Protein AF-A0A6U6KSR3-F1 (afdb_monomer_lite)

Structure (mmCIF, N/CA/C/O backbone):
data_AF-A0A6U6KSR3-F1
#
_entry.id   AF-A0A6U6KSR3-F1
#
loop_
_atom_site.group_PDB
_atom_site.id
_atom_site.type_symbol
_atom_site.label_atom_id
_atom_site.label_alt_id
_atom_site.label_comp_id
_atom_site.label_asym_id
_atom_site.label_entity_id
_atom_site.label_seq_id
_atom_site.pdbx_PDB_ins_code
_atom_site.Cartn_x
_atom_site.Cartn_y
_atom_site.Cartn_z
_atom_site.occupancy
_atom_site.B_iso_or_equiv
_atom_site.auth_seq_id
_atom_site.auth_comp_id
_atom_site.auth_asym_id
_atom_site.auth_atom_id
_atom_site.pdbx_PDB_model_num
ATOM 1 N N . ALA A 1 1 ? -2.807 1.410 13.529 1.00 41.41 1 ALA A N 1
ATOM 2 C CA . ALA A 1 1 ? -1.698 2.326 13.247 1.00 41.41 1 ALA A CA 1
ATOM 3 C C . ALA A 1 1 ? -0.379 1.554 13.066 1.00 41.41 1 ALA A C 1
ATOM 5 O O . ALA A 1 1 ? -0.169 0.567 13.767 1.00 41.41 1 ALA A O 1
ATOM 6 N N . ASP A 1 2 ? 0.459 1.928 12.098 1.00 36.31 2 ASP A N 1
ATOM 7 C CA . ASP A 1 2 ? 1.762 1.327 11.737 1.00 36.31 2 ASP A CA 1
ATOM 8 C C . ASP A 1 2 ? 2.857 1.628 12.809 1.00 36.31 2 ASP A C 1
ATOM 10 O O . ASP A 1 2 ? 2.764 2.602 13.553 1.00 36.31 2 ASP A O 1
ATOM 14 N N . VAL A 1 3 ? 3.937 0.836 12.905 1.00 37.56 3 VAL A N 1
ATOM 15 C CA . VAL A 1 3 ? 5.145 1.174 13.701 1.00 37.56 3 VAL A CA 1
ATOM 16 C C . VAL A 1 3 ? 5.732 2.515 13.249 1.00 37.56 3 VAL A C 1
ATOM 18 O O . VAL A 1 3 ? 6.195 3.292 14.082 1.00 37.56 3 VAL A O 1
ATOM 21 N N . LYS A 1 4 ? 5.642 2.820 11.949 1.00 41.31 4 LYS A N 1
ATOM 22 C CA . LYS A 1 4 ? 5.977 4.143 11.403 1.00 41.31 4 LYS A CA 1
ATOM 23 C C . LYS A 1 4 ? 4.991 5.229 11.800 1.00 41.31 4 LYS A C 1
ATOM 25 O O . LYS A 1 4 ? 5.365 6.389 11.740 1.00 41.31 4 LYS A O 1
ATOM 30 N N . GLU A 1 5 ? 3.774 4.855 12.180 1.00 46.59 5 GLU A N 1
ATOM 31 C CA . GLU A 1 5 ? 2.730 5.745 12.689 1.00 46.59 5 GLU A CA 1
ATOM 32 C C . GLU A 1 5 ? 2.981 6.083 14.173 1.00 46.59 5 GLU A C 1
ATOM 34 O O . GLU A 1 5 ? 2.800 7.210 14.602 1.00 46.59 5 GLU A O 1
ATOM 39 N N . PHE A 1 6 ? 3.539 5.153 14.953 1.00 41.72 6 PHE A N 1
ATOM 40 C CA . PHE A 1 6 ? 4.068 5.456 16.291 1.00 41.72 6 PHE A CA 1
ATOM 41 C C . PHE A 1 6 ? 5.345 6.297 16.247 1.00 41.72 6 PHE A C 1
ATOM 43 O O . PHE A 1 6 ? 5.492 7.241 17.016 1.00 41.72 6 PHE A O 1
ATOM 50 N N . GLU A 1 7 ? 6.255 5.982 15.323 1.00 43.97 7 GLU A N 1
ATOM 51 C CA . GLU A 1 7 ? 7.415 6.825 15.016 1.00 43.97 7 GLU A CA 1
ATOM 52 C C . GLU A 1 7 ? 6.969 8.204 14.490 1.00 43.97 7 GLU A C 1
ATOM 54 O O . GLU A 1 7 ? 7.641 9.189 14.736 1.00 43.97 7 GLU A O 1
ATOM 59 N N . TYR A 1 8 ? 5.809 8.284 13.829 1.00 54.75 8 TYR A N 1
ATOM 60 C CA . TYR A 1 8 ? 5.119 9.488 13.335 1.00 54.75 8 TYR A CA 1
ATOM 61 C C . TYR A 1 8 ? 4.507 10.319 14.456 1.00 54.75 8 TYR A C 1
ATOM 63 O O . TYR A 1 8 ? 4.778 11.508 14.481 1.00 54.75 8 TYR A O 1
ATOM 71 N N . VAL A 1 9 ? 3.803 9.735 15.431 1.00 51.00 9 VAL A N 1
ATOM 72 C CA . VAL A 1 9 ? 3.339 10.477 16.619 1.00 51.00 9 VAL A CA 1
ATOM 73 C C . VAL A 1 9 ? 4.533 10.981 17.422 1.00 51.00 9 VAL A C 1
ATOM 75 O O . VAL A 1 9 ? 4.619 12.160 17.748 1.00 51.00 9 VAL A O 1
ATOM 78 N N . SER A 1 10 ? 5.527 10.119 17.659 1.00 47.66 10 SER A N 1
ATOM 79 C CA . SER A 1 10 ? 6.751 10.509 18.365 1.00 47.66 10 SER A CA 1
ATOM 80 C C . SER A 1 10 ? 7.587 11.547 17.599 1.00 47.66 10 SER A C 1
ATOM 82 O O . SER A 1 10 ? 8.162 12.427 18.230 1.00 47.66 10 SER A O 1
ATOM 84 N N . ALA A 1 11 ? 7.648 11.494 16.263 1.00 49.38 11 ALA A N 1
ATOM 85 C CA . ALA A 1 11 ? 8.385 12.464 15.449 1.00 49.38 11 ALA A CA 1
ATOM 86 C C . ALA A 1 11 ? 7.638 13.793 15.280 1.00 49.38 11 ALA A C 1
ATOM 88 O O . ALA A 1 11 ? 8.290 14.832 15.285 1.00 49.38 11 ALA A O 1
ATOM 89 N N . LEU A 1 12 ? 6.302 13.788 15.171 1.00 48.75 12 LEU A N 1
ATOM 90 C CA . LEU A 1 12 ? 5.481 15.008 15.146 1.00 48.75 12 LEU A CA 1
ATOM 91 C C . LEU A 1 12 ? 5.664 15.789 16.456 1.00 48.75 12 LEU A C 1
ATOM 93 O O . LEU A 1 12 ? 5.915 16.993 16.403 1.00 48.75 12 LEU A O 1
ATOM 97 N N . HIS A 1 13 ? 5.721 15.091 17.600 1.00 52.06 13 HIS A N 1
ATOM 98 C CA . HIS A 1 13 ? 6.093 15.688 18.888 1.00 52.06 13 HIS A CA 1
ATOM 99 C C . HIS A 1 13 ? 7.521 16.242 18.943 1.00 52.06 13 HIS A C 1
ATOM 101 O O . HIS A 1 13 ? 7.778 17.130 19.741 1.00 52.06 13 HIS A O 1
ATOM 107 N N . GLN A 1 14 ? 8.449 15.774 18.103 1.00 48.44 14 GLN A N 1
ATOM 108 C CA . GLN A 1 14 ? 9.862 16.179 18.133 1.00 48.44 14 GLN A CA 1
ATOM 109 C C . GLN A 1 14 ? 10.240 17.267 17.117 1.00 48.44 14 GLN A C 1
ATOM 111 O O . GLN A 1 14 ? 11.401 17.679 17.084 1.00 48.44 14 GLN A O 1
ATOM 116 N N . THR A 1 15 ? 9.314 17.754 16.281 1.00 48.56 15 THR A N 1
ATOM 117 C CA . THR A 1 15 ? 9.679 18.724 15.226 1.00 48.56 15 THR A CA 1
ATOM 118 C C . THR A 1 15 ? 9.994 20.131 15.740 1.00 48.56 15 THR A C 1
ATOM 120 O O . THR A 1 15 ? 10.563 20.928 14.994 1.00 48.56 15 THR A O 1
ATOM 123 N N . ASP A 1 16 ? 9.684 20.434 17.003 1.00 58.62 16 ASP A N 1
ATOM 124 C CA . ASP A 1 16 ? 10.020 21.707 17.635 1.00 58.62 16 ASP A CA 1
ATOM 125 C C . ASP A 1 16 ? 10.302 21.523 19.135 1.00 58.62 16 ASP A C 1
ATOM 127 O O . ASP A 1 16 ? 9.392 21.444 19.957 1.00 58.62 16 ASP A O 1
ATOM 131 N N . LEU A 1 17 ? 11.590 21.473 19.497 1.00 53.56 17 LEU A N 1
ATOM 132 C CA . LEU A 1 17 ? 12.055 21.408 20.892 1.00 53.56 17 LEU A CA 1
ATOM 133 C C . LEU A 1 17 ? 11.545 22.585 21.740 1.00 53.56 17 LEU A C 1
ATOM 135 O O . LEU A 1 17 ? 11.511 22.473 22.962 1.00 53.56 17 LEU A O 1
ATOM 139 N N . THR A 1 18 ? 11.162 23.704 21.117 1.00 63.16 18 THR A N 1
ATOM 140 C CA . THR A 1 18 ? 10.675 24.896 21.824 1.00 63.16 18 THR A CA 1
ATOM 141 C C . THR A 1 18 ? 9.153 24.986 21.899 1.00 63.16 18 THR A C 1
ATOM 143 O O . THR A 1 18 ? 8.638 25.732 22.728 1.00 63.16 18 THR A O 1
ATOM 146 N N . ALA A 1 19 ? 8.434 24.196 21.097 1.00 60.81 19 ALA A N 1
ATOM 147 C CA . ALA A 1 19 ? 6.973 24.186 21.030 1.00 60.81 19 ALA A CA 1
ATOM 148 C C . ALA A 1 19 ? 6.397 22.770 21.199 1.00 60.81 19 ALA A C 1
ATOM 150 O O . ALA A 1 19 ? 5.414 22.397 20.556 1.00 60.81 19 ALA A O 1
ATOM 151 N N . LEU A 1 20 ? 7.025 21.974 22.067 1.00 60.00 20 LEU A N 1
ATOM 152 C CA . LEU A 1 20 ? 6.547 20.644 22.416 1.00 60.00 20 LEU A CA 1
ATOM 153 C C . LEU A 1 20 ? 5.216 20.781 23.168 1.00 60.00 20 LEU A C 1
ATOM 155 O O . LEU A 1 20 ? 5.163 21.332 24.269 1.00 60.00 20 LEU A O 1
ATOM 159 N N . ARG A 1 21 ? 4.127 20.314 22.558 1.00 62.44 21 ARG A N 1
ATOM 160 C CA . ARG A 1 21 ? 2.804 20.329 23.186 1.00 62.44 21 ARG A CA 1
ATOM 161 C C . ARG A 1 21 ? 2.697 19.193 24.202 1.00 62.44 21 ARG A C 1
ATOM 163 O O . ARG A 1 21 ? 2.965 18.040 23.877 1.00 62.44 21 ARG A O 1
ATOM 170 N N . MET A 1 22 ? 2.342 19.544 25.439 1.00 53.50 22 MET A N 1
ATOM 171 C CA . MET A 1 22 ? 2.298 18.622 26.586 1.00 53.50 22 MET A CA 1
ATOM 172 C C . MET A 1 22 ? 1.098 17.667 26.553 1.00 53.50 22 MET A C 1
ATOM 174 O O . MET A 1 22 ? 1.128 16.636 27.217 1.00 53.50 22 MET A O 1
ATOM 178 N N . ASP A 1 23 ? 0.052 18.016 25.805 1.00 57.28 23 ASP A N 1
ATOM 179 C CA . ASP A 1 23 ? -1.196 17.255 25.683 1.00 57.28 23 ASP A CA 1
ATOM 180 C C . ASP A 1 23 ? -1.117 16.109 24.663 1.00 57.28 23 ASP A C 1
ATOM 182 O O . ASP A 1 23 ? -2.023 15.284 24.583 1.00 57.28 23 ASP A O 1
ATOM 186 N N . GLY A 1 24 ? -0.035 16.028 23.888 1.00 55.75 24 GLY A N 1
ATOM 187 C CA . GLY A 1 24 ? 0.086 15.013 22.852 1.00 55.75 24 GLY A CA 1
ATOM 188 C C . GLY A 1 24 ? -0.739 15.307 21.590 1.00 55.75 24 GLY A C 1
ATOM 189 O O . GLY A 1 24 ? -0.846 14.433 20.734 1.00 55.75 24 GLY A O 1
ATOM 190 N N . SER A 1 25 ? -1.290 16.517 21.434 1.00 63.75 25 SER A N 1
ATOM 191 C CA . SER A 1 25 ? -2.124 16.866 20.277 1.00 63.75 25 SER A CA 1
ATOM 192 C C . SER A 1 25 ? -1.319 16.950 18.974 1.00 63.75 25 SER A C 1
ATOM 194 O O . SER A 1 25 ? -0.205 17.485 18.930 1.00 63.75 25 SER A O 1
ATOM 196 N N . ILE A 1 26 ? -1.910 16.457 17.882 1.00 69.56 26 ILE A N 1
ATOM 197 C CA . ILE A 1 26 ? -1.388 16.590 16.515 1.00 69.56 26 ILE A CA 1
ATOM 198 C C . ILE A 1 26 ? -2.201 17.671 15.797 1.00 69.56 26 ILE A C 1
ATOM 200 O O . ILE A 1 26 ? -3.416 17.560 15.689 1.00 69.56 26 ILE A O 1
ATOM 204 N N . GLN A 1 27 ? -1.535 18.703 15.275 1.00 76.44 27 GLN A N 1
ATOM 205 C CA . GLN A 1 27 ? -2.171 19.773 14.498 1.00 76.44 27 GLN A CA 1
ATOM 206 C C . GLN A 1 27 ? -1.832 19.660 13.009 1.00 76.44 27 GLN A C 1
ATOM 208 O O . GLN A 1 27 ? -0.853 19.033 12.593 1.00 76.44 27 GLN A O 1
ATOM 213 N N . ASP A 1 28 ? -2.616 20.364 12.198 1.00 81.06 28 ASP A N 1
ATOM 214 C CA . ASP A 1 28 ? -2.420 20.528 10.756 1.00 81.06 28 ASP A CA 1
ATOM 215 C C . ASP A 1 28 ? -0.973 20.904 10.369 1.00 81.06 28 ASP A C 1
ATOM 217 O O . ASP A 1 28 ? -0.434 20.387 9.389 1.00 81.06 28 ASP A O 1
ATOM 221 N N . VAL A 1 29 ? -0.301 21.757 11.150 1.00 82.50 29 VAL A N 1
ATOM 222 C CA . VAL A 1 29 ? 1.086 22.186 10.914 1.00 82.50 29 VAL A CA 1
ATOM 223 C C . VAL A 1 29 ? 2.080 21.027 10.975 1.00 82.50 29 VAL A C 1
ATOM 225 O O . VAL A 1 29 ? 3.046 21.008 10.205 1.00 82.50 29 VAL A O 1
ATOM 228 N N . ASP A 1 30 ? 1.838 20.046 11.839 1.00 75.75 30 ASP A N 1
ATOM 229 C CA . ASP A 1 30 ? 2.728 18.903 12.014 1.00 75.75 30 ASP A CA 1
ATOM 230 C C . ASP A 1 30 ? 2.603 17.970 10.797 1.00 75.75 30 ASP A C 1
ATOM 232 O O . ASP A 1 30 ? 3.605 17.552 10.207 1.00 75.75 30 ASP A O 1
ATOM 236 N N . ILE A 1 31 ? 1.368 17.744 10.335 1.00 75.38 31 ILE A N 1
ATOM 237 C CA . ILE A 1 31 ? 1.061 16.958 9.132 1.00 75.38 31 ILE A CA 1
ATOM 238 C C . ILE A 1 31 ? 1.632 17.639 7.874 1.00 75.38 31 ILE A C 1
ATOM 240 O O . ILE A 1 31 ? 2.250 16.972 7.042 1.00 75.38 31 ILE A O 1
ATOM 244 N N . VAL A 1 32 ? 1.511 18.968 7.743 1.00 79.31 32 VAL A N 1
ATOM 245 C CA . VAL A 1 32 ? 2.118 19.735 6.635 1.00 79.31 32 VAL A CA 1
ATOM 246 C C . VAL A 1 32 ? 3.640 19.566 6.613 1.00 79.31 32 VAL A C 1
ATOM 248 O O . VAL A 1 32 ? 4.226 19.282 5.563 1.00 79.31 32 VAL A O 1
ATOM 251 N N . ARG A 1 33 ? 4.305 19.726 7.766 1.00 73.38 33 ARG A N 1
ATOM 252 C CA . ARG A 1 33 ? 5.766 19.568 7.885 1.00 73.38 33 ARG A CA 1
ATOM 253 C C . ARG A 1 33 ? 6.205 18.158 7.512 1.00 73.38 33 ARG A C 1
ATOM 255 O O . ARG A 1 33 ? 7.230 17.993 6.848 1.00 73.38 33 ARG A O 1
ATOM 262 N N . LEU A 1 34 ? 5.426 17.146 7.879 1.00 67.19 34 LEU A N 1
ATOM 263 C CA . LEU A 1 34 ? 5.686 15.760 7.508 1.00 67.19 34 LEU A CA 1
ATOM 264 C C . LEU A 1 34 ? 5.549 15.528 6.001 1.00 67.19 34 LEU A C 1
ATOM 266 O O . LEU A 1 34 ? 6.462 14.977 5.385 1.00 67.19 34 LEU A O 1
ATOM 270 N N . LEU A 1 35 ? 4.421 15.930 5.410 1.00 66.62 35 LEU A N 1
ATOM 271 C CA . LEU A 1 35 ? 4.156 15.757 3.981 1.00 66.62 35 LEU A CA 1
ATOM 272 C C . LEU A 1 35 ? 5.258 16.407 3.142 1.00 66.62 35 LEU A C 1
ATOM 274 O O . LEU A 1 35 ? 5.798 15.776 2.229 1.00 66.62 35 LEU A O 1
ATOM 278 N N . SER A 1 36 ? 5.686 17.601 3.549 1.00 67.31 36 SER A N 1
ATOM 279 C CA . SER A 1 36 ? 6.771 18.334 2.906 1.00 67.31 36 SER A CA 1
ATOM 280 C C . SER A 1 36 ? 8.137 17.664 3.105 1.00 67.31 36 SER A C 1
ATOM 282 O O . SER A 1 36 ? 8.857 17.442 2.134 1.00 67.31 36 SER A O 1
ATOM 284 N N . SER A 1 37 ? 8.499 17.292 4.338 1.00 53.69 37 SER A N 1
ATOM 285 C CA . SER A 1 37 ? 9.836 16.757 4.648 1.00 53.69 37 SER A CA 1
ATOM 286 C C . SER A 1 37 ? 10.060 15.322 4.171 1.00 53.69 37 SER A C 1
ATOM 288 O O . SER A 1 37 ? 11.148 15.001 3.696 1.00 53.69 37 SER A O 1
ATOM 290 N N . ARG A 1 38 ? 9.053 14.448 4.294 1.00 51.81 38 ARG A N 1
ATOM 291 C CA . ARG A 1 38 ? 9.199 13.004 4.051 1.00 51.81 38 ARG A CA 1
ATOM 292 C C . ARG A 1 38 ? 8.778 12.587 2.652 1.00 51.81 38 ARG A C 1
ATOM 294 O O . ARG A 1 38 ? 9.395 11.693 2.077 1.00 51.81 38 ARG A O 1
ATOM 301 N N . TYR A 1 39 ? 7.728 13.210 2.130 1.00 58.31 39 TYR A N 1
ATOM 302 C CA . TYR A 1 39 ? 7.143 12.844 0.842 1.00 58.31 39 TYR A CA 1
ATOM 303 C C . TYR A 1 39 ? 7.378 13.910 -0.233 1.00 58.31 39 TYR A C 1
ATOM 305 O O . TYR A 1 39 ? 7.062 13.677 -1.395 1.00 58.31 39 TYR A O 1
ATOM 313 N N . GLY A 1 40 ? 7.941 15.071 0.128 1.00 59.88 40 GLY A N 1
ATOM 314 C CA . GLY A 1 40 ? 8.113 16.192 -0.798 1.00 59.88 40 GLY A CA 1
ATOM 315 C C . GLY A 1 40 ? 6.789 16.827 -1.234 1.00 59.88 40 GLY A C 1
ATOM 316 O O . GLY A 1 40 ? 6.768 17.604 -2.187 1.00 59.88 40 GLY A O 1
ATOM 317 N N . ILE A 1 41 ? 5.685 16.502 -0.556 1.00 67.38 41 ILE A N 1
ATOM 318 C CA . ILE A 1 41 ? 4.343 16.982 -0.872 1.00 67.38 41 ILE A CA 1
ATOM 319 C C . ILE A 1 41 ? 4.142 18.307 -0.144 1.00 67.38 41 ILE A C 1
ATOM 321 O O . ILE A 1 41 ? 4.027 18.361 1.080 1.00 67.38 41 ILE A O 1
ATOM 325 N N . ARG A 1 42 ? 4.106 19.396 -0.908 1.00 80.62 42 ARG A N 1
ATOM 326 C CA . ARG A 1 42 ? 3.783 20.718 -0.374 1.00 80.62 42 ARG A CA 1
ATOM 327 C C . ARG A 1 42 ? 2.274 20.884 -0.374 1.00 80.62 42 ARG A C 1
ATOM 329 O O . ARG A 1 42 ? 1.679 20.968 -1.440 1.00 80.62 42 ARG A O 1
ATOM 336 N N . VAL A 1 43 ? 1.701 20.943 0.816 1.00 82.94 43 VAL A N 1
ATOM 337 C CA . VAL A 1 43 ? 0.286 21.237 1.047 1.00 82.94 43 VAL A CA 1
ATOM 338 C C . VAL A 1 43 ? 0.167 22.399 2.014 1.00 82.94 43 VAL A C 1
ATOM 340 O O . VAL A 1 43 ? 1.047 22.617 2.854 1.00 82.94 43 VAL A O 1
ATOM 343 N N . THR A 1 44 ? -0.903 23.169 1.887 1.00 90.88 44 THR A N 1
ATOM 344 C CA . THR A 1 44 ? -1.223 24.207 2.864 1.00 90.88 44 THR A CA 1
ATOM 345 C C . THR A 1 44 ? -1.871 23.585 4.104 1.00 90.88 44 THR A C 1
ATOM 347 O O . THR A 1 44 ? -2.396 22.471 4.076 1.00 90.88 44 THR A O 1
ATOM 350 N N . ARG A 1 45 ? -1.858 24.319 5.222 1.00 89.69 45 ARG A N 1
ATOM 351 C CA . ARG A 1 45 ? -2.569 23.906 6.444 1.00 89.69 45 ARG A CA 1
ATOM 352 C C . ARG A 1 45 ? -4.070 23.727 6.198 1.00 89.69 45 ARG A C 1
ATOM 354 O O . ARG A 1 45 ? -4.644 22.773 6.706 1.00 89.69 45 ARG A O 1
ATOM 361 N N . SER A 1 46 ? -4.678 24.587 5.375 1.00 87.56 46 SER A N 1
ATOM 362 C CA . SER A 1 46 ? -6.100 24.492 5.025 1.00 87.56 46 SER A CA 1
ATOM 363 C C . SER A 1 46 ? -6.414 23.229 4.224 1.00 87.56 46 SER A C 1
ATOM 365 O O . SER A 1 46 ? -7.391 22.560 4.525 1.00 87.56 46 SER A O 1
ATOM 367 N N . GLU A 1 47 ? -5.559 22.841 3.272 1.00 82.25 47 GLU A N 1
ATOM 368 C CA . GLU A 1 47 ? -5.739 21.600 2.507 1.00 82.25 47 GLU A CA 1
ATOM 369 C C . GLU A 1 47 ? -5.647 20.361 3.400 1.00 82.25 47 GLU A C 1
ATOM 371 O O . GLU A 1 47 ? -6.436 19.430 3.246 1.00 82.25 47 GLU A O 1
ATOM 376 N N . VAL A 1 48 ? -4.703 20.348 4.345 1.00 79.50 48 VAL A N 1
ATOM 377 C CA . VAL A 1 48 ? -4.601 19.280 5.346 1.00 79.50 48 VAL A CA 1
ATOM 378 C C . VAL A 1 48 ? -5.836 19.256 6.238 1.00 79.50 48 VAL A C 1
ATOM 380 O O . VAL A 1 48 ? -6.376 18.185 6.498 1.00 79.50 48 VAL A O 1
ATOM 383 N N . ARG A 1 49 ? -6.315 20.417 6.685 1.00 76.31 49 ARG A N 1
ATOM 384 C CA . ARG A 1 49 ? -7.496 20.499 7.539 1.00 76.31 49 ARG A CA 1
ATOM 385 C C . ARG A 1 49 ? -8.747 19.985 6.831 1.00 76.31 49 ARG A C 1
ATOM 387 O O . ARG A 1 49 ? -9.396 19.085 7.341 1.00 76.31 49 ARG A O 1
ATOM 394 N N . GLU A 1 50 ? -9.026 20.488 5.632 1.00 78.12 50 GLU A N 1
ATOM 395 C CA . GLU A 1 50 ? -10.238 20.167 4.871 1.00 78.12 50 GLU A CA 1
ATOM 396 C C . GLU A 1 50 ? -10.270 18.730 4.337 1.00 78.12 50 GLU A C 1
ATOM 398 O O . GLU A 1 50 ? -11.351 18.157 4.222 1.00 78.12 50 GLU A O 1
ATOM 403 N N . ASN A 1 51 ? -9.111 18.152 3.991 1.00 75.69 51 ASN A N 1
ATOM 404 C CA . ASN A 1 51 ? -9.054 16.856 3.301 1.00 75.69 51 ASN A CA 1
ATOM 405 C C . ASN A 1 51 ? -8.489 15.707 4.142 1.00 75.69 51 ASN A C 1
ATOM 407 O O . ASN A 1 51 ? -8.683 14.553 3.775 1.00 75.69 51 ASN A O 1
ATOM 411 N N . ILE A 1 52 ? -7.726 15.992 5.203 1.00 73.06 52 ILE A N 1
ATOM 412 C CA . ILE A 1 52 ? -7.108 14.961 6.052 1.00 73.06 52 ILE A CA 1
ATOM 413 C C . ILE A 1 52 ? -7.718 15.007 7.447 1.00 73.06 52 ILE A C 1
ATOM 415 O O . ILE A 1 52 ? -8.234 13.995 7.906 1.00 73.06 52 ILE A O 1
ATOM 419 N N . MET A 1 53 ? -7.682 16.161 8.122 1.00 68.62 53 MET A N 1
ATOM 420 C CA . MET A 1 53 ? -8.191 16.248 9.495 1.00 68.62 53 MET A CA 1
ATOM 421 C C . MET A 1 53 ? -9.713 16.163 9.554 1.00 68.62 53 MET A C 1
ATOM 423 O O . MET A 1 53 ? -10.214 15.481 10.434 1.00 68.62 53 MET A O 1
ATOM 427 N N . ARG A 1 54 ? -10.445 16.737 8.592 1.00 67.00 54 ARG A N 1
ATOM 428 C CA . ARG A 1 54 ? -11.912 16.631 8.544 1.00 67.00 54 ARG A CA 1
ATOM 429 C C . ARG A 1 54 ? -12.403 15.180 8.528 1.00 67.00 54 ARG A C 1
ATOM 431 O O . ARG A 1 54 ? -13.401 14.858 9.160 1.00 67.00 54 ARG A O 1
ATOM 438 N N . ASP A 1 55 ? -11.678 14.306 7.834 1.00 59.31 55 ASP A N 1
ATOM 439 C CA . ASP A 1 55 ? -12.018 12.884 7.722 1.00 59.31 55 ASP A CA 1
ATOM 440 C C . ASP A 1 55 ? -11.467 12.043 8.895 1.00 59.31 55 ASP A C 1
ATOM 442 O O . ASP A 1 55 ? -11.892 10.904 9.082 1.00 59.31 55 ASP A O 1
ATOM 446 N N . LEU A 1 56 ? -10.518 12.582 9.672 1.00 54.16 56 LEU A N 1
ATOM 447 C CA . LEU A 1 56 ? -9.887 11.914 10.817 1.00 54.16 56 LEU A CA 1
ATOM 448 C C . LEU A 1 56 ? -10.472 12.337 12.175 1.00 54.16 56 LEU A C 1
ATOM 450 O O . LEU A 1 56 ? -10.452 11.525 13.091 1.00 54.16 56 LEU A O 1
ATOM 454 N N . GLY A 1 57 ? -10.956 13.576 12.301 1.00 50.69 57 GLY A N 1
ATOM 455 C CA . GLY A 1 57 ? -11.338 14.212 13.567 1.00 50.69 57 GLY A CA 1
ATOM 456 C C . GLY A 1 57 ? -12.816 14.582 13.704 1.00 50.69 57 GLY A C 1
ATOM 457 O O . GLY A 1 57 ? -13.230 14.906 14.800 1.00 50.69 57 GLY A O 1
ATOM 458 N N . GLY A 1 58 ? -13.634 14.473 12.652 1.00 45.66 58 GLY A N 1
ATOM 459 C CA . GLY A 1 58 ? -15.090 14.514 12.824 1.00 45.66 58 GLY A CA 1
ATOM 460 C C . GLY A 1 58 ? -15.762 15.887 12.960 1.00 45.66 58 GLY A C 1
ATOM 461 O O . GLY A 1 58 ? -16.911 15.900 13.376 1.00 45.66 58 GLY A O 1
ATOM 462 N N . GLY A 1 59 ? -15.176 17.001 12.505 1.00 49.19 59 GLY A N 1
ATOM 463 C CA . GLY A 1 59 ? -15.883 18.291 12.518 1.00 49.19 59 GLY A CA 1
ATOM 464 C C . GLY A 1 59 ? -15.086 19.476 11.972 1.00 49.19 59 GLY A C 1
ATOM 465 O O . GLY A 1 59 ? -13.873 19.402 11.785 1.00 49.19 59 GLY A O 1
ATOM 466 N N . ASP A 1 60 ? -15.793 20.568 11.655 1.00 55.38 60 ASP A N 1
ATOM 467 C CA . ASP A 1 60 ? -15.226 21.825 11.126 1.00 55.38 60 ASP A CA 1
ATOM 468 C C . ASP A 1 60 ? -14.585 22.707 12.226 1.00 55.38 60 ASP A C 1
ATOM 470 O O . ASP A 1 60 ? -13.998 23.750 11.917 1.00 55.38 60 ASP A O 1
ATOM 474 N N . ASP A 1 61 ? -14.668 22.296 13.495 1.00 59.53 61 ASP A N 1
ATOM 475 C CA . ASP A 1 61 ? -14.164 23.059 14.634 1.00 59.53 61 ASP A CA 1
ATOM 476 C C . ASP A 1 61 ? -12.697 22.697 14.940 1.00 59.53 61 ASP A C 1
ATOM 478 O O . ASP A 1 61 ? -12.325 21.534 15.080 1.00 59.53 61 ASP A O 1
ATOM 482 N N . GLU A 1 62 ? -11.831 23.716 15.055 1.00 50.84 62 GLU A N 1
ATOM 483 C CA . GLU A 1 62 ? -10.373 23.584 15.271 1.00 50.84 62 GLU A CA 1
ATOM 484 C C . GLU A 1 62 ? -9.978 22.878 16.593 1.00 50.84 62 GLU A C 1
ATOM 486 O O . GLU A 1 62 ? -8.787 22.678 16.844 1.00 50.84 62 GLU A O 1
ATOM 491 N N . GLU A 1 63 ? -10.950 22.510 17.432 1.00 51.19 63 GLU A N 1
ATOM 492 C CA . GLU A 1 63 ? -10.752 21.861 18.734 1.00 51.19 63 GLU A CA 1
ATOM 493 C C . GLU A 1 63 ? -10.803 20.324 18.674 1.00 51.19 63 GLU A C 1
ATOM 495 O O . GLU A 1 63 ? -10.328 19.674 19.602 1.00 51.19 63 GLU A O 1
ATOM 500 N N . GLU A 1 64 ? -11.259 19.723 17.571 1.00 54.59 64 GLU A N 1
ATOM 501 C CA . GLU A 1 64 ? -11.278 18.262 17.391 1.00 54.59 64 GLU A CA 1
ATOM 502 C C . GLU A 1 64 ? -9.938 17.766 16.816 1.00 54.59 64 GLU A C 1
ATOM 504 O O . GLU A 1 64 ? -9.797 17.323 15.673 1.00 54.59 64 GLU A O 1
ATOM 509 N N . CYS A 1 65 ? -8.881 17.909 17.618 1.00 53.38 65 CYS A N 1
ATOM 510 C CA . CYS A 1 65 ? -7.633 17.191 17.382 1.00 53.38 65 CYS A CA 1
ATOM 511 C C . CYS A 1 65 ? -7.810 15.740 17.837 1.00 53.38 65 CYS A C 1
ATOM 513 O O . CYS A 1 65 ? -8.272 15.528 18.953 1.00 53.38 65 CYS A O 1
ATOM 515 N N . ILE A 1 66 ? -7.346 14.767 17.037 1.00 48.44 66 ILE A N 1
ATOM 516 C CA . ILE A 1 66 ? -7.176 13.394 17.530 1.00 48.44 66 ILE A CA 1
ATOM 517 C C . ILE A 1 66 ? -6.270 13.463 18.754 1.00 48.44 66 ILE A C 1
ATOM 519 O O . ILE A 1 66 ? -5.077 13.783 18.638 1.00 48.44 66 ILE A O 1
ATOM 523 N N . ASP A 1 67 ? -6.837 13.188 19.919 1.00 55.28 67 ASP A N 1
ATOM 524 C CA . ASP A 1 67 ? -6.082 13.204 21.154 1.00 55.28 67 ASP A CA 1
ATOM 525 C C . ASP A 1 67 ? -5.345 11.866 21.348 1.00 55.28 67 ASP A C 1
ATOM 527 O O . ASP A 1 67 ? -5.574 10.846 20.679 1.00 55.28 67 ASP A O 1
ATOM 531 N N . LEU A 1 68 ? -4.382 11.864 22.268 1.00 48.69 68 LEU A N 1
ATOM 532 C CA . LEU A 1 68 ? -3.626 10.658 22.582 1.00 48.69 68 LEU A CA 1
ATOM 533 C C . LEU A 1 68 ? -4.546 9.531 23.088 1.00 48.69 68 LEU A C 1
ATOM 535 O O . LEU A 1 68 ? -4.206 8.359 22.921 1.00 48.69 68 LEU A O 1
ATOM 539 N N . MET A 1 69 ? -5.692 9.858 23.691 1.00 49.84 69 MET A N 1
ATOM 540 C CA . MET A 1 69 ? -6.656 8.895 24.225 1.00 49.84 69 MET A CA 1
ATOM 541 C C . MET A 1 69 ? -7.464 8.215 23.126 1.00 49.84 69 MET A C 1
ATOM 543 O O . MET A 1 69 ? -7.646 7.003 23.202 1.00 49.84 69 MET A O 1
ATOM 547 N N . GLU A 1 70 ? -7.842 8.915 22.065 1.00 55.81 70 GLU A N 1
ATOM 548 C CA . GLU A 1 70 ? -8.458 8.368 20.863 1.00 55.81 70 GLU A CA 1
ATOM 549 C C . GLU A 1 70 ? -7.473 7.493 20.097 1.00 55.81 70 GLU A C 1
ATOM 551 O O . GLU A 1 70 ? -7.807 6.374 19.702 1.00 55.81 70 GLU A O 1
ATOM 556 N N . MET A 1 71 ? -6.214 7.926 19.960 1.00 54.12 71 MET A N 1
ATOM 557 C CA . MET A 1 71 ? -5.171 7.072 19.385 1.00 54.12 71 MET A CA 1
ATOM 558 C C . MET A 1 71 ? -4.992 5.793 20.196 1.00 54.12 71 MET A C 1
ATOM 560 O O . MET A 1 71 ? -4.941 4.696 19.635 1.00 54.12 71 MET A O 1
ATOM 564 N N . VAL A 1 72 ? -4.915 5.919 21.520 1.00 56.56 72 VAL A N 1
ATOM 565 C CA . VAL A 1 72 ? -4.863 4.784 22.440 1.00 56.56 72 VAL A CA 1
ATOM 566 C C . VAL A 1 72 ? -6.116 3.917 22.272 1.00 56.56 72 VAL A C 1
ATOM 568 O O . VAL A 1 72 ? -5.979 2.713 22.086 1.00 56.56 72 VAL A O 1
ATOM 571 N N . ALA A 1 73 ? -7.320 4.478 22.213 1.00 59.09 73 ALA A N 1
ATOM 572 C CA . ALA A 1 73 ? -8.558 3.730 22.011 1.00 59.09 73 ALA A CA 1
ATOM 573 C C . ALA A 1 73 ? -8.537 2.938 20.693 1.00 59.09 73 ALA A C 1
ATOM 575 O O . ALA A 1 73 ? -8.715 1.719 20.718 1.00 59.09 73 ALA A O 1
ATOM 576 N N . ILE A 1 74 ? -8.191 3.575 19.566 1.00 57.03 74 ILE A N 1
ATOM 577 C CA . ILE A 1 74 ? -8.030 2.942 18.240 1.00 57.03 74 ILE A CA 1
ATOM 578 C C . ILE A 1 74 ? -7.070 1.749 18.300 1.00 57.03 74 ILE A C 1
ATOM 580 O O . ILE A 1 74 ? -7.250 0.740 17.613 1.00 57.03 74 ILE A O 1
ATOM 584 N N . LEU A 1 75 ? -6.034 1.847 19.125 1.00 56.66 75 LEU A N 1
ATOM 585 C CA . LEU A 1 75 ? -5.011 0.822 19.262 1.00 56.66 75 LEU A CA 1
ATOM 586 C C . LEU A 1 75 ? -5.391 -0.295 20.240 1.00 56.66 75 LEU A C 1
ATOM 588 O O . LEU A 1 75 ? -4.982 -1.443 20.050 1.00 56.66 75 LEU A O 1
ATOM 592 N N . PHE A 1 76 ? -6.189 0.011 21.258 1.00 64.25 76 PHE A N 1
ATOM 593 C CA . PHE A 1 76 ? -6.668 -0.954 22.241 1.00 64.25 76 PHE A CA 1
ATOM 594 C C . PHE A 1 76 ? -7.916 -1.713 21.770 1.00 64.25 76 PHE A C 1
ATOM 596 O O . PHE A 1 76 ? -8.102 -2.860 22.178 1.00 64.25 76 PHE A O 1
ATOM 603 N N . ILE A 1 77 ? -8.719 -1.141 20.868 1.00 63.41 77 ILE A N 1
ATOM 604 C CA . ILE A 1 77 ? -9.906 -1.772 20.266 1.00 63.41 77 ILE A CA 1
ATOM 605 C C . ILE A 1 77 ? -9.602 -3.196 19.740 1.00 63.41 77 ILE A C 1
ATOM 607 O O . ILE A 1 77 ? -10.250 -4.142 20.203 1.00 63.41 77 ILE A O 1
ATOM 611 N N . PRO A 1 78 ? -8.580 -3.431 18.885 1.00 57.31 78 PRO A N 1
ATOM 612 C CA . PRO A 1 78 ? -8.208 -4.780 18.436 1.00 57.31 78 PRO A CA 1
ATOM 613 C C . PRO A 1 78 ? -7.856 -5.746 19.575 1.00 57.31 78 PRO A C 1
ATOM 615 O O . PRO A 1 78 ? -8.155 -6.942 19.510 1.00 57.31 78 PRO A O 1
ATOM 618 N N . THR A 1 79 ? -7.229 -5.237 20.636 1.00 62.03 79 THR A N 1
ATOM 619 C CA . THR A 1 79 ? -6.864 -6.021 21.823 1.00 62.03 79 THR A CA 1
ATOM 620 C C . THR A 1 79 ? -8.110 -6.433 22.607 1.00 62.03 79 THR A C 1
ATOM 622 O O . THR A 1 79 ? -8.234 -7.597 22.998 1.00 62.03 79 THR A O 1
ATOM 625 N N . PHE A 1 80 ? -9.067 -5.519 22.780 1.00 63.19 80 PHE A N 1
ATOM 626 C CA . PHE A 1 80 ? -10.328 -5.799 23.462 1.00 63.19 80 PHE A CA 1
ATOM 627 C C . PHE A 1 80 ? -11.230 -6.753 22.674 1.00 63.19 80 PHE A C 1
ATOM 629 O O . PHE A 1 80 ? -11.834 -7.630 23.285 1.00 63.19 80 PHE A O 1
ATOM 636 N N . ILE A 1 81 ? -11.259 -6.679 21.338 1.00 62.47 81 ILE A N 1
ATOM 637 C CA . ILE A 1 81 ? -11.995 -7.644 20.495 1.00 62.47 81 ILE A CA 1
ATOM 638 C C . ILE A 1 81 ? -11.490 -9.063 20.717 1.00 62.47 81 ILE A C 1
ATOM 640 O O . ILE A 1 81 ? -12.278 -9.989 20.911 1.00 62.47 81 ILE A O 1
ATOM 644 N N . LYS A 1 82 ? -10.165 -9.246 20.698 1.00 62.47 82 LYS A N 1
ATOM 645 C CA . LYS A 1 82 ? -9.550 -10.561 20.910 1.00 62.47 82 LYS A CA 1
ATOM 646 C C . LYS A 1 82 ? -9.883 -11.100 22.299 1.00 62.47 82 LYS A C 1
ATOM 648 O O . LYS A 1 82 ? -10.223 -12.273 22.419 1.00 62.47 82 LYS A O 1
ATOM 653 N N . ALA A 1 83 ? -9.860 -10.242 23.317 1.00 61.41 83 ALA A N 1
ATOM 654 C CA . ALA A 1 83 ? -10.261 -10.605 24.673 1.00 61.41 83 ALA A CA 1
ATOM 655 C C . ALA A 1 83 ? -11.744 -11.000 24.767 1.00 61.41 83 ALA A C 1
ATOM 657 O O . ALA A 1 83 ? -12.079 -12.019 25.367 1.00 61.41 83 ALA A O 1
ATOM 658 N N . ALA A 1 84 ? -12.633 -10.218 24.150 1.00 59.22 84 ALA A N 1
ATOM 659 C CA . ALA A 1 84 ? -14.069 -10.470 24.154 1.00 59.22 84 ALA A CA 1
ATOM 660 C C . ALA A 1 84 ? -14.420 -11.776 23.422 1.00 59.22 84 ALA A C 1
ATOM 662 O O . ALA A 1 84 ? -15.179 -12.585 23.952 1.00 59.22 84 ALA A O 1
ATOM 663 N N . GLY A 1 85 ? -13.812 -12.023 22.254 1.00 61.03 85 GLY A N 1
ATOM 664 C CA . GLY A 1 85 ? -13.999 -13.255 21.480 1.00 61.03 85 GLY A CA 1
ATOM 665 C C . GLY A 1 85 ? -13.474 -14.512 22.182 1.00 61.03 85 GLY A C 1
ATOM 666 O O . GLY A 1 85 ? -14.070 -15.580 22.069 1.00 61.03 85 GLY A O 1
ATOM 667 N N . GLN A 1 86 ? -12.386 -14.397 22.950 1.00 61.09 86 GLN A N 1
ATOM 668 C CA . GLN A 1 86 ? -11.892 -15.493 23.791 1.00 61.09 86 GLN A CA 1
ATOM 669 C C . GLN A 1 86 ? -12.844 -15.800 24.955 1.00 61.09 86 GLN A C 1
ATOM 671 O O . GLN A 1 86 ? -13.018 -16.966 25.305 1.00 61.09 86 GLN A O 1
ATOM 676 N N . ASN A 1 87 ? -13.477 -14.779 25.540 1.00 54.56 87 ASN A N 1
ATOM 677 C CA . ASN A 1 87 ? -14.432 -14.960 26.634 1.00 54.56 87 ASN A CA 1
ATOM 678 C C . ASN A 1 87 ? -15.740 -15.606 26.165 1.00 54.56 87 ASN A C 1
ATOM 680 O O . ASN A 1 87 ? -16.293 -16.422 26.894 1.00 54.56 87 ASN A O 1
ATOM 684 N N . THR A 1 88 ? -16.224 -15.289 24.961 1.00 54.75 88 THR A N 1
ATOM 685 C CA . THR A 1 88 ? -17.416 -15.941 24.397 1.00 54.75 88 THR A CA 1
ATOM 686 C C . THR A 1 88 ? -17.130 -17.378 23.963 1.00 54.75 88 THR A C 1
ATOM 688 O O . THR A 1 88 ? -17.892 -18.273 24.315 1.00 54.75 88 THR A O 1
ATOM 691 N N . ALA A 1 89 ? -15.997 -17.637 23.299 1.00 56.28 89 ALA A N 1
ATOM 692 C CA . ALA A 1 89 ? -15.605 -18.994 22.909 1.00 56.28 89 ALA A CA 1
ATOM 693 C C . ALA A 1 89 ? -15.371 -19.917 24.120 1.00 56.28 89 ALA A C 1
ATOM 695 O O . ALA A 1 89 ? -15.740 -21.086 24.079 1.00 56.28 89 ALA A O 1
ATOM 696 N N . ALA A 1 90 ? -14.832 -19.396 25.228 1.00 55.00 90 ALA A N 1
ATOM 697 C CA . ALA A 1 90 ? -14.638 -20.173 26.454 1.00 55.00 90 ALA A CA 1
ATOM 698 C C . ALA A 1 90 ? -15.954 -20.625 27.120 1.00 55.00 90 ALA A C 1
ATOM 700 O O . ALA A 1 90 ? -15.940 -21.608 27.856 1.00 55.00 90 ALA A O 1
ATOM 701 N N . VAL A 1 91 ? -17.074 -19.940 26.862 1.00 55.34 91 VAL A N 1
ATOM 702 C CA . VAL A 1 91 ? -18.404 -20.330 27.367 1.00 55.34 91 VAL A CA 1
ATOM 703 C C . VAL A 1 91 ? -19.019 -21.450 26.515 1.00 55.34 91 VAL A C 1
ATOM 705 O O . VAL A 1 91 ? -19.742 -22.291 27.047 1.00 55.34 91 VAL A O 1
ATOM 708 N N . ASP A 1 92 ? -18.674 -21.522 25.226 1.00 49.88 92 ASP A N 1
ATOM 709 C CA . ASP A 1 92 ? -19.197 -22.534 24.297 1.00 49.88 92 ASP A CA 1
ATOM 710 C C . ASP A 1 92 ? -18.288 -23.781 24.168 1.00 49.88 92 ASP A C 1
ATOM 712 O O . ASP A 1 92 ? -18.774 -24.889 23.922 1.00 49.88 92 ASP A O 1
ATOM 716 N N . GLU A 1 93 ? -16.970 -23.648 24.365 1.00 49.94 93 GLU A N 1
ATOM 717 C CA . GLU A 1 93 ? -15.988 -24.724 24.138 1.00 49.94 93 GLU A CA 1
ATOM 718 C C . GLU A 1 93 ? -15.718 -25.646 25.337 1.00 49.94 93 GLU A C 1
ATOM 720 O O . GLU A 1 93 ? -15.043 -26.667 25.171 1.00 49.94 93 GLU A O 1
ATOM 725 N N . GLU A 1 94 ? -16.326 -25.416 26.508 1.00 48.66 94 GLU A N 1
ATOM 726 C CA . GLU A 1 94 ? -16.266 -26.365 27.639 1.00 48.66 94 GLU A CA 1
ATOM 727 C C . GLU A 1 94 ? -16.989 -27.706 27.345 1.00 48.66 94 GLU A C 1
ATOM 729 O O . GLU A 1 94 ? -17.096 -28.579 28.205 1.00 48.66 94 GLU A O 1
ATOM 734 N N . ARG A 1 95 ? -17.464 -27.921 26.106 1.00 44.62 95 ARG A N 1
ATOM 735 C CA . ARG A 1 95 ? -18.126 -29.159 25.678 1.00 44.62 95 ARG A CA 1
ATOM 736 C C . ARG A 1 95 ? -17.475 -29.969 24.560 1.00 44.62 95 ARG A C 1
ATOM 738 O O . ARG A 1 95 ? -17.956 -31.086 24.373 1.00 44.62 95 ARG A O 1
ATOM 745 N N . THR A 1 96 ? -16.424 -29.528 23.844 1.00 43.09 96 THR A N 1
ATOM 746 C CA . THR A 1 96 ? -16.073 -30.318 22.633 1.00 43.09 96 THR A CA 1
ATOM 747 C C . THR A 1 96 ? -14.634 -30.517 22.161 1.00 43.09 96 THR A C 1
ATOM 749 O O . THR A 1 96 ? -14.470 -31.455 21.391 1.00 43.09 96 THR A O 1
ATOM 752 N N . PHE A 1 97 ? -13.577 -29.809 22.580 1.00 41.22 97 PHE A N 1
ATOM 753 C CA . PHE A 1 97 ? -12.240 -30.123 22.020 1.00 41.22 97 PHE A CA 1
ATOM 754 C C . PHE A 1 97 ? -11.074 -29.973 23.003 1.00 41.22 97 PHE A C 1
ATOM 756 O O . PHE A 1 97 ? -10.389 -28.959 23.074 1.00 41.22 97 PHE A O 1
ATOM 763 N N . ALA A 1 98 ? -10.781 -31.067 23.709 1.00 43.72 98 ALA A N 1
ATOM 764 C CA . ALA A 1 98 ? -9.480 -31.311 24.318 1.00 43.72 98 ALA A CA 1
ATOM 765 C C . ALA A 1 98 ? -8.560 -31.980 23.283 1.00 43.72 98 ALA A C 1
ATOM 767 O O . ALA A 1 98 ? -8.568 -33.203 23.200 1.00 43.72 98 ALA A O 1
ATOM 768 N N . ASN A 1 99 ? -7.843 -31.207 22.454 1.00 47.16 99 ASN A N 1
ATOM 769 C CA . ASN A 1 99 ? -6.542 -31.579 21.855 1.00 47.16 99 ASN A CA 1
ATOM 770 C C . ASN A 1 99 ? -6.098 -30.591 20.761 1.00 47.16 99 ASN A C 1
ATOM 772 O O . ASN A 1 99 ? -6.086 -30.941 19.588 1.00 47.16 99 ASN A O 1
ATOM 776 N N . ASP A 1 100 ? -5.655 -29.392 21.137 1.00 40.28 100 ASP A N 1
ATOM 777 C CA . ASP A 1 100 ? -4.582 -28.726 20.386 1.00 40.28 100 ASP A CA 1
ATOM 778 C C . ASP A 1 100 ? -3.765 -27.826 21.329 1.00 40.28 100 ASP A C 1
ATOM 780 O O . ASP A 1 100 ? -4.275 -26.910 21.968 1.00 40.28 100 ASP A O 1
ATOM 784 N N . ASN A 1 101 ? -2.483 -28.169 21.479 1.00 46.88 101 ASN A N 1
ATOM 785 C CA . ASN A 1 101 ? -1.567 -27.725 22.539 1.00 46.88 101 ASN A CA 1
ATOM 786 C C . ASN A 1 101 ? -0.483 -26.752 22.022 1.00 46.88 101 ASN A C 1
ATOM 788 O O . ASN A 1 101 ? 0.687 -26.914 22.358 1.00 46.88 101 ASN A O 1
ATOM 792 N N . ILE A 1 102 ? -0.807 -25.768 21.171 1.00 42.25 102 ILE A N 1
ATOM 793 C CA . ILE A 1 102 ? 0.214 -24.819 20.655 1.00 42.25 102 ILE A CA 1
ATOM 794 C C . ILE A 1 102 ? -0.310 -23.374 20.551 1.00 42.25 102 ILE A C 1
ATOM 796 O O . ILE A 1 102 ? -0.083 -22.676 19.567 1.00 42.25 102 ILE A O 1
ATOM 800 N N . LEU A 1 103 ? -1.013 -22.907 21.579 1.00 41.91 103 LEU A N 1
ATOM 801 C CA . LEU A 1 103 ? -1.181 -21.480 21.861 1.00 41.91 103 LEU A CA 1
ATOM 802 C C . LEU A 1 103 ? -1.261 -21.328 23.381 1.00 41.91 103 LEU A C 1
ATOM 804 O O . LEU A 1 103 ? -2.081 -21.987 24.021 1.00 41.91 103 LEU A O 1
ATOM 808 N N . ASP A 1 104 ? -0.339 -20.544 23.940 1.00 45.62 104 ASP A N 1
ATOM 809 C CA . ASP A 1 104 ? -0.165 -20.320 25.377 1.00 45.62 104 ASP A CA 1
ATOM 810 C C . ASP A 1 104 ? -1.506 -20.033 26.063 1.00 45.62 104 ASP A C 1
ATOM 812 O O . ASP A 1 104 ? -2.192 -19.057 25.759 1.00 45.62 104 ASP A O 1
ATOM 816 N N . LYS A 1 105 ? -1.885 -20.894 27.013 1.00 48.31 105 LYS A N 1
ATOM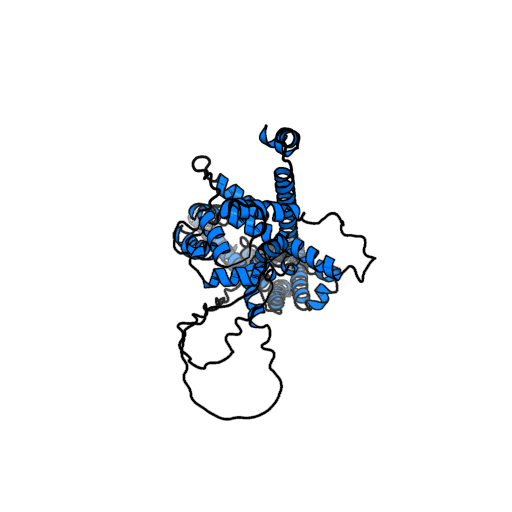 817 C CA . LYS A 1 105 ? -3.142 -20.780 27.772 1.00 48.31 105 LYS A CA 1
ATOM 818 C C . LYS A 1 105 ? -3.152 -19.624 28.783 1.00 48.31 105 LYS A C 1
ATOM 820 O O . LYS A 1 105 ? -4.211 -19.336 29.335 1.00 48.31 105 LYS A O 1
ATOM 825 N N . ASP A 1 106 ? -2.030 -18.933 28.969 1.00 45.22 106 ASP A N 1
ATOM 826 C CA . ASP A 1 106 ? -1.894 -17.805 29.904 1.00 45.22 106 ASP A CA 1
ATOM 827 C C . ASP A 1 106 ? -2.154 -16.428 29.264 1.00 45.22 106 ASP A C 1
ATOM 829 O O . ASP A 1 106 ? -1.973 -15.387 29.890 1.00 45.22 106 ASP A O 1
ATOM 833 N N . GLU A 1 107 ? -2.632 -16.391 28.019 1.00 49.62 107 GLU A N 1
ATOM 834 C CA . GLU A 1 107 ? -2.758 -15.165 27.223 1.00 49.62 107 GLU A CA 1
ATOM 835 C C . GLU A 1 107 ? -4.125 -14.454 27.323 1.00 49.62 107 GLU A C 1
ATOM 837 O O . GLU A 1 107 ? -4.569 -13.804 26.373 1.00 49.62 107 GLU A O 1
ATOM 842 N N . ARG A 1 108 ? -4.820 -14.554 28.465 1.00 52.56 108 ARG A N 1
ATOM 843 C CA . ARG A 1 108 ? -6.075 -13.811 28.683 1.00 52.56 108 ARG A CA 1
ATOM 844 C C . ARG A 1 108 ? -5.764 -12.367 29.064 1.00 52.56 108 ARG A C 1
ATOM 846 O O . ARG A 1 108 ? -5.059 -12.118 30.040 1.00 52.56 108 ARG A O 1
ATOM 853 N N . VAL A 1 109 ? -6.350 -11.408 28.345 1.00 52.62 109 VAL A N 1
ATOM 854 C CA . VAL A 1 109 ? -6.448 -10.028 28.845 1.00 52.62 109 VAL A CA 1
ATOM 855 C C . VAL A 1 109 ? -7.180 -10.105 30.182 1.00 52.62 109 VAL A C 1
ATOM 857 O O . VAL A 1 109 ? -8.286 -10.649 30.236 1.00 52.62 109 VAL A O 1
ATOM 860 N N . PRO A 1 110 ? -6.582 -9.652 31.288 1.00 56.03 110 PRO A N 1
ATOM 861 C CA . PRO A 1 110 ? -7.145 -9.974 32.577 1.00 56.03 110 PRO A CA 1
ATOM 862 C C . PRO A 1 110 ? -8.381 -9.115 32.789 1.00 56.03 110 PRO A C 1
ATOM 864 O O . PRO A 1 110 ? -8.330 -7.885 32.782 1.00 56.03 110 PRO A O 1
ATOM 867 N N . GLY A 1 111 ? -9.512 -9.788 33.007 1.00 60.31 111 GLY A N 1
ATOM 868 C CA . GLY A 1 111 ? -10.793 -9.150 33.314 1.00 60.31 111 GLY A CA 1
ATOM 869 C C . GLY A 1 111 ? -10.741 -8.212 34.529 1.00 60.31 111 GLY A C 1
ATOM 870 O O . GLY A 1 111 ? -11.674 -7.441 34.750 1.00 60.31 111 GLY A O 1
ATOM 871 N N . SER A 1 112 ? -9.642 -8.221 35.293 1.00 71.44 112 SER A N 1
ATOM 872 C CA . SER A 1 112 ? -9.360 -7.251 36.346 1.00 71.44 112 SER A CA 1
ATOM 873 C C . SER A 1 112 ? -9.219 -5.818 35.827 1.00 71.44 112 SER A C 1
ATOM 875 O O . SER A 1 112 ? -9.676 -4.920 36.527 1.00 71.44 112 SER A O 1
ATOM 877 N N . LEU A 1 113 ? -8.676 -5.580 34.622 1.00 74.56 113 LEU A N 1
ATOM 878 C CA . LEU A 1 113 ? -8.499 -4.217 34.099 1.00 74.56 113 LEU A CA 1
ATOM 879 C C . LEU A 1 113 ? -9.837 -3.552 33.798 1.00 74.56 113 LEU A C 1
ATOM 881 O O . LEU A 1 113 ? -10.117 -2.462 34.283 1.00 74.56 113 LEU A O 1
ATOM 885 N N . LEU A 1 114 ? -10.683 -4.236 33.026 1.00 79.44 114 LEU A N 1
ATOM 886 C CA . LEU A 1 114 ? -12.007 -3.733 32.662 1.00 79.44 114 LEU A CA 1
ATOM 887 C C . LEU A 1 114 ? -12.876 -3.535 33.905 1.00 79.44 114 LEU A C 1
ATOM 889 O O . LEU A 1 114 ? -13.582 -2.539 34.012 1.00 79.44 114 LEU A O 1
ATOM 893 N N . SER A 1 115 ? -12.774 -4.449 34.876 1.00 84.75 115 SER A N 1
ATOM 894 C CA . SER A 1 115 ? -13.444 -4.318 36.173 1.00 84.75 115 SER A CA 1
ATOM 895 C C . SER A 1 115 ? -12.939 -3.105 36.958 1.00 84.75 115 SER A C 1
ATOM 897 O O . SER A 1 115 ? -13.736 -2.385 37.551 1.00 84.75 115 SER A O 1
ATOM 899 N N . TYR A 1 116 ? -11.627 -2.859 36.957 1.00 79.88 116 TYR A N 1
ATOM 900 C CA . TYR A 1 116 ? -11.016 -1.718 37.635 1.00 79.88 116 TYR A CA 1
ATOM 901 C C . TYR A 1 116 ? -11.450 -0.387 37.010 1.00 79.88 116 TYR A C 1
ATOM 903 O O . TYR A 1 116 ? -11.968 0.472 37.720 1.00 79.88 116 TYR A O 1
ATOM 911 N N . VAL A 1 117 ? -11.330 -0.256 35.685 1.00 82.31 117 VAL A N 1
ATOM 912 C CA . VAL A 1 117 ? -11.747 0.941 34.935 1.00 82.31 117 VAL A CA 1
ATOM 913 C C . VAL A 1 117 ? -13.239 1.204 35.123 1.00 82.31 117 VAL A C 1
ATOM 915 O O . VAL A 1 117 ? -13.631 2.325 35.432 1.00 82.31 117 VAL A O 1
ATOM 918 N N . LEU A 1 118 ? -14.078 0.168 35.035 1.00 90.06 118 LEU A N 1
ATOM 919 C CA . LEU A 1 118 ? -15.511 0.316 35.270 1.00 90.06 118 LEU A CA 1
ATOM 920 C C . LEU A 1 118 ? -15.815 0.799 36.694 1.00 90.06 118 LEU A C 1
ATOM 922 O O . LEU A 1 118 ? -16.654 1.676 36.880 1.00 90.06 118 LEU A O 1
ATOM 926 N N . LYS A 1 119 ? -15.152 0.235 37.710 1.00 89.19 119 LYS A N 1
ATOM 927 C CA . LYS A 1 119 ? -15.338 0.655 39.108 1.00 89.19 119 LYS A CA 1
ATOM 928 C C . LYS A 1 119 ? -14.936 2.108 39.326 1.00 89.19 119 LYS A C 1
ATOM 930 O O . LYS A 1 119 ? -15.609 2.779 40.101 1.00 89.19 119 LYS A O 1
ATOM 935 N N . MET A 1 120 ? -13.872 2.561 38.664 1.00 87.25 120 MET A N 1
ATOM 936 C CA . MET A 1 120 ? -13.426 3.953 38.683 1.00 87.25 120 MET A CA 1
ATOM 937 C C . MET A 1 120 ? -14.496 4.864 38.070 1.00 87.25 120 MET A C 1
ATOM 939 O O . MET A 1 120 ? -15.009 5.727 38.769 1.00 87.25 120 MET A O 1
ATOM 943 N N . ILE A 1 121 ? -14.949 4.572 36.844 1.00 89.75 121 ILE A N 1
ATOM 944 C CA . ILE A 1 121 ? -16.017 5.326 36.160 1.00 89.75 121 ILE A CA 1
ATOM 945 C C . ILE A 1 121 ? -17.290 5.394 37.015 1.00 89.75 121 ILE A C 1
ATOM 947 O O . ILE A 1 121 ? -17.863 6.460 37.220 1.00 89.75 121 ILE A O 1
ATOM 951 N N . LEU A 1 122 ? -17.745 4.257 37.552 1.00 94.31 122 LEU A N 1
ATOM 952 C CA . LEU A 1 122 ? -18.949 4.209 38.385 1.00 94.31 122 LEU A CA 1
ATOM 953 C C . LEU A 1 122 ? -18.784 5.002 39.686 1.00 94.31 122 LEU A C 1
ATOM 955 O O . LEU A 1 122 ? -19.734 5.653 40.130 1.00 94.31 122 LEU A O 1
ATOM 959 N N . HIS A 1 123 ? -17.598 4.956 40.292 1.00 92.88 123 HIS A N 1
ATOM 960 C CA . HIS A 1 123 ? -17.290 5.733 41.482 1.00 92.88 123 HIS A CA 1
ATOM 961 C C . HIS A 1 123 ? -17.287 7.237 41.184 1.00 92.88 123 HIS A C 1
ATOM 963 O O . HIS A 1 123 ? -17.926 7.982 41.921 1.00 92.88 123 HIS A O 1
ATOM 969 N N . ASP A 1 124 ? -16.659 7.667 40.093 1.00 89.81 124 ASP A N 1
ATOM 970 C CA . ASP A 1 124 ? -16.570 9.079 39.709 1.00 89.81 124 ASP A CA 1
ATOM 971 C C . ASP A 1 124 ? -17.949 9.664 39.370 1.00 89.81 124 ASP A C 1
ATOM 973 O O . ASP A 1 124 ? -18.276 10.781 39.767 1.00 89.81 124 ASP A O 1
ATOM 977 N N . VAL A 1 125 ? -18.798 8.879 38.700 1.00 94.75 125 VAL A N 1
ATOM 978 C CA . VAL A 1 125 ? -20.114 9.329 38.217 1.00 94.75 125 VAL A CA 1
ATOM 979 C C . VAL A 1 125 ? -21.207 9.198 39.279 1.00 94.75 125 VAL A C 1
ATOM 981 O O . VAL A 1 125 ? -22.118 10.021 39.343 1.00 94.75 125 VAL A O 1
ATOM 984 N N . THR A 1 126 ? -21.161 8.156 40.117 1.00 96.12 126 THR A N 1
ATOM 985 C CA . THR A 1 126 ? -22.261 7.830 41.051 1.00 96.12 126 THR A CA 1
ATOM 986 C C . THR A 1 126 ? -21.867 7.831 42.527 1.00 96.12 126 THR A C 1
ATOM 988 O O . THR A 1 126 ? -22.712 7.561 43.383 1.00 96.12 126 THR A O 1
ATOM 991 N N . GLY A 1 127 ? -20.593 8.074 42.847 1.00 95.31 127 GLY A N 1
ATOM 992 C CA . GLY A 1 127 ? -20.041 7.942 44.199 1.00 95.31 127 GLY A CA 1
ATOM 993 C C . GLY A 1 127 ? -19.957 6.493 44.697 1.00 95.31 127 GLY A C 1
ATOM 994 O O . GLY A 1 127 ? -19.755 6.252 45.886 1.00 95.31 127 GLY A O 1
ATOM 995 N N . SER A 1 128 ? -20.171 5.500 43.827 1.00 96.56 128 SER A N 1
ATOM 996 C CA . SER A 1 128 ? -20.220 4.085 44.195 1.00 96.56 128 SER A CA 1
ATOM 997 C C . SER A 1 128 ? -19.614 3.207 43.109 1.00 96.56 128 SER A C 1
ATOM 999 O O . SER A 1 128 ? -20.008 3.284 41.955 1.00 96.56 128 SER A O 1
ATOM 1001 N N . SER A 1 129 ? -18.718 2.298 43.490 1.00 93.88 129 SER A N 1
ATOM 1002 C CA . SER A 1 129 ? -18.098 1.321 42.582 1.00 93.88 129 SER A CA 1
ATOM 1003 C C . SER A 1 129 ? -18.966 0.081 42.311 1.00 93.88 129 SER A C 1
ATOM 1005 O O . SER A 1 129 ? -18.524 -0.859 41.646 1.00 93.88 129 SER A O 1
ATOM 1007 N N . LEU A 1 130 ? -20.191 0.035 42.849 1.00 96.38 130 LEU A N 1
ATOM 1008 C CA . LEU A 1 130 ? -21.115 -1.082 42.650 1.00 96.38 130 LEU A CA 1
ATOM 1009 C C . LEU A 1 130 ? -21.821 -0.972 41.289 1.00 96.38 130 LEU A C 1
ATOM 1011 O O . LEU A 1 130 ? -22.259 0.127 40.943 1.00 96.38 130 LEU A O 1
ATOM 1015 N N . PRO A 1 131 ? -22.015 -2.092 40.559 1.00 96.38 131 PRO A N 1
ATOM 1016 C CA . PRO A 1 131 ? -22.750 -2.105 39.296 1.00 96.38 131 PRO A CA 1
ATOM 1017 C C . PRO A 1 131 ? -24.116 -1.418 39.404 1.00 96.38 131 PRO A C 1
ATOM 1019 O O . PRO A 1 131 ? -24.884 -1.669 40.337 1.00 96.38 131 PRO A O 1
ATOM 1022 N N . LYS A 1 132 ? -24.427 -0.560 38.432 1.00 96.81 132 LYS A N 1
ATOM 1023 C CA . LYS A 1 132 ? -25.679 0.211 38.361 1.00 96.81 132 LYS A CA 1
ATOM 1024 C C . LYS A 1 132 ? -26.542 -0.269 37.204 1.00 96.81 132 LYS A C 1
ATOM 1026 O O . LYS A 1 132 ? -26.037 -0.915 36.296 1.00 96.81 132 LYS A O 1
ATOM 1031 N N . ARG A 1 133 ? -27.843 0.034 37.214 1.00 96.06 133 ARG A N 1
ATOM 1032 C CA . ARG A 1 133 ? -28.714 -0.250 36.061 1.00 96.06 133 ARG A CA 1
ATOM 1033 C C . ARG A 1 133 ? -28.203 0.533 34.850 1.00 96.06 133 ARG A C 1
ATOM 1035 O O . ARG A 1 133 ? -28.027 1.741 34.941 1.00 96.06 133 ARG A O 1
ATOM 1042 N N . LEU A 1 134 ? -27.971 -0.164 33.742 1.00 94.69 134 LEU A N 1
ATOM 1043 C CA . LEU A 1 134 ? -27.576 0.433 32.477 1.00 94.69 134 LEU A CA 1
ATOM 1044 C C . LEU A 1 134 ? -28.788 1.137 31.858 1.00 94.69 134 LEU A C 1
ATOM 1046 O O . LEU A 1 134 ? -29.744 0.479 31.439 1.00 94.69 134 LEU A O 1
ATOM 1050 N N . SER A 1 135 ? -28.748 2.465 31.817 1.00 94.56 135 SER A N 1
ATOM 1051 C CA . SER A 1 135 ? -29.777 3.305 31.206 1.00 94.56 135 SER A CA 1
ATOM 1052 C C . SER A 1 135 ? -29.141 4.449 30.406 1.00 94.56 135 SER A C 1
ATOM 1054 O O . SER A 1 135 ? -27.978 4.780 30.665 1.00 94.56 135 SER A O 1
ATOM 1056 N N . PRO A 1 136 ? -29.872 5.058 29.453 1.00 94.25 136 PRO A N 1
ATOM 1057 C CA . PRO A 1 136 ? -29.396 6.231 28.719 1.00 94.25 136 PRO A CA 1
ATOM 1058 C C . PRO A 1 136 ? -28.959 7.364 29.651 1.00 94.25 136 PRO A C 1
ATOM 1060 O O . PRO A 1 136 ? -27.955 8.017 29.396 1.00 94.25 136 PRO A O 1
ATOM 1063 N N . GLU A 1 137 ? -29.644 7.544 30.782 1.00 96.50 137 GLU A N 1
ATOM 1064 C CA . GLU A 1 137 ? -29.300 8.554 31.785 1.00 96.50 137 GLU A CA 1
ATOM 1065 C C . GLU A 1 137 ? -27.960 8.258 32.461 1.00 96.50 137 GLU A C 1
ATOM 1067 O O . GLU A 1 137 ? -27.180 9.180 32.677 1.00 96.50 137 GLU A O 1
ATOM 1072 N N . LEU A 1 138 ? -27.657 6.986 32.760 1.00 96.00 138 LEU A N 1
ATOM 1073 C CA . LEU A 1 138 ? -26.350 6.614 33.305 1.00 96.00 138 LEU A CA 1
ATOM 1074 C C . LEU A 1 138 ? -25.233 6.895 32.293 1.00 96.00 138 LEU A C 1
ATOM 1076 O O . LEU A 1 138 ? -24.212 7.461 32.671 1.00 96.00 138 LEU A O 1
ATOM 1080 N N . ILE A 1 139 ? -25.426 6.530 31.019 1.00 95.12 139 ILE A N 1
ATOM 1081 C CA . ILE A 1 139 ? -24.445 6.809 29.956 1.00 95.12 139 ILE A CA 1
ATOM 1082 C C . ILE A 1 139 ? -24.272 8.317 29.767 1.00 95.12 139 ILE A C 1
ATOM 1084 O O . ILE A 1 139 ? -23.146 8.798 29.705 1.00 95.12 139 ILE A O 1
ATOM 1088 N N . ARG A 1 140 ? -25.370 9.077 29.780 1.00 96.62 140 ARG A N 1
ATOM 1089 C CA . ARG A 1 140 ? -25.343 10.540 29.740 1.00 96.62 140 ARG A CA 1
ATOM 1090 C C . ARG A 1 140 ? -24.524 11.121 30.886 1.00 96.62 140 ARG A C 1
ATOM 1092 O O . ARG A 1 140 ? -23.700 11.997 30.654 1.00 96.62 140 ARG A O 1
ATOM 1099 N N . SER A 1 141 ? -24.732 10.642 32.113 1.00 96.69 141 SER A N 1
ATOM 1100 C CA . SER A 1 141 ? -23.949 11.084 33.269 1.00 96.69 141 SER A CA 1
ATOM 1101 C C . SER A 1 141 ? -22.468 10.740 33.121 1.00 96.69 141 SER A C 1
ATOM 1103 O O . SER A 1 141 ? -21.641 11.585 33.441 1.00 96.69 141 SER A O 1
ATOM 1105 N N . ILE A 1 142 ? -22.133 9.556 32.593 1.00 93.12 142 ILE A N 1
ATOM 1106 C CA . ILE A 1 142 ? -20.745 9.184 32.284 1.00 93.12 142 ILE A CA 1
ATOM 1107 C C . ILE A 1 142 ? -20.144 10.184 31.289 1.00 93.12 142 ILE A C 1
ATOM 1109 O O . ILE A 1 142 ? -19.125 10.792 31.597 1.00 93.12 142 ILE A O 1
ATOM 1113 N N . LEU A 1 143 ? -20.792 10.415 30.145 1.00 90.06 143 LEU A N 1
ATOM 1114 C CA . LEU A 1 143 ? -20.300 11.336 29.115 1.00 90.06 143 LEU A CA 1
ATOM 1115 C C . LEU A 1 143 ? -20.108 12.759 29.662 1.00 90.06 143 LEU A C 1
ATOM 1117 O O . LEU A 1 143 ? -19.043 13.344 29.492 1.00 90.06 143 LEU A O 1
ATOM 1121 N N . ILE A 1 144 ? -21.080 13.289 30.414 1.00 89.75 144 ILE A N 1
ATOM 1122 C CA . ILE A 1 144 ? -20.967 14.617 31.041 1.00 89.75 144 ILE A CA 1
ATOM 1123 C C . ILE A 1 144 ? -19.785 14.681 32.018 1.00 89.75 144 ILE A C 1
ATOM 1125 O O . ILE A 1 144 ? -19.052 15.669 32.010 1.00 89.75 144 ILE A O 1
ATOM 1129 N N . SER A 1 145 ? -19.583 13.653 32.850 1.00 87.94 145 SER A N 1
ATOM 1130 C CA . SER A 1 145 ? -18.476 13.608 33.816 1.00 87.94 145 SER A CA 1
ATOM 1131 C C . SER A 1 145 ? -17.095 13.609 33.160 1.00 87.94 145 SER A C 1
ATOM 1133 O O . SER A 1 145 ? -16.149 14.089 33.780 1.00 87.94 145 SER A O 1
ATOM 1135 N N . TYR A 1 146 ? -16.982 13.114 31.924 1.00 84.81 146 TYR A N 1
ATOM 1136 C CA . TYR A 1 146 ? -15.735 13.097 31.154 1.00 84.81 146 TYR A CA 1
ATOM 1137 C C . TYR A 1 146 ? -15.646 14.213 30.096 1.00 84.81 146 TYR A C 1
ATOM 1139 O O . TYR A 1 146 ? -14.721 14.209 29.298 1.00 84.81 146 TYR A O 1
ATOM 1147 N N . GLY A 1 147 ? -16.549 15.203 30.118 1.00 80.88 147 GLY A N 1
ATOM 1148 C CA . GLY A 1 147 ? -16.485 16.387 29.245 1.00 80.88 147 GLY A CA 1
ATOM 1149 C C . GLY A 1 147 ? -17.224 16.263 27.907 1.00 80.88 147 GLY A C 1
ATOM 1150 O O . GLY A 1 147 ? -17.393 17.265 27.215 1.00 80.88 147 GLY A O 1
ATOM 1151 N N . GLU A 1 148 ? -17.781 15.092 27.597 1.00 84.06 148 GLU A N 1
ATOM 1152 C CA . GLU A 1 148 ? -18.456 14.753 26.335 1.00 84.06 148 GLU A CA 1
ATOM 1153 C C . GLU A 1 148 ? -19.904 15.271 26.275 1.00 84.06 148 GLU A C 1
ATOM 1155 O O . GLU A 1 148 ? -20.879 14.538 26.071 1.00 84.06 148 GLU A O 1
ATOM 1160 N N . THR A 1 149 ? -20.087 16.567 26.527 1.00 86.19 149 THR A N 1
ATOM 1161 C CA . THR A 1 149 ? -21.422 17.168 26.683 1.00 86.19 149 THR A CA 1
ATOM 1162 C C . THR A 1 149 ? -22.225 17.256 25.384 1.00 86.19 149 THR A C 1
ATOM 1164 O O . THR A 1 149 ? -23.455 17.306 25.452 1.00 86.19 149 THR A O 1
ATOM 1167 N N . SER A 1 150 ? -21.567 17.276 24.222 1.00 80.94 150 SER A N 1
ATOM 1168 C CA . SER A 1 150 ? -22.199 17.233 22.896 1.00 80.94 150 SER A CA 1
ATOM 1169 C C . SER A 1 150 ? -22.843 15.865 22.652 1.00 80.94 150 SER A C 1
ATOM 1171 O O . SER A 1 150 ? -24.050 15.795 22.423 1.00 80.94 150 SER A O 1
ATOM 1173 N N . LEU A 1 151 ? -22.076 14.785 22.827 1.00 81.19 151 LEU A N 1
ATOM 1174 C CA . LEU A 1 151 ? -22.534 13.397 22.700 1.00 81.19 151 LEU A CA 1
ATOM 1175 C C . LEU A 1 151 ? -23.621 13.055 23.727 1.00 81.19 151 LEU A C 1
ATOM 1177 O O . LEU A 1 151 ? -24.596 12.376 23.418 1.00 81.19 151 LEU A O 1
ATOM 1181 N N . ALA A 1 152 ? -23.511 13.593 24.945 1.00 90.31 152 ALA A N 1
ATOM 1182 C CA . ALA A 1 152 ? -24.505 13.411 26.001 1.00 90.31 152 ALA A CA 1
ATOM 1183 C C . ALA A 1 152 ? -25.902 13.981 25.664 1.00 90.31 152 ALA A C 1
ATOM 1185 O O . ALA A 1 152 ? -26.880 13.636 26.335 1.00 90.31 152 ALA A O 1
ATOM 1186 N N . ARG A 1 153 ? -26.013 14.876 24.671 1.00 91.56 153 ARG A N 1
ATOM 1187 C CA . ARG A 1 153 ? -27.295 15.440 24.210 1.00 91.56 153 ARG A CA 1
ATOM 1188 C C . ARG A 1 153 ? -27.954 14.606 23.112 1.00 91.56 153 ARG A C 1
ATOM 1190 O O . ARG A 1 153 ? -29.135 14.820 22.847 1.00 91.56 153 ARG A O 1
ATOM 1197 N N . ASP A 1 154 ? -27.225 13.684 22.489 1.00 88.00 154 ASP A N 1
ATOM 1198 C CA . ASP A 1 154 ? -27.749 12.834 21.425 1.00 88.00 154 ASP A CA 1
ATOM 1199 C C . ASP A 1 154 ? -28.470 11.610 22.013 1.00 88.00 154 ASP A C 1
ATOM 1201 O O . ASP A 1 154 ? -27.872 10.588 22.347 1.00 88.00 154 ASP A O 1
ATOM 1205 N N . GLU A 1 155 ? -29.793 11.713 22.146 1.00 89.94 155 GLU A N 1
ATOM 1206 C CA . GLU A 1 155 ? -30.635 10.625 22.659 1.00 89.94 155 GLU A CA 1
ATOM 1207 C C . GLU A 1 155 ? -30.577 9.352 21.801 1.00 89.94 155 GLU A C 1
ATOM 1209 O O . GLU A 1 155 ? -30.734 8.247 22.330 1.00 89.94 155 GLU A O 1
ATOM 1214 N N . GLY A 1 156 ? -30.343 9.490 20.491 1.00 84.31 156 GLY A N 1
ATOM 1215 C CA . GLY A 1 156 ? -30.216 8.363 19.572 1.00 84.31 156 GLY A CA 1
ATOM 1216 C C . GLY A 1 156 ? -28.958 7.560 19.874 1.00 84.31 156 GLY A C 1
ATOM 1217 O O . GLY A 1 156 ? -29.043 6.353 20.116 1.00 84.31 156 GLY A O 1
ATOM 1218 N N . LEU A 1 157 ? -27.820 8.252 19.969 1.00 84.75 157 LEU A N 1
ATOM 1219 C CA . LEU A 1 157 ? -26.534 7.662 20.335 1.00 84.75 157 LEU A CA 1
ATOM 1220 C C . LEU A 1 157 ? -26.586 6.995 21.716 1.00 84.75 157 LEU A C 1
ATOM 1222 O O . LEU A 1 157 ? -26.163 5.850 21.867 1.00 84.75 157 LEU A O 1
ATOM 1226 N N . LEU A 1 158 ? -27.156 7.660 22.728 1.00 90.00 158 LEU A N 1
ATOM 1227 C CA . LEU A 1 158 ? -27.289 7.084 24.073 1.00 90.00 158 LEU A CA 1
ATOM 1228 C C . LEU A 1 158 ? -28.087 5.770 24.057 1.00 90.00 158 LEU A C 1
ATOM 1230 O O . LEU A 1 158 ? -27.728 4.805 24.742 1.00 90.00 158 LEU A O 1
ATOM 1234 N N . CYS A 1 159 ? -29.166 5.716 23.271 1.00 87.62 159 CYS A N 1
ATOM 1235 C CA . CYS A 1 159 ? -29.955 4.501 23.091 1.00 87.62 159 CYS A CA 1
ATOM 1236 C C . CYS A 1 159 ? -29.169 3.406 22.359 1.00 87.62 159 CYS A C 1
ATOM 1238 O O . CYS A 1 159 ? -29.237 2.244 22.769 1.00 87.62 159 CYS A O 1
ATOM 1240 N N . GLU A 1 160 ? -28.408 3.763 21.323 1.00 84.12 160 GLU A N 1
ATOM 1241 C CA . GLU A 1 160 ? -27.553 2.843 20.569 1.00 84.12 160 GLU A CA 1
ATOM 1242 C C . GLU A 1 160 ? -26.449 2.243 21.449 1.00 84.12 160 GLU A C 1
ATOM 1244 O O . GLU A 1 160 ? -26.297 1.021 21.493 1.00 84.12 160 GLU A O 1
ATOM 1249 N N . MET A 1 161 ? -25.761 3.061 22.250 1.00 88.44 161 MET A N 1
ATOM 1250 C CA . MET A 1 161 ? -24.742 2.608 23.205 1.00 88.44 161 MET A CA 1
ATOM 1251 C C . MET A 1 161 ? -25.318 1.608 24.215 1.00 88.44 161 MET A C 1
ATOM 1253 O O . MET A 1 161 ? -24.716 0.569 24.504 1.00 88.44 161 MET A O 1
ATOM 1257 N N . VAL A 1 162 ? -26.516 1.888 24.741 1.00 91.44 162 VAL A N 1
ATOM 1258 C CA . VAL A 1 162 ? -27.219 0.964 25.638 1.00 91.44 162 VAL A CA 1
ATOM 1259 C C . VAL A 1 162 ? -27.600 -0.321 24.901 1.00 91.44 162 VAL A C 1
ATOM 1261 O O . VAL A 1 162 ? -27.422 -1.405 25.455 1.00 91.44 162 VAL A O 1
ATOM 1264 N N . ALA A 1 163 ? -28.109 -0.240 23.671 1.00 87.12 163 ALA A N 1
ATOM 1265 C CA . ALA A 1 163 ? -28.473 -1.412 22.876 1.00 87.12 163 ALA A CA 1
ATOM 1266 C C . ALA A 1 163 ? -27.254 -2.307 22.585 1.00 87.12 163 ALA A C 1
ATOM 1268 O O . ALA A 1 163 ? -27.304 -3.515 22.847 1.00 87.12 163 ALA A O 1
ATOM 1269 N N . GLY A 1 164 ? -26.138 -1.711 22.158 1.00 85.25 164 GLY A N 1
ATOM 1270 C CA . GLY A 1 164 ? -24.893 -2.420 21.878 1.00 85.25 164 GLY A CA 1
ATOM 1271 C C . GLY A 1 164 ? -24.324 -3.119 23.114 1.00 85.25 164 GLY A C 1
ATOM 1272 O O . GLY A 1 164 ? -24.000 -4.308 23.077 1.00 85.25 164 GLY A O 1
ATOM 1273 N N . ALA A 1 165 ? -24.326 -2.438 24.262 1.00 89.88 165 ALA A N 1
ATOM 1274 C CA . ALA A 1 165 ? -23.902 -3.002 25.544 1.00 89.88 165 ALA A CA 1
ATOM 1275 C C . ALA A 1 165 ? -24.783 -4.170 26.027 1.00 89.88 165 ALA A C 1
ATOM 1277 O O . ALA A 1 165 ? -24.296 -5.123 26.650 1.00 89.88 165 ALA A O 1
ATOM 1278 N N . LYS A 1 166 ? -26.091 -4.130 25.735 1.00 88.56 166 LYS A N 1
ATOM 1279 C CA . LYS A 1 166 ? -27.017 -5.226 26.057 1.00 88.56 166 LYS A CA 1
ATOM 1280 C C . LYS A 1 166 ? -26.735 -6.472 25.212 1.00 88.56 166 LYS A C 1
ATOM 1282 O O . LYS A 1 166 ? -27.065 -7.575 25.653 1.00 88.56 166 LYS A O 1
ATOM 1287 N N . GLY A 1 167 ? -26.111 -6.322 24.038 1.00 79.81 167 GLY A N 1
ATOM 1288 C CA . GLY A 1 167 ? -25.943 -7.395 23.053 1.00 79.81 167 GLY A CA 1
ATOM 1289 C C . GLY A 1 167 ? -27.280 -7.910 22.517 1.00 79.81 167 GLY A C 1
ATOM 1290 O O . GLY A 1 167 ? -27.366 -9.035 22.034 1.00 79.81 167 GLY A O 1
ATOM 1291 N N . CYS A 1 168 ? -28.339 -7.115 22.669 1.00 69.62 168 CYS A N 1
ATOM 1292 C CA . CYS A 1 168 ? -29.664 -7.443 22.192 1.00 69.62 168 CYS A CA 1
ATOM 1293 C C . CYS A 1 168 ? -29.909 -6.553 20.983 1.00 69.62 168 CYS A C 1
ATOM 1295 O O . CYS A 1 168 ? -29.979 -5.333 21.117 1.00 69.62 168 CYS A O 1
ATOM 1297 N N . SER A 1 169 ? -30.040 -7.164 19.809 1.00 59.78 169 SER A N 1
ATOM 1298 C CA . SER A 1 169 ? -30.628 -6.527 18.638 1.00 59.78 169 SER A CA 1
ATOM 1299 C C . SER A 1 169 ? -32.118 -6.344 18.913 1.00 59.78 169 SER A C 1
ATOM 1301 O O . SER A 1 169 ? -32.960 -7.040 18.348 1.00 59.78 169 SER A O 1
ATOM 1303 N N . CYS A 1 170 ? -32.450 -5.468 19.863 1.00 55.44 170 CYS A N 1
ATOM 1304 C CA . CYS A 1 170 ? -33.770 -4.880 19.954 1.00 55.44 170 CYS A CA 1
ATOM 1305 C C . CYS A 1 170 ? -33.921 -4.135 18.636 1.00 55.44 170 CYS A C 1
ATOM 1307 O O . CYS A 1 170 ? -33.389 -3.034 18.503 1.00 55.44 170 CYS A O 1
ATOM 1309 N N . GLY A 1 171 ? -34.494 -4.799 17.633 1.00 49.62 171 GLY A N 1
ATOM 1310 C CA . GLY A 1 171 ? -34.617 -4.242 16.305 1.00 49.62 171 GLY A CA 1
ATOM 1311 C C . GLY A 1 171 ? -35.201 -2.845 16.429 1.00 49.62 171 GLY A C 1
ATOM 1312 O O . GLY A 1 171 ? -36.349 -2.679 16.841 1.00 49.62 171 GLY A O 1
ATOM 1313 N N . LEU A 1 172 ? -34.438 -1.848 15.989 1.00 50.72 172 LEU A N 1
ATOM 1314 C CA . LEU A 1 172 ? -35.011 -0.806 15.151 1.00 50.72 172 LEU A CA 1
ATOM 1315 C C . LEU A 1 172 ? -35.512 -1.509 13.881 1.00 50.72 172 LEU A C 1
ATOM 1317 O O . LEU A 1 172 ? -35.000 -1.308 12.786 1.00 50.72 172 LEU A O 1
ATOM 1321 N N . ASP A 1 173 ? -36.492 -2.400 14.035 1.00 51.91 173 ASP A N 1
ATOM 1322 C CA . ASP A 1 173 ? -37.315 -2.865 12.943 1.00 51.91 173 ASP A CA 1
ATOM 1323 C C . ASP A 1 173 ? -38.202 -1.668 12.633 1.00 51.91 173 ASP A C 1
ATOM 1325 O O . ASP A 1 173 ? -39.374 -1.590 13.001 1.00 51.91 173 ASP A O 1
ATOM 1329 N N . SER A 1 174 ? -37.608 -0.701 11.938 1.00 52.78 174 SER A N 1
ATOM 1330 C CA . SER A 1 174 ? -38.237 0.491 11.379 1.00 52.78 174 SER A CA 1
ATOM 1331 C C . SER A 1 174 ? -39.304 0.141 10.328 1.00 52.78 174 SER A C 1
ATOM 1333 O O . SER A 1 174 ? -39.676 0.983 9.521 1.00 52.78 174 SER A O 1
ATOM 1335 N N . GLN A 1 175 ? -39.796 -1.103 10.307 1.00 50.56 175 GLN A N 1
ATOM 1336 C CA . GLN A 1 175 ? -40.775 -1.623 9.360 1.00 50.56 175 GLN A CA 1
ATOM 1337 C C . GLN A 1 175 ? -42.077 -2.113 10.002 1.00 50.56 175 GLN A C 1
ATOM 1339 O O . GLN A 1 175 ? -43.015 -2.424 9.269 1.00 50.56 175 GLN A O 1
ATOM 1344 N N . SER A 1 176 ? -42.232 -2.121 11.333 1.00 47.03 176 SER A N 1
ATOM 1345 C CA . SER A 1 176 ? -43.564 -2.357 11.900 1.00 47.03 176 SER A CA 1
ATOM 1346 C C . SER A 1 176 ? -44.400 -1.071 11.900 1.00 47.03 176 SER A C 1
ATOM 1348 O O . SER A 1 176 ? -44.433 -0.319 12.871 1.00 47.03 176 SER A O 1
ATOM 1350 N N . SER A 1 177 ? -45.147 -0.913 10.806 1.00 48.19 177 SER A N 1
ATOM 1351 C CA . SER A 1 177 ? -46.455 -0.259 10.737 1.00 48.19 177 SER A CA 1
ATOM 1352 C C . SER A 1 177 ? -46.476 1.276 10.734 1.00 48.19 177 SER A C 1
ATOM 1354 O O . SER A 1 177 ? -46.690 1.928 11.758 1.00 48.19 177 SER A O 1
ATOM 1356 N N . GLU A 1 178 ? -46.464 1.838 9.519 1.00 47.75 178 GLU A N 1
ATOM 1357 C CA . GLU A 1 178 ? -47.256 3.021 9.161 1.00 47.75 178 GLU A CA 1
ATOM 1358 C C . GLU A 1 178 ? -48.741 2.773 9.484 1.00 47.75 178 GLU A C 1
ATOM 1360 O O . GLU A 1 178 ? -49.572 2.434 8.646 1.00 47.75 178 GLU A O 1
ATOM 1365 N N . LYS A 1 179 ? -49.108 2.955 10.745 1.00 51.69 179 LYS A N 1
ATOM 1366 C CA . LYS A 1 179 ? -50.368 3.617 11.045 1.00 51.69 179 LYS A CA 1
ATOM 1367 C C . LYS A 1 179 ? -49.989 4.856 11.820 1.00 51.69 179 LYS A C 1
ATOM 1369 O O . LYS A 1 179 ? -49.515 4.754 12.948 1.00 51.69 179 LYS A O 1
ATOM 1374 N N . ALA A 1 180 ? -50.138 5.996 11.153 1.00 50.44 180 ALA A N 1
ATOM 1375 C CA . ALA A 1 180 ? -50.090 7.316 11.748 1.00 50.44 180 ALA A CA 1
ATOM 1376 C C . ALA A 1 180 ? -51.089 7.352 12.911 1.00 50.44 180 ALA A C 1
ATOM 1378 O O . ALA A 1 180 ? -52.291 7.525 12.726 1.00 50.44 180 ALA A O 1
ATOM 1379 N N . VAL A 1 181 ? -50.576 7.076 14.100 1.00 51.12 181 VAL A N 1
ATOM 1380 C CA . VAL A 1 181 ? -51.204 7.355 15.380 1.00 51.12 181 VAL A CA 1
ATOM 1381 C C . VAL A 1 181 ? -50.207 8.263 16.080 1.00 51.12 181 VAL A C 1
ATOM 1383 O O . VAL A 1 181 ? -49.008 7.974 16.082 1.00 51.12 181 VAL A O 1
ATOM 1386 N N . ASP A 1 182 ? -50.728 9.393 16.535 1.00 53.12 182 ASP A N 1
ATOM 1387 C CA . ASP A 1 182 ? -50.055 10.590 17.030 1.00 53.12 182 ASP A CA 1
ATOM 1388 C C . ASP A 1 182 ? -48.682 10.350 17.691 1.00 53.12 182 ASP A C 1
ATOM 1390 O O . ASP A 1 182 ? -48.518 9.562 18.622 1.00 53.12 182 ASP A O 1
ATOM 1394 N N . VAL A 1 183 ? -47.675 11.048 17.155 1.00 55.09 183 VAL A N 1
ATOM 1395 C CA . VAL A 1 183 ? -46.227 10.835 17.348 1.00 55.09 183 VAL A CA 1
ATOM 1396 C C . VAL A 1 183 ? -45.693 11.355 18.695 1.00 55.09 183 VAL A C 1
ATOM 1398 O O . VAL A 1 183 ? -44.507 11.221 18.974 1.00 55.09 183 VAL A O 1
ATOM 1401 N N . GLU A 1 184 ? -46.531 11.879 19.588 1.00 59.06 184 GLU A N 1
ATOM 1402 C CA . GLU A 1 184 ? -46.039 12.490 20.834 1.00 59.06 184 GLU A CA 1
ATOM 1403 C C . GLU A 1 184 ? -45.733 11.506 21.978 1.00 59.06 184 GLU A C 1
ATOM 1405 O O . GLU A 1 184 ? -45.154 11.928 22.972 1.00 59.06 184 GLU A O 1
ATOM 1410 N N . ASP A 1 185 ? -46.022 10.202 21.845 1.00 56.22 185 ASP A N 1
ATOM 1411 C CA . ASP A 1 185 ? -45.932 9.274 22.992 1.00 56.22 185 ASP A CA 1
ATOM 1412 C C . ASP A 1 185 ? -45.247 7.921 22.704 1.00 56.22 185 ASP A C 1
ATOM 1414 O O . ASP A 1 185 ? -45.490 6.914 23.377 1.00 56.22 185 ASP A O 1
ATOM 1418 N N . ARG A 1 186 ? -44.327 7.859 21.725 1.00 57.66 186 ARG A N 1
ATOM 1419 C CA . ARG A 1 186 ? -43.416 6.700 21.587 1.00 57.66 186 ARG A CA 1
ATOM 1420 C C . ARG A 1 186 ? -42.334 6.747 22.663 1.00 57.66 186 ARG A C 1
ATOM 1422 O O . ARG A 1 186 ? -41.151 6.938 22.395 1.00 57.66 186 ARG A O 1
ATOM 1429 N N . GLN A 1 187 ? -42.751 6.533 23.904 1.00 61.47 187 GLN A N 1
ATOM 1430 C CA . GLN A 1 187 ? -41.850 6.250 25.003 1.00 61.47 187 GLN A CA 1
ATOM 1431 C C . GLN A 1 187 ? -41.172 4.904 24.710 1.00 61.47 187 GLN A C 1
ATOM 1433 O O . GLN A 1 187 ? -41.792 3.844 24.812 1.00 61.47 187 GLN A O 1
ATOM 1438 N N . TYR A 1 188 ? -39.904 4.948 24.294 1.00 59.53 188 TYR A N 1
ATOM 1439 C CA . TYR A 1 188 ? -39.058 3.777 24.056 1.00 59.53 188 TYR A CA 1
ATOM 1440 C C . TYR A 1 188 ? -38.898 2.983 25.358 1.00 59.53 188 TYR A C 1
ATOM 1442 O O . TYR A 1 188 ? -37.949 3.156 26.122 1.00 59.53 188 TYR A O 1
ATOM 1450 N N . LYS A 1 189 ? -39.853 2.097 25.650 1.00 59.88 189 LYS A N 1
ATOM 1451 C CA . LYS A 1 189 ? -39.845 1.272 26.857 1.00 59.88 189 LYS A CA 1
ATOM 1452 C C . LYS A 1 189 ? -38.935 0.061 26.656 1.00 59.88 189 LYS A C 1
ATOM 1454 O O . LYS A 1 189 ? -39.381 -1.076 26.536 1.00 59.88 189 LYS A O 1
ATOM 1459 N N . CYS A 1 190 ? -37.630 0.311 26.612 1.00 60.22 190 CYS A N 1
ATOM 1460 C CA . CYS A 1 190 ? -36.600 -0.725 26.579 1.00 60.22 190 CYS A CA 1
ATOM 1461 C C . CYS A 1 190 ? -36.353 -1.252 28.008 1.00 60.22 190 CYS A C 1
ATOM 1463 O O . CYS A 1 190 ? -35.330 -0.964 28.634 1.00 60.22 190 CYS A O 1
ATOM 1465 N N . ASP A 1 191 ? -37.326 -1.991 28.556 1.00 63.88 191 ASP A N 1
ATOM 1466 C CA . ASP A 1 191 ? -37.396 -2.377 29.978 1.00 63.88 191 ASP A CA 1
ATOM 1467 C C . ASP A 1 191 ? -36.513 -3.591 30.334 1.00 63.88 191 ASP A C 1
ATOM 1469 O O . ASP A 1 191 ? -36.933 -4.569 30.951 1.00 63.88 191 ASP A O 1
ATOM 1473 N N . CYS A 1 192 ? -35.245 -3.552 29.928 1.00 70.69 192 CYS A N 1
ATOM 1474 C CA . CYS A 1 192 ? -34.260 -4.556 30.323 1.00 70.69 192 CYS A CA 1
ATOM 1475 C C . CYS A 1 192 ? -33.573 -4.083 31.611 1.00 70.69 192 CYS A C 1
ATOM 1477 O O . CYS A 1 192 ? -32.827 -3.101 31.589 1.00 70.69 192 CYS A O 1
ATOM 1479 N N . ASN A 1 193 ? -33.783 -4.784 32.728 1.00 84.00 193 ASN A N 1
ATOM 1480 C CA . ASN A 1 193 ? -33.034 -4.586 33.978 1.00 84.00 193 ASN A CA 1
ATOM 1481 C C . ASN A 1 193 ? -31.614 -5.167 33.859 1.00 84.00 193 ASN A C 1
ATOM 1483 O O . ASN A 1 193 ? -31.252 -6.117 34.549 1.00 84.00 193 ASN A O 1
ATOM 1487 N N . ILE A 1 194 ? -30.814 -4.621 32.946 1.00 91.38 194 ILE A N 1
ATOM 1488 C CA . ILE A 1 194 ? -29.416 -5.014 32.760 1.00 91.38 194 ILE A CA 1
ATOM 1489 C C . ILE A 1 194 ? -28.547 -4.096 33.621 1.00 91.38 194 ILE A C 1
ATOM 1491 O O . ILE A 1 194 ? -28.736 -2.881 33.632 1.00 91.38 194 ILE A O 1
ATOM 1495 N N . LEU A 1 195 ? -27.625 -4.681 34.386 1.00 95.62 195 LEU A N 1
ATOM 1496 C CA . LEU A 1 195 ? -26.651 -3.942 35.187 1.00 95.62 195 LEU A CA 1
ATOM 1497 C C . LEU A 1 195 ? -25.390 -3.699 34.357 1.00 95.62 195 LEU A C 1
ATOM 1499 O O . LEU A 1 195 ? -24.922 -4.623 33.699 1.00 95.62 195 LEU A O 1
ATOM 1503 N N . LEU A 1 196 ? -24.819 -2.498 34.442 1.00 94.44 196 LEU A N 1
ATOM 1504 C CA . LEU A 1 196 ? -23.498 -2.164 33.926 1.00 94.44 196 LEU A CA 1
ATOM 1505 C C . LEU A 1 196 ? -22.430 -2.812 34.825 1.00 94.44 196 LEU A C 1
ATOM 1507 O O . LEU A 1 196 ? -21.939 -2.218 35.784 1.00 94.44 196 LEU A O 1
ATOM 1511 N N . ASN A 1 197 ? -22.145 -4.081 34.547 1.00 93.81 197 ASN A N 1
ATOM 1512 C CA . ASN A 1 197 ? -21.067 -4.883 35.120 1.00 93.81 197 ASN A CA 1
ATOM 1513 C C . ASN A 1 197 ? -19.915 -5.057 34.109 1.00 93.81 197 ASN A C 1
ATOM 1515 O O . ASN A 1 197 ? -20.023 -4.630 32.958 1.00 93.81 197 ASN A O 1
ATOM 1519 N N . THR A 1 198 ? -18.820 -5.706 34.517 1.00 87.00 198 THR A N 1
ATOM 1520 C CA . THR A 1 198 ? -17.625 -5.890 33.673 1.00 87.00 198 THR A CA 1
ATOM 1521 C C . THR A 1 198 ? -17.943 -6.513 32.313 1.00 87.00 198 THR A C 1
ATOM 1523 O O . THR A 1 198 ? -17.391 -6.074 31.312 1.00 87.00 198 THR A O 1
ATOM 1526 N N . ASP A 1 199 ? -18.865 -7.476 32.250 1.00 84.88 199 ASP A N 1
ATOM 1527 C CA . ASP A 1 199 ? -19.206 -8.174 31.005 1.00 84.88 199 ASP A CA 1
ATOM 1528 C C . ASP A 1 199 ? -20.018 -7.294 30.050 1.00 84.88 199 ASP A C 1
ATOM 1530 O O . ASP A 1 199 ? -19.806 -7.311 28.839 1.00 84.88 199 ASP A O 1
ATOM 1534 N N . THR A 1 200 ? -20.970 -6.519 30.575 1.00 89.25 200 THR A N 1
ATOM 1535 C CA . THR A 1 200 ? -21.715 -5.532 29.770 1.00 89.25 200 THR A CA 1
ATOM 1536 C C . THR A 1 200 ? -20.837 -4.365 29.339 1.00 89.25 200 THR A C 1
ATOM 1538 O O . THR A 1 200 ? -20.986 -3.891 28.222 1.00 89.25 200 THR A O 1
ATOM 1541 N N . PHE A 1 201 ? -19.888 -3.941 30.176 1.00 89.06 201 PHE A N 1
ATOM 1542 C CA . PHE A 1 201 ? -18.929 -2.892 29.844 1.00 89.06 201 PHE A CA 1
ATOM 1543 C C . PHE A 1 201 ? -17.943 -3.362 28.771 1.00 89.06 201 PHE A C 1
ATOM 1545 O O . PHE A 1 201 ? -17.723 -2.663 27.789 1.00 89.06 201 PHE A O 1
ATOM 1552 N N . ALA A 1 202 ? -17.432 -4.590 28.894 1.00 82.38 202 ALA A N 1
ATOM 1553 C CA . ALA A 1 202 ? -16.614 -5.219 27.861 1.00 82.38 202 ALA A CA 1
ATOM 1554 C C . ALA A 1 202 ? -17.372 -5.316 26.531 1.00 82.38 202 ALA A C 1
ATOM 1556 O O . ALA A 1 202 ? -16.814 -4.989 25.487 1.00 82.38 202 ALA A O 1
ATOM 1557 N N . ARG A 1 203 ? -18.649 -5.723 26.561 1.00 81.12 203 ARG A N 1
ATOM 1558 C CA . ARG A 1 203 ? -19.507 -5.746 25.368 1.00 81.12 203 ARG A CA 1
ATOM 1559 C C . ARG A 1 203 ? -19.742 -4.359 24.789 1.00 81.12 203 ARG A C 1
ATOM 1561 O O . ARG A 1 203 ? -19.620 -4.217 23.585 1.00 81.12 203 ARG A O 1
ATOM 1568 N N . ALA A 1 204 ? -20.012 -3.355 25.620 1.00 83.75 204 ALA A N 1
ATOM 1569 C CA . ALA A 1 204 ? -20.187 -1.973 25.176 1.00 83.75 204 ALA A CA 1
ATOM 1570 C C . ALA A 1 204 ? -18.948 -1.476 24.417 1.00 83.75 204 ALA A C 1
ATOM 1572 O O . ALA A 1 204 ? -19.057 -1.040 23.279 1.00 83.75 204 ALA A O 1
ATOM 1573 N N . LEU A 1 205 ? -17.762 -1.648 25.011 1.00 79.31 205 LEU A N 1
ATOM 1574 C CA . LEU A 1 205 ? -16.485 -1.245 24.412 1.00 79.31 205 LEU A CA 1
ATOM 1575 C C . LEU A 1 205 ? -16.112 -2.049 23.162 1.00 79.31 205 LEU A C 1
ATOM 1577 O O . LEU A 1 205 ? -15.324 -1.587 22.342 1.00 79.31 205 LEU A O 1
ATOM 1581 N N . SER A 1 206 ? -16.621 -3.276 23.039 1.00 70.38 206 SER A N 1
ATOM 1582 C CA . SER A 1 206 ? -16.317 -4.158 21.911 1.00 70.38 206 SER A CA 1
ATOM 1583 C C . SER A 1 206 ? -17.421 -4.211 20.861 1.00 70.38 206 SER A C 1
ATOM 1585 O O . SER A 1 206 ? -17.237 -4.892 19.860 1.00 70.38 206 SER A O 1
ATOM 1587 N N . HIS A 1 207 ? -18.538 -3.505 21.044 1.00 76.62 207 HIS A N 1
ATOM 1588 C CA . HIS A 1 207 ? -19.684 -3.599 20.145 1.00 76.62 207 HIS A CA 1
ATOM 1589 C C . HIS A 1 207 ? -19.331 -3.118 18.735 1.00 76.62 207 HIS A C 1
ATOM 1591 O O . HIS A 1 207 ? -19.448 -3.879 17.777 1.00 76.62 207 HIS A O 1
ATOM 1597 N N . ASP A 1 208 ? -18.779 -1.913 18.615 1.00 62.75 208 ASP A N 1
ATOM 1598 C CA . ASP A 1 208 ? -18.319 -1.374 17.324 1.00 62.75 208 ASP A CA 1
ATOM 1599 C C . ASP A 1 208 ? -17.118 -2.156 16.804 1.00 62.75 208 ASP A C 1
ATOM 1601 O O . ASP A 1 208 ? -16.888 -2.335 15.611 1.00 62.75 208 ASP A O 1
ATOM 1605 N N . ALA A 1 209 ? -16.385 -2.726 17.745 1.00 62.62 209 ALA A N 1
ATOM 1606 C CA . ALA A 1 209 ? -15.276 -3.606 17.511 1.00 62.62 209 ALA A CA 1
ATOM 1607 C C . ALA A 1 209 ? -15.723 -4.957 16.893 1.00 62.62 209 ALA A C 1
ATOM 1609 O O . ALA A 1 209 ? -14.932 -5.611 16.221 1.00 62.62 209 ALA A O 1
ATOM 1610 N N . LEU A 1 210 ? -16.997 -5.360 16.997 1.00 60.16 210 LEU A N 1
ATOM 1611 C CA . LEU A 1 210 ? -17.542 -6.498 16.238 1.00 60.16 210 LEU A CA 1
ATOM 1612 C C . LEU A 1 210 ? -17.606 -6.216 14.729 1.00 60.16 210 LEU A C 1
ATOM 1614 O O . LEU A 1 210 ? -17.634 -7.156 13.932 1.00 60.16 210 LEU A O 1
ATOM 1618 N N . LEU A 1 211 ? -17.590 -4.942 14.320 1.00 59.84 211 LEU A N 1
ATOM 1619 C CA . LEU A 1 211 ? -17.445 -4.554 12.914 1.00 59.84 211 LEU A CA 1
ATOM 1620 C C . LEU A 1 211 ? -16.005 -4.757 12.418 1.00 59.84 211 LEU A C 1
ATOM 1622 O O . LEU A 1 211 ? -15.764 -4.831 11.209 1.00 59.84 211 LEU A O 1
ATOM 1626 N N . TYR A 1 212 ? -15.044 -4.895 13.336 1.00 56.50 212 TYR A N 1
ATOM 1627 C CA . TYR A 1 212 ? -13.654 -5.176 13.016 1.00 56.50 212 TYR A CA 1
ATOM 1628 C C . TYR A 1 212 ? -13.464 -6.653 12.650 1.00 56.50 212 TYR A C 1
ATOM 1630 O O . TYR A 1 212 ? -13.452 -7.555 13.488 1.00 56.50 212 TYR A O 1
ATOM 1638 N N . ASP A 1 213 ? -13.248 -6.920 11.365 1.00 60.75 213 ASP A N 1
ATOM 1639 C CA . ASP A 1 213 ? -12.881 -8.257 10.907 1.00 60.75 213 ASP A CA 1
ATOM 1640 C C . ASP A 1 213 ? -11.405 -8.536 11.235 1.00 60.75 213 ASP A C 1
ATOM 1642 O O . ASP A 1 213 ? -10.508 -8.079 10.527 1.00 60.75 213 ASP A O 1
ATOM 1646 N N . VAL A 1 214 ? -11.143 -9.338 12.276 1.00 63.22 214 VAL A N 1
ATOM 1647 C CA . VAL A 1 214 ? -9.790 -9.793 12.670 1.00 63.22 214 VAL A CA 1
ATOM 1648 C C . VAL A 1 214 ? -9.032 -10.427 11.495 1.00 63.22 214 VAL A C 1
ATOM 1650 O O . VAL A 1 214 ? -7.800 -10.379 11.437 1.00 63.22 214 VAL A O 1
ATOM 1653 N N . LYS A 1 215 ? -9.733 -10.974 10.490 1.00 62.25 215 LYS A N 1
ATOM 1654 C CA . LYS A 1 215 ? -9.086 -11.505 9.281 1.00 62.25 215 LYS A CA 1
ATOM 1655 C C . LYS A 1 215 ? -8.349 -10.419 8.496 1.00 62.25 215 LYS A C 1
ATOM 1657 O O . LYS A 1 215 ? -7.427 -10.763 7.756 1.00 62.25 215 LYS A O 1
ATOM 1662 N N . ASN A 1 216 ? -8.698 -9.142 8.661 1.00 60.97 216 ASN A N 1
ATOM 1663 C CA . ASN A 1 216 ? -7.992 -8.019 8.048 1.00 60.97 216 ASN A CA 1
ATOM 1664 C C . ASN A 1 216 ? -6.571 -7.839 8.601 1.00 60.97 216 ASN A C 1
ATOM 1666 O O . ASN A 1 216 ? -5.683 -7.499 7.828 1.00 60.97 216 ASN A O 1
ATOM 1670 N N . GLU A 1 217 ? -6.293 -8.183 9.863 1.00 59.38 217 GLU A N 1
ATOM 1671 C CA . GLU A 1 217 ? -4.920 -8.133 10.402 1.00 59.38 217 GLU A CA 1
ATOM 1672 C C . GLU A 1 217 ? -3.989 -9.161 9.739 1.00 59.38 217 GLU A C 1
ATOM 1674 O O . GLU A 1 217 ? -2.793 -8.932 9.552 1.00 59.38 217 GLU A O 1
ATOM 1679 N N . MET A 1 218 ? -4.549 -10.317 9.375 1.00 55.91 218 MET A N 1
ATOM 1680 C CA . MET A 1 218 ? -3.827 -11.445 8.774 1.00 55.91 218 MET A CA 1
ATOM 1681 C C . MET A 1 218 ? -3.839 -11.410 7.238 1.00 55.91 218 MET A C 1
ATOM 1683 O O . MET A 1 218 ? -3.224 -12.259 6.564 1.00 55.91 218 MET A O 1
ATOM 1687 N N . ARG A 1 219 ? -4.553 -10.446 6.649 1.00 62.62 219 ARG A N 1
ATOM 1688 C CA . ARG A 1 219 ? -4.551 -10.222 5.208 1.00 62.62 219 ARG A CA 1
ATOM 1689 C C . ARG A 1 219 ? -3.223 -9.583 4.807 1.00 62.62 219 ARG A C 1
ATOM 1691 O O . ARG A 1 219 ? -2.742 -8.630 5.401 1.00 62.62 219 ARG A O 1
ATOM 1698 N N . CYS A 1 220 ? -2.613 -10.125 3.751 1.00 60.25 220 CYS A N 1
ATOM 1699 C CA . CYS A 1 220 ? -1.450 -9.497 3.112 1.00 60.25 220 CYS A CA 1
ATOM 1700 C C . CYS A 1 220 ? -1.922 -8.385 2.162 1.00 60.25 220 CYS A C 1
ATOM 1702 O O . CYS A 1 220 ? -1.686 -8.449 0.950 1.00 60.25 220 CYS A O 1
ATOM 1704 N N . THR A 1 221 ? -2.654 -7.426 2.712 1.00 63.88 221 THR A N 1
ATOM 1705 C CA . THR A 1 221 ? -3.178 -6.233 2.046 1.00 63.88 221 THR A CA 1
ATOM 1706 C C . THR A 1 221 ? -2.381 -5.016 2.489 1.00 63.88 221 THR A C 1
ATOM 1708 O O . THR A 1 221 ? -1.744 -5.031 3.546 1.00 63.88 221 THR A O 1
ATOM 1711 N N . THR A 1 222 ? -2.389 -3.973 1.664 1.00 61.84 222 THR A N 1
ATOM 1712 C CA . THR A 1 222 ? -1.777 -2.701 2.043 1.00 61.84 222 THR A CA 1
ATOM 1713 C C . THR A 1 222 ? -2.685 -1.945 3.013 1.00 61.84 222 THR A C 1
ATOM 1715 O O . THR A 1 222 ? -3.897 -2.151 3.000 1.00 61.84 222 THR A O 1
ATOM 1718 N N . THR A 1 223 ? -2.144 -1.075 3.864 1.00 58.22 223 THR A N 1
ATOM 1719 C CA . THR A 1 223 ? -2.929 -0.205 4.763 1.00 58.22 223 THR A CA 1
ATOM 1720 C C . THR A 1 223 ? -3.929 0.632 3.969 1.00 58.22 223 THR A C 1
ATOM 1722 O O . THR A 1 223 ? -5.099 0.698 4.326 1.00 58.22 223 THR A O 1
ATOM 1725 N N . TYR A 1 224 ? -3.511 1.153 2.811 1.00 59.38 224 TYR A N 1
ATOM 1726 C CA . TYR A 1 224 ? -4.405 1.830 1.871 1.00 59.38 224 TYR A CA 1
ATOM 1727 C C . TYR A 1 224 ? -5.592 0.943 1.454 1.00 59.38 224 TYR A C 1
ATOM 1729 O O . TYR A 1 224 ? -6.740 1.380 1.453 1.00 59.38 224 TYR A O 1
ATOM 1737 N N . PHE A 1 225 ? -5.339 -0.324 1.116 1.00 61.44 225 PHE A N 1
ATOM 1738 C CA . PHE A 1 225 ? -6.404 -1.244 0.718 1.00 61.44 225 PHE A CA 1
ATOM 1739 C C . PHE A 1 225 ? -7.398 -1.508 1.859 1.00 61.44 225 PHE A C 1
ATOM 1741 O O . PHE A 1 225 ? -8.595 -1.623 1.602 1.00 61.44 225 PHE A O 1
ATOM 1748 N N . ASP A 1 226 ? -6.922 -1.591 3.099 1.00 60.00 226 ASP A N 1
ATOM 1749 C CA . ASP A 1 226 ? -7.778 -1.866 4.255 1.00 60.00 226 ASP A CA 1
ATOM 1750 C C . ASP A 1 226 ? -8.665 -0.670 4.624 1.00 60.00 226 ASP A C 1
ATOM 1752 O O . ASP A 1 226 ? -9.825 -0.875 4.979 1.00 60.00 226 ASP A O 1
ATOM 1756 N N . VAL A 1 227 ? -8.150 0.556 4.481 1.00 54.53 227 VAL A N 1
ATOM 1757 C CA . VAL A 1 227 ? -8.880 1.802 4.777 1.00 54.53 227 VAL A CA 1
ATOM 1758 C C . VAL A 1 227 ? -9.903 2.126 3.686 1.00 54.53 227 VAL A C 1
ATOM 1760 O O . VAL A 1 227 ? -11.063 2.393 3.977 1.00 54.53 227 VAL A O 1
ATOM 1763 N N . PHE A 1 228 ? -9.512 2.068 2.409 1.00 52.56 228 PHE A N 1
ATOM 1764 C CA . PHE A 1 228 ? -10.338 2.628 1.329 1.00 52.56 228 PHE A CA 1
ATOM 1765 C C . PHE A 1 228 ? -11.222 1.612 0.591 1.00 52.56 228 PHE A C 1
ATOM 1767 O O . PHE A 1 228 ? -12.086 2.006 -0.192 1.00 52.56 228 PHE A O 1
ATOM 1774 N N . ASN A 1 229 ? -11.021 0.302 0.782 1.00 56.28 229 ASN A N 1
ATOM 1775 C CA . ASN A 1 229 ? -11.703 -0.731 -0.016 1.00 56.28 229 ASN A CA 1
ATOM 1776 C C . ASN A 1 229 ? -12.664 -1.629 0.787 1.00 56.28 229 ASN A C 1
ATOM 1778 O O . ASN A 1 229 ? -13.358 -2.463 0.199 1.00 56.28 229 ASN A O 1
ATOM 1782 N N . THR A 1 230 ? -12.756 -1.450 2.106 1.00 52.62 230 THR A N 1
ATOM 1783 C CA . THR A 1 230 ? -13.659 -2.189 3.011 1.00 52.62 230 THR A CA 1
ATOM 1784 C C . THR A 1 230 ? -15.136 -1.904 2.713 1.00 52.62 230 THR A C 1
ATOM 1786 O O . THR A 1 230 ? -15.940 -2.841 2.640 1.00 52.62 230 THR A O 1
ATOM 1789 N N . HIS A 1 231 ? -15.480 -0.650 2.399 1.00 51.28 231 HIS A N 1
ATOM 1790 C CA . HIS A 1 231 ? -16.865 -0.208 2.170 1.00 51.28 231 HIS A CA 1
ATOM 1791 C C . HIS A 1 231 ? -17.562 -0.841 0.955 1.00 51.28 231 HIS A C 1
ATOM 1793 O O . HIS A 1 231 ? -18.786 -0.958 0.931 1.00 51.28 231 HIS A O 1
ATOM 1799 N N . LYS A 1 232 ? -16.819 -1.327 -0.050 1.00 52.47 232 LYS A N 1
ATOM 1800 C CA . LYS A 1 232 ? -17.432 -1.939 -1.247 1.00 52.47 232 LYS A CA 1
ATOM 1801 C C . LYS A 1 232 ? -18.044 -3.319 -0.992 1.00 52.47 232 LYS A C 1
ATOM 1803 O O . LYS A 1 232 ? -18.814 -3.803 -1.819 1.00 52.47 232 LYS A O 1
ATOM 1808 N N . SER A 1 233 ? -17.681 -3.984 0.107 1.00 46.69 233 SER A N 1
ATOM 1809 C CA . SER A 1 233 ? -18.098 -5.370 0.360 1.00 46.69 233 SER A CA 1
ATOM 1810 C C . SER A 1 233 ? -19.359 -5.493 1.217 1.00 46.69 233 SER A C 1
ATOM 1812 O O . SER A 1 233 ? -20.134 -6.428 1.013 1.00 46.69 233 SER A O 1
ATOM 1814 N N . THR A 1 234 ? -19.615 -4.541 2.115 1.00 48.44 234 THR A N 1
ATOM 1815 C CA . THR A 1 234 ? -20.781 -4.565 3.011 1.00 48.44 234 THR A CA 1
ATOM 1816 C C . THR A 1 234 ? -22.082 -4.240 2.286 1.00 48.44 234 THR A C 1
ATOM 1818 O O . THR A 1 234 ? -23.079 -4.912 2.527 1.00 48.44 234 THR A O 1
ATOM 1821 N N . SER A 1 235 ? -22.062 -3.343 1.295 1.00 48.22 235 SER A N 1
ATOM 1822 C CA . SER A 1 235 ? -23.255 -3.014 0.491 1.00 48.22 235 SER A CA 1
ATOM 1823 C C . SER A 1 235 ? -23.758 -4.167 -0.396 1.00 48.22 235 SER A C 1
ATOM 1825 O O . SER A 1 235 ? -24.863 -4.122 -0.922 1.00 48.22 235 SER A O 1
ATOM 1827 N N . ARG A 1 236 ? -22.965 -5.236 -0.572 1.00 44.50 236 ARG A N 1
ATOM 1828 C CA . ARG A 1 236 ? -23.344 -6.405 -1.387 1.00 44.50 236 ARG A CA 1
ATOM 1829 C C . ARG A 1 236 ? -23.740 -7.627 -0.567 1.00 44.50 236 ARG A C 1
ATOM 1831 O O . ARG A 1 236 ? -23.969 -8.696 -1.143 1.00 44.50 236 ARG A O 1
ATOM 1838 N N . ARG A 1 237 ? -23.816 -7.505 0.762 1.00 43.59 237 ARG A N 1
ATOM 1839 C CA . ARG A 1 237 ? -24.305 -8.574 1.635 1.00 43.59 237 ARG A CA 1
ATOM 1840 C C . ARG A 1 237 ? -25.831 -8.643 1.510 1.00 43.59 237 ARG A C 1
ATOM 1842 O O . ARG A 1 237 ? -26.553 -8.103 2.327 1.00 43.59 237 ARG A O 1
ATOM 1849 N N . LYS A 1 238 ? -26.256 -9.279 0.412 1.00 44.50 238 LYS A N 1
ATOM 1850 C CA . LYS A 1 238 ? -27.551 -9.912 0.138 1.00 44.50 238 LYS A CA 1
ATOM 1851 C C . LYS A 1 238 ? -28.697 -9.430 1.033 1.00 44.50 238 LYS A C 1
ATOM 1853 O O . LYS A 1 238 ? -28.893 -9.968 2.120 1.00 44.50 238 LYS A O 1
ATOM 1858 N N . SER A 1 239 ? -29.540 -8.563 0.474 1.00 41.97 239 SER A N 1
ATOM 1859 C CA . SER A 1 239 ? -30.976 -8.807 0.552 1.00 41.97 239 SER A CA 1
ATOM 1860 C C . SER A 1 239 ? -31.193 -10.281 0.199 1.00 41.97 239 SER A C 1
ATOM 1862 O O . SER A 1 239 ? -30.980 -10.722 -0.931 1.00 41.97 239 SER A O 1
ATOM 1864 N N . VAL A 1 240 ? -31.457 -11.091 1.216 1.00 45.09 240 VAL A N 1
ATOM 1865 C CA . VAL A 1 240 ? -31.986 -12.432 1.013 1.00 45.09 240 VAL A CA 1
ATOM 1866 C C . VAL A 1 240 ? -33.370 -12.192 0.429 1.00 45.09 240 VAL A C 1
ATOM 1868 O O . VAL A 1 240 ? -34.263 -11.765 1.152 1.00 45.09 240 VAL A O 1
ATOM 1871 N N . GLU A 1 241 ? -33.510 -12.348 -0.889 1.00 44.72 241 GLU A N 1
ATOM 1872 C CA . GLU A 1 241 ? -34.821 -12.428 -1.528 1.00 44.72 241 GLU A CA 1
ATOM 1873 C C . GLU A 1 241 ? -35.615 -13.517 -0.797 1.00 44.72 241 GLU A C 1
ATOM 1875 O O . GLU A 1 241 ? -35.176 -14.674 -0.778 1.00 44.72 241 GLU A O 1
ATOM 1880 N N . PRO A 1 242 ? -36.754 -13.182 -0.169 1.00 46.47 242 PRO A N 1
ATOM 1881 C CA . PRO A 1 242 ? -37.708 -14.193 0.216 1.00 46.47 242 PRO A CA 1
ATOM 1882 C C . PRO A 1 242 ? -38.332 -14.703 -1.083 1.00 46.47 242 PRO A C 1
ATOM 1884 O O . PRO A 1 242 ? -39.225 -14.086 -1.657 1.00 46.47 242 PRO A O 1
ATOM 1887 N N . THR A 1 243 ? -37.827 -15.827 -1.579 1.00 52.50 243 THR A N 1
ATOM 1888 C CA . THR A 1 243 ? -38.623 -16.721 -2.420 1.00 52.50 243 THR A CA 1
ATOM 1889 C C . THR A 1 243 ? -39.839 -17.128 -1.594 1.00 52.50 243 THR A C 1
ATOM 1891 O O . THR A 1 243 ? -39.692 -17.871 -0.628 1.00 52.50 243 THR A O 1
ATOM 1894 N N . ASP A 1 244 ? -41.001 -16.536 -1.870 1.00 60.34 244 ASP A N 1
ATOM 1895 C CA . ASP A 1 244 ? -42.097 -17.248 -2.536 1.00 60.34 244 ASP A CA 1
ATOM 1896 C C . ASP A 1 244 ? -43.353 -16.367 -2.703 1.00 60.34 244 ASP A C 1
ATOM 1898 O O . ASP A 1 244 ? -43.794 -15.693 -1.781 1.00 60.34 244 ASP A O 1
ATOM 1902 N N . ALA A 1 245 ? -43.909 -16.451 -3.916 1.00 52.59 245 ALA A N 1
ATOM 1903 C CA . ALA A 1 245 ? -45.324 -16.423 -4.299 1.00 52.59 245 ALA A CA 1
ATOM 1904 C C . ALA A 1 245 ? -46.287 -15.271 -3.893 1.00 52.59 245 ALA A C 1
ATOM 1906 O O . ALA A 1 245 ? -46.521 -14.962 -2.734 1.00 52.59 245 ALA A O 1
ATOM 1907 N N . GLU A 1 246 ? -46.993 -14.831 -4.945 1.00 47.47 246 GLU A N 1
ATOM 1908 C CA . GLU A 1 246 ? -48.374 -14.317 -5.012 1.00 47.47 246 GLU A CA 1
ATOM 1909 C C . GLU A 1 246 ? -48.694 -12.841 -4.695 1.00 47.47 246 GLU A C 1
ATOM 1911 O O . GLU A 1 246 ? -48.812 -12.401 -3.561 1.00 47.47 246 GLU A O 1
ATOM 1916 N N . HIS A 1 247 ? -48.939 -12.119 -5.802 1.00 55.28 247 HIS A N 1
ATOM 1917 C CA . HIS A 1 247 ? -50.109 -11.273 -6.083 1.00 55.28 247 HIS A CA 1
ATOM 1918 C C . HIS A 1 247 ? -50.773 -10.520 -4.920 1.00 55.28 247 HIS A C 1
ATOM 1920 O O . HIS A 1 247 ? -51.484 -11.140 -4.148 1.00 55.28 247 HIS A O 1
ATOM 1926 N N . VAL A 1 248 ? -50.712 -9.179 -4.955 1.00 44.22 248 VAL A N 1
ATOM 1927 C CA . VAL A 1 248 ? -51.841 -8.204 -4.917 1.00 44.22 248 VAL A CA 1
ATOM 1928 C C . VAL A 1 248 ? -51.214 -6.817 -5.181 1.00 44.22 248 VAL A C 1
ATOM 1930 O O . VAL A 1 248 ? -50.358 -6.369 -4.432 1.00 44.22 248 VAL A O 1
ATOM 1933 N N . ALA A 1 249 ? -51.333 -6.295 -6.403 1.00 47.19 249 ALA A N 1
ATOM 1934 C CA . ALA A 1 249 ? -52.244 -5.221 -6.833 1.00 47.19 249 ALA A CA 1
ATOM 1935 C C . ALA A 1 249 ? -51.921 -3.810 -6.287 1.00 47.19 249 ALA A C 1
ATOM 1937 O O . ALA A 1 249 ? -52.088 -3.520 -5.109 1.00 47.19 249 ALA A O 1
ATOM 1938 N N . GLU A 1 250 ? -51.473 -2.973 -7.230 1.00 53.44 250 GLU A N 1
ATOM 1939 C CA . GLU A 1 250 ? -51.614 -1.515 -7.359 1.00 53.44 250 GLU A CA 1
ATOM 1940 C C . GLU A 1 250 ? -52.105 -0.710 -6.144 1.00 53.44 250 GLU A C 1
ATOM 1942 O O . GLU A 1 250 ? -53.287 -0.738 -5.818 1.00 53.44 250 GLU A O 1
ATOM 1947 N N . SER A 1 251 ? -51.250 0.194 -5.648 1.00 43.25 251 SER A N 1
ATOM 1948 C CA . SER A 1 251 ? -51.634 1.609 -5.543 1.00 43.25 251 SER A CA 1
ATOM 1949 C C . SER A 1 251 ? -50.462 2.536 -5.201 1.00 43.25 251 SER A C 1
ATOM 1951 O O . SER A 1 251 ? -49.828 2.400 -4.161 1.00 43.25 251 SER A O 1
ATOM 1953 N N . SER A 1 252 ? -50.316 3.545 -6.061 1.00 41.34 252 SER A N 1
ATOM 1954 C CA . SER A 1 252 ? -50.017 4.948 -5.755 1.00 41.34 252 SER A CA 1
ATOM 1955 C C . SER A 1 252 ? -48.652 5.318 -5.165 1.00 41.34 252 SER A C 1
ATOM 1957 O O . SER A 1 252 ? -48.456 5.430 -3.960 1.00 41.34 252 SER A O 1
ATOM 1959 N N . GLU A 1 253 ? -47.771 5.671 -6.099 1.00 48.12 253 GLU A N 1
ATOM 1960 C CA . GLU A 1 253 ? -46.833 6.797 -6.059 1.00 48.12 253 GLU A CA 1
ATOM 1961 C C . GLU A 1 253 ? -47.033 7.790 -4.899 1.00 48.12 253 GLU A C 1
ATOM 1963 O O . GLU A 1 253 ? -48.023 8.525 -4.850 1.00 48.12 253 GLU A O 1
ATOM 1968 N N . ARG A 1 254 ? -46.019 7.883 -4.032 1.00 40.06 254 ARG A N 1
ATOM 1969 C CA . ARG A 1 254 ? -45.548 9.136 -3.423 1.00 40.06 254 ARG A CA 1
ATOM 1970 C C . ARG A 1 254 ? -44.112 8.945 -2.937 1.00 40.06 254 ARG A C 1
ATOM 1972 O O . ARG A 1 254 ? -43.843 8.588 -1.800 1.00 40.06 254 ARG A O 1
ATOM 1979 N N . THR A 1 255 ? -43.188 9.176 -3.861 1.00 39.06 255 THR A N 1
ATOM 1980 C CA . THR A 1 255 ? -41.754 9.358 -3.631 1.00 39.06 255 THR A CA 1
ATOM 1981 C C . THR A 1 255 ? -41.512 10.599 -2.772 1.00 39.06 255 THR A C 1
ATOM 1983 O O . THR A 1 255 ? -41.504 11.721 -3.283 1.00 39.06 255 THR A O 1
ATOM 1986 N N . SER A 1 256 ? -41.308 10.416 -1.469 1.00 41.50 256 SER A N 1
ATOM 1987 C CA . SER A 1 256 ? -40.619 11.399 -0.634 1.00 41.50 256 SER A CA 1
ATOM 1988 C C . SER A 1 256 ? -39.115 11.230 -0.840 1.00 41.50 256 SER A C 1
ATOM 1990 O O . SER A 1 256 ? -38.487 10.341 -0.269 1.00 41.50 256 SER A O 1
ATOM 1992 N N . ASN A 1 257 ? -38.565 12.076 -1.712 1.00 39.06 257 ASN A N 1
ATOM 1993 C CA . ASN A 1 257 ? -37.133 12.299 -1.880 1.00 39.06 257 ASN A CA 1
ATOM 1994 C C . ASN A 1 257 ? -36.557 12.916 -0.594 1.00 39.06 257 ASN A C 1
ATOM 1996 O O . ASN A 1 257 ? -36.380 14.130 -0.517 1.00 39.06 257 ASN A O 1
ATOM 2000 N N . GLU A 1 258 ? -36.256 12.105 0.414 1.00 43.97 258 GLU A N 1
ATOM 2001 C CA . GLU A 1 258 ? -35.145 12.444 1.297 1.00 43.97 258 GLU A CA 1
ATOM 2002 C C . GLU A 1 258 ? -33.875 12.074 0.540 1.00 43.97 258 GLU A C 1
ATOM 2004 O O . GLU A 1 258 ? -33.529 10.901 0.394 1.00 43.97 258 GLU A O 1
ATOM 2009 N N . GLU A 1 259 ? -33.216 13.093 -0.018 1.00 43.12 259 GLU A N 1
ATOM 2010 C CA . GLU A 1 259 ? -31.836 12.999 -0.477 1.00 43.12 259 GLU A CA 1
ATOM 2011 C C . GLU A 1 259 ? -30.968 12.606 0.727 1.00 43.12 259 GLU A C 1
ATOM 2013 O O . GLU A 1 259 ? -30.320 13.439 1.362 1.00 43.12 259 GLU A O 1
ATOM 2018 N N . GLN A 1 260 ? -30.887 11.305 1.017 1.00 38.44 260 GLN A N 1
ATOM 2019 C CA . GLN A 1 260 ? -29.618 10.750 1.446 1.00 38.44 260 GLN A CA 1
ATOM 2020 C C . GLN A 1 260 ? -28.634 11.210 0.379 1.00 38.44 260 GLN A C 1
ATOM 2022 O O . GLN A 1 260 ? -28.671 10.737 -0.758 1.00 38.44 260 GLN A O 1
ATOM 2027 N N . LYS A 1 261 ? -27.810 12.208 0.719 1.00 40.28 261 LYS A N 1
ATOM 2028 C CA . LYS A 1 261 ? -26.592 12.517 -0.018 1.00 40.28 261 LYS A CA 1
ATOM 2029 C C . LYS A 1 261 ? -25.794 11.222 -0.016 1.00 40.28 261 LYS A C 1
ATOM 2031 O O . LYS A 1 261 ? -24.984 10.997 0.879 1.00 40.28 261 LYS A O 1
ATOM 2036 N N . GLU A 1 262 ? -26.056 10.361 -0.997 1.00 40.47 262 GLU A N 1
ATOM 2037 C CA . GLU A 1 262 ? -25.150 9.307 -1.398 1.00 40.47 262 GLU A CA 1
ATOM 2038 C C . GLU A 1 262 ? -23.832 10.032 -1.588 1.00 40.47 262 GLU A C 1
ATOM 2040 O O . GLU A 1 262 ? -23.667 10.848 -2.504 1.00 40.47 262 GLU A O 1
ATOM 2045 N N . THR A 1 263 ? -22.930 9.836 -0.631 1.00 38.53 263 THR A N 1
ATOM 2046 C CA . THR A 1 263 ? -21.568 10.316 -0.723 1.00 38.53 263 THR A CA 1
ATOM 2047 C C . THR A 1 263 ? -21.068 9.756 -2.036 1.00 38.53 263 THR A C 1
ATOM 2049 O O . THR A 1 263 ? -20.932 8.541 -2.189 1.00 38.53 263 THR A O 1
ATOM 2052 N N . ARG A 1 264 ? -20.959 10.639 -3.043 1.00 37.00 264 ARG A N 1
ATOM 2053 C CA . ARG A 1 264 ? -20.698 10.232 -4.423 1.00 37.00 264 ARG A CA 1
ATOM 2054 C C . ARG A 1 264 ? -19.507 9.292 -4.357 1.00 37.00 264 ARG A C 1
ATOM 2056 O O . ARG A 1 264 ? -18.443 9.753 -3.933 1.00 37.00 264 ARG A O 1
ATOM 2063 N N . PRO A 1 265 ? -19.669 8.002 -4.704 1.00 45.72 265 PRO A N 1
ATOM 2064 C CA . PRO A 1 265 ? -18.591 7.047 -4.554 1.00 45.72 265 PRO A CA 1
ATOM 2065 C C . PRO A 1 265 ? -17.417 7.630 -5.316 1.00 45.72 265 PRO A C 1
ATOM 2067 O O . PRO A 1 265 ? -17.575 7.961 -6.494 1.00 45.72 265 PRO A O 1
ATOM 2070 N N . VAL A 1 266 ? -16.295 7.847 -4.621 1.00 39.41 266 VAL A N 1
ATOM 2071 C CA . VAL A 1 266 ? -15.121 8.513 -5.188 1.00 39.41 266 VAL A CA 1
ATOM 2072 C C . VAL A 1 266 ? -14.764 7.765 -6.464 1.00 39.41 266 VAL A C 1
ATOM 2074 O O . VAL A 1 266 ? -14.243 6.645 -6.445 1.00 39.41 266 VAL A O 1
ATOM 2077 N N . LYS A 1 267 ? -15.149 8.347 -7.601 1.00 40.00 267 LYS A N 1
ATOM 2078 C CA . LYS A 1 267 ? -14.989 7.713 -8.898 1.00 40.00 267 LYS A CA 1
ATOM 2079 C C . LYS A 1 267 ? -13.520 7.865 -9.219 1.00 40.00 267 LYS A C 1
ATOM 2081 O O . LYS A 1 267 ? -13.103 8.923 -9.680 1.00 40.00 267 LYS A O 1
ATOM 2086 N N . LYS A 1 268 ? -12.732 6.823 -8.929 1.00 42.84 268 LYS A N 1
ATOM 2087 C CA . LYS A 1 268 ? -11.324 6.765 -9.329 1.00 42.84 268 LYS A CA 1
ATOM 2088 C C . LYS A 1 268 ? -11.275 6.987 -10.838 1.00 42.84 268 LYS A C 1
ATOM 2090 O O . LYS A 1 268 ? -11.649 6.113 -11.621 1.00 42.84 268 LYS A O 1
ATOM 2095 N N . VAL A 1 269 ? -10.863 8.186 -11.236 1.00 48.75 269 VAL A N 1
ATOM 2096 C CA . VAL A 1 269 ? -10.483 8.460 -12.614 1.00 48.75 269 VAL A CA 1
ATOM 2097 C C . VAL A 1 269 ? -9.234 7.634 -12.847 1.00 48.75 269 VAL A C 1
ATOM 2099 O O . VAL A 1 269 ? -8.301 7.679 -12.046 1.00 48.75 269 VAL A O 1
ATOM 2102 N N . TRP A 1 270 ? -9.245 6.821 -13.900 1.00 48.75 270 TRP A N 1
ATOM 2103 C CA . TRP A 1 270 ? -8.060 6.079 -14.286 1.00 48.75 270 TRP A CA 1
ATOM 2104 C C . TRP A 1 270 ? -6.985 7.094 -14.663 1.00 48.75 270 TRP A C 1
ATOM 2106 O O . TRP A 1 270 ? -7.016 7.684 -15.739 1.00 48.75 270 TRP A O 1
ATOM 2116 N N . THR A 1 271 ? -6.057 7.337 -13.750 1.00 54.03 271 THR A N 1
ATOM 2117 C CA . THR A 1 271 ? -4.776 7.924 -14.091 1.00 54.03 271 THR A CA 1
ATOM 2118 C C . THR A 1 271 ? -3.918 6.767 -14.576 1.00 54.03 271 THR A C 1
ATOM 2120 O O . THR A 1 271 ? -3.821 5.724 -13.915 1.00 54.03 271 THR A O 1
ATOM 2123 N N . ALA A 1 272 ? -3.352 6.899 -15.780 1.00 52.12 272 ALA A N 1
ATOM 2124 C CA . ALA A 1 272 ? -2.324 5.972 -16.232 1.00 52.12 272 ALA A CA 1
ATOM 2125 C C . ALA A 1 272 ? -1.328 5.831 -15.084 1.00 52.12 272 ALA A C 1
ATOM 2127 O O . ALA A 1 272 ? -0.927 6.846 -14.519 1.00 52.12 272 ALA A O 1
ATOM 2128 N N . SER A 1 273 ? -1.040 4.593 -14.675 1.00 50.41 273 SER A N 1
ATOM 2129 C CA . SER A 1 273 ? -0.260 4.331 -13.469 1.00 50.41 273 SER A CA 1
ATOM 2130 C C . SER A 1 273 ? 1.109 4.980 -13.625 1.00 50.41 273 SER A C 1
ATOM 2132 O O . SER A 1 273 ? 2.005 4.387 -14.223 1.00 50.41 273 SER A O 1
ATOM 2134 N N . SER A 1 274 ? 1.262 6.203 -13.120 1.00 52.28 274 SER A N 1
ATOM 2135 C CA . SER A 1 274 ? 2.568 6.787 -12.913 1.00 52.28 274 SER A CA 1
ATOM 2136 C C . SER A 1 274 ? 3.245 5.841 -11.939 1.00 52.28 274 SER A C 1
ATOM 2138 O O . SER A 1 274 ? 2.708 5.509 -10.878 1.00 52.28 274 SER A O 1
ATOM 2140 N N . ILE A 1 275 ? 4.376 5.286 -12.360 1.00 54.06 275 ILE A N 1
ATOM 2141 C CA . ILE A 1 275 ? 5.221 4.513 -11.465 1.00 54.06 275 ILE A CA 1
ATOM 2142 C C . ILE A 1 275 ? 5.770 5.539 -10.492 1.00 54.06 275 ILE A C 1
ATOM 2144 O O . ILE A 1 275 ? 6.793 6.176 -10.738 1.00 54.06 275 ILE A O 1
ATOM 2148 N N . ASP A 1 276 ? 5.034 5.763 -9.420 1.00 54.34 276 ASP A N 1
ATOM 2149 C CA . ASP A 1 276 ? 5.496 6.627 -8.370 1.00 54.34 276 ASP A CA 1
ATOM 2150 C C . ASP A 1 276 ? 6.469 5.812 -7.518 1.00 54.34 276 ASP A C 1
ATOM 2152 O O . ASP A 1 276 ? 6.098 4.998 -6.665 1.00 54.34 276 ASP A O 1
ATOM 2156 N N . PHE A 1 277 ? 7.753 5.987 -7.831 1.00 58.09 277 PHE A N 1
ATOM 2157 C CA . PHE A 1 277 ? 8.852 5.391 -7.085 1.00 58.09 277 PHE A CA 1
ATOM 2158 C C . PHE A 1 277 ? 8.844 5.825 -5.615 1.00 58.09 277 PHE A C 1
ATOM 2160 O O . PHE A 1 277 ? 9.291 5.045 -4.771 1.00 58.09 277 PHE A O 1
ATOM 2167 N N . ALA A 1 278 ? 8.315 7.017 -5.314 1.00 45.19 278 ALA A N 1
ATOM 2168 C CA . ALA A 1 278 ? 8.208 7.553 -3.965 1.00 45.19 278 ALA A CA 1
ATOM 2169 C C . ALA A 1 278 ? 6.993 6.977 -3.220 1.00 45.19 278 ALA A C 1
ATOM 2171 O O . ALA A 1 278 ? 7.132 6.570 -2.067 1.00 45.19 278 ALA A O 1
ATOM 2172 N N . ALA A 1 279 ? 5.838 6.845 -3.882 1.00 51.06 279 ALA A N 1
ATOM 2173 C CA . ALA A 1 279 ? 4.640 6.255 -3.271 1.00 51.06 279 ALA A CA 1
ATOM 2174 C C . ALA A 1 279 ? 4.664 4.715 -3.198 1.00 51.06 279 ALA A C 1
ATOM 2176 O O . ALA A 1 279 ? 3.808 4.109 -2.555 1.00 51.06 279 ALA A O 1
ATOM 2177 N N . GLY A 1 280 ? 5.639 4.051 -3.832 1.00 60.03 280 GLY A N 1
ATOM 2178 C CA . GLY A 1 280 ? 5.855 2.610 -3.671 1.00 60.03 280 GLY A CA 1
ATOM 2179 C C . GLY A 1 280 ? 4.721 1.738 -4.219 1.00 60.03 280 GLY A C 1
ATOM 2180 O O . GLY A 1 280 ? 4.539 0.610 -3.765 1.00 60.03 280 GLY A O 1
ATOM 2181 N N . THR A 1 281 ? 3.971 2.232 -5.205 1.00 69.00 281 THR A N 1
ATOM 2182 C CA . THR A 1 281 ? 2.760 1.584 -5.750 1.00 69.00 281 THR A CA 1
ATOM 2183 C C . THR A 1 281 ? 3.045 0.357 -6.627 1.00 69.00 281 THR A C 1
ATOM 2185 O O . THR A 1 281 ? 2.129 -0.279 -7.161 1.00 69.00 281 THR A O 1
ATOM 2188 N N . TYR A 1 282 ? 4.315 -0.021 -6.779 1.00 80.25 282 TYR A N 1
ATOM 2189 C CA . TYR A 1 282 ? 4.720 -1.208 -7.520 1.00 80.25 282 TYR A CA 1
ATOM 2190 C C . TYR A 1 282 ? 4.483 -2.495 -6.713 1.00 80.25 282 TYR A C 1
ATOM 2192 O O . TYR A 1 282 ? 4.694 -2.588 -5.506 1.00 80.25 282 TYR A O 1
ATOM 2200 N N . ARG A 1 283 ? 4.106 -3.556 -7.419 1.00 82.31 283 ARG A N 1
ATOM 2201 C CA . ARG A 1 283 ? 3.928 -4.899 -6.871 1.00 82.31 283 ARG A CA 1
ATOM 2202 C C . ARG A 1 283 ? 5.273 -5.601 -6.723 1.00 82.31 283 ARG A C 1
ATOM 2204 O O . ARG A 1 283 ? 5.535 -6.219 -5.697 1.00 82.31 283 ARG A O 1
ATOM 2211 N N . LEU A 1 284 ? 6.134 -5.517 -7.739 1.00 88.69 284 LEU A N 1
ATOM 2212 C CA . LEU A 1 284 ? 7.458 -6.140 -7.752 1.00 88.69 284 LEU A CA 1
ATOM 2213 C C . LEU A 1 284 ? 8.550 -5.077 -7.923 1.00 88.69 284 LEU A C 1
ATOM 2215 O O . LEU A 1 284 ? 8.732 -4.548 -9.017 1.00 88.69 284 LEU A O 1
ATOM 2219 N N . LYS A 1 285 ? 9.322 -4.818 -6.856 1.00 88.81 285 LYS A N 1
ATOM 2220 C CA . LYS A 1 285 ? 10.516 -3.942 -6.880 1.00 88.81 285 LYS A CA 1
ATOM 2221 C C . LYS A 1 285 ? 11.540 -4.399 -7.917 1.00 88.81 285 LYS A C 1
ATOM 2223 O O . LYS A 1 285 ? 12.017 -3.605 -8.719 1.00 88.81 285 LYS A O 1
ATOM 2228 N N . MET A 1 286 ? 11.823 -5.703 -7.921 1.00 90.44 286 MET A N 1
ATOM 2229 C CA . MET A 1 286 ? 12.804 -6.317 -8.821 1.00 90.44 286 MET A CA 1
ATOM 2230 C C . MET A 1 286 ? 12.436 -6.155 -10.293 1.00 90.44 286 MET A C 1
ATOM 2232 O O . MET A 1 286 ? 13.329 -6.032 -11.121 1.00 90.44 286 MET A O 1
ATOM 2236 N N . LEU A 1 287 ? 11.139 -6.107 -10.615 1.00 92.88 287 LEU A N 1
ATOM 2237 C CA . LEU A 1 287 ? 10.696 -5.884 -11.986 1.00 92.88 287 LEU A CA 1
ATOM 2238 C C . LEU A 1 287 ? 11.081 -4.482 -12.462 1.00 92.88 287 LEU A C 1
ATOM 2240 O O . LEU A 1 287 ? 11.591 -4.338 -13.564 1.00 92.88 287 LEU A O 1
ATOM 2244 N N . VAL A 1 288 ? 10.904 -3.465 -11.618 1.00 92.25 288 VAL A N 1
ATOM 2245 C CA . VAL A 1 288 ? 11.240 -2.082 -11.978 1.00 92.25 288 VAL A CA 1
ATOM 2246 C C . VAL A 1 288 ? 12.750 -1.888 -12.121 1.00 92.25 288 VAL A C 1
ATOM 2248 O O . VAL A 1 288 ? 13.205 -1.282 -13.086 1.00 92.25 288 VAL A O 1
ATOM 2251 N N . VAL A 1 289 ? 13.535 -2.455 -11.199 1.00 93.50 289 VAL A N 1
ATOM 2252 C CA . VAL A 1 289 ? 15.005 -2.456 -11.298 1.00 93.50 289 VAL A CA 1
ATOM 2253 C C . VAL A 1 289 ? 15.455 -3.190 -12.564 1.00 93.50 289 VAL A C 1
ATOM 2255 O O . VAL A 1 289 ? 16.298 -2.688 -13.302 1.00 93.50 289 VAL A O 1
ATOM 2258 N N . GLY A 1 290 ? 14.854 -4.349 -12.848 1.00 95.44 290 GLY A N 1
ATOM 2259 C CA . GLY A 1 290 ? 15.122 -5.126 -14.053 1.00 95.44 290 GLY A CA 1
ATOM 2260 C C . GLY A 1 290 ? 14.779 -4.371 -15.336 1.00 95.44 290 GLY A C 1
ATOM 2261 O O . GLY A 1 290 ? 15.573 -4.400 -16.270 1.00 95.44 290 GLY A O 1
ATOM 2262 N N . LEU A 1 291 ? 13.650 -3.655 -15.379 1.00 95.56 291 LEU A N 1
ATOM 2263 C CA . LEU A 1 291 ? 13.247 -2.831 -16.523 1.00 95.56 291 LEU A CA 1
ATOM 2264 C C . LEU A 1 291 ? 14.262 -1.721 -16.806 1.00 95.56 291 LEU A C 1
ATOM 2266 O O . LEU A 1 291 ? 14.685 -1.584 -17.948 1.00 95.56 291 LEU A O 1
ATOM 2270 N N . TRP A 1 292 ? 14.701 -0.980 -15.785 1.00 96.00 292 TRP A N 1
ATOM 2271 C CA . TRP A 1 292 ? 15.721 0.062 -15.951 1.00 96.00 292 TRP A CA 1
ATOM 2272 C C . TRP A 1 292 ? 17.074 -0.501 -16.383 1.00 96.00 292 TRP A C 1
ATOM 2274 O O . TRP A 1 292 ? 17.680 0.024 -17.312 1.00 96.00 292 TRP A O 1
ATOM 2284 N N . ALA A 1 293 ? 17.536 -1.583 -15.751 1.00 96.75 293 ALA A N 1
ATOM 2285 C CA . ALA A 1 293 ? 18.794 -2.225 -16.127 1.00 96.75 293 ALA A CA 1
ATOM 2286 C C . ALA A 1 293 ? 18.749 -2.746 -17.573 1.00 96.75 293 ALA A C 1
ATOM 2288 O O . ALA A 1 293 ? 19.676 -2.511 -18.346 1.00 96.75 293 ALA A O 1
ATOM 2289 N N . THR A 1 294 ? 17.643 -3.393 -17.955 1.00 96.38 294 THR A N 1
ATOM 2290 C CA . THR A 1 294 ? 17.427 -3.874 -19.327 1.00 96.38 294 THR A CA 1
ATOM 2291 C C . THR A 1 294 ? 17.379 -2.706 -20.303 1.00 96.38 294 THR A C 1
ATOM 2293 O O . THR A 1 294 ? 18.035 -2.774 -21.336 1.00 96.38 294 THR A O 1
ATOM 2296 N N . PHE A 1 295 ? 16.669 -1.622 -19.976 1.00 96.12 295 PHE A N 1
ATOM 2297 C CA . PHE A 1 295 ? 16.600 -0.424 -20.811 1.00 96.12 295 PHE A CA 1
ATOM 2298 C C . PHE A 1 295 ? 17.986 0.172 -21.059 1.00 96.12 295 PHE A C 1
ATOM 2300 O O . PHE A 1 295 ? 18.356 0.355 -22.211 1.00 96.12 295 PHE A O 1
ATOM 2307 N N . VAL A 1 296 ? 18.768 0.425 -20.004 1.00 95.75 296 VAL A N 1
ATOM 2308 C CA . VAL A 1 296 ? 20.104 1.030 -20.127 1.00 95.75 296 VAL A CA 1
ATOM 2309 C C . VAL A 1 296 ? 21.013 0.162 -20.996 1.00 95.75 296 VAL A C 1
ATOM 2311 O O . VAL A 1 296 ? 21.632 0.667 -21.927 1.00 95.75 296 VAL A O 1
ATOM 2314 N N . ILE A 1 297 ? 21.054 -1.150 -20.748 1.00 95.12 297 ILE A N 1
ATOM 2315 C CA . ILE A 1 297 ? 21.914 -2.061 -21.515 1.00 95.12 297 ILE A CA 1
ATOM 2316 C C . ILE A 1 297 ? 21.437 -2.172 -22.967 1.00 95.12 297 ILE A C 1
ATOM 2318 O O . ILE A 1 297 ? 22.257 -2.135 -23.874 1.00 95.12 297 ILE A O 1
ATOM 2322 N N . THR A 1 298 ? 20.125 -2.236 -23.208 1.00 92.94 298 THR A N 1
ATOM 2323 C CA . THR A 1 298 ? 19.556 -2.250 -24.569 1.00 92.94 298 THR A CA 1
ATOM 2324 C C . THR A 1 298 ? 19.833 -0.936 -25.300 1.00 92.94 298 THR A C 1
ATOM 2326 O O . THR A 1 298 ? 20.164 -0.946 -26.480 1.00 92.94 298 THR A O 1
ATOM 2329 N N . TYR A 1 299 ? 19.754 0.201 -24.605 1.00 93.50 299 TYR A N 1
ATOM 2330 C CA . TYR A 1 299 ? 20.065 1.504 -25.183 1.00 93.50 299 TYR A CA 1
ATOM 2331 C C . TYR A 1 299 ? 21.509 1.562 -25.687 1.00 93.50 299 TYR A C 1
ATOM 2333 O O . TYR A 1 299 ? 21.745 1.934 -26.835 1.00 93.50 299 TYR A O 1
ATOM 2341 N N . PHE A 1 300 ? 22.464 1.136 -24.858 1.00 92.06 300 PHE A N 1
ATOM 2342 C CA . PHE A 1 300 ? 23.873 1.118 -25.246 1.00 92.06 300 PHE A CA 1
ATOM 2343 C C . PHE A 1 300 ? 24.207 0.046 -26.286 1.00 92.06 300 PHE A C 1
ATOM 2345 O O .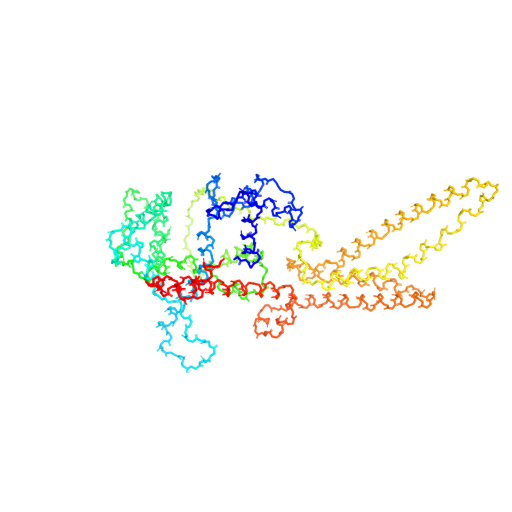 PHE A 1 300 ? 25.040 0.304 -27.144 1.00 92.06 300 PHE A O 1
ATOM 2352 N N . ALA A 1 301 ? 23.549 -1.117 -26.244 1.00 90.06 301 ALA A N 1
ATOM 2353 C CA . ALA A 1 301 ? 23.806 -2.205 -27.186 1.00 90.06 301 ALA A CA 1
ATOM 2354 C C . ALA A 1 301 ? 23.342 -1.897 -28.619 1.00 90.06 301 ALA A C 1
ATOM 2356 O O . ALA A 1 301 ? 23.966 -2.373 -29.560 1.00 90.06 301 ALA A O 1
ATOM 2357 N N . TYR A 1 302 ? 22.254 -1.137 -28.787 1.00 86.38 302 TYR A N 1
ATOM 2358 C CA . TYR A 1 302 ? 21.639 -0.925 -30.103 1.00 86.38 302 TYR A CA 1
ATOM 2359 C C . TYR A 1 302 ? 21.675 0.529 -30.552 1.00 86.38 302 TYR A C 1
ATOM 2361 O O . TYR A 1 302 ? 22.168 0.849 -31.625 1.00 86.38 302 TYR A O 1
ATOM 2369 N N . TYR A 1 303 ? 21.166 1.433 -29.721 1.00 83.75 303 TYR A N 1
ATOM 2370 C CA . TYR A 1 303 ? 20.917 2.800 -30.161 1.00 83.75 303 TYR A CA 1
ATOM 2371 C C . TYR A 1 303 ? 22.183 3.653 -30.097 1.00 83.75 303 TYR A C 1
ATOM 2373 O O . TYR A 1 303 ? 22.445 4.441 -30.998 1.00 83.75 303 TYR A O 1
ATOM 2381 N N . TYR A 1 304 ? 23.005 3.494 -29.057 1.00 86.81 304 TYR A N 1
ATOM 2382 C CA . TYR A 1 304 ? 24.185 4.343 -28.892 1.00 86.81 304 TYR A CA 1
ATOM 2383 C C . TYR A 1 304 ? 25.212 4.187 -30.028 1.00 86.81 304 TYR A C 1
ATOM 2385 O O . TYR A 1 304 ? 25.796 5.186 -30.446 1.00 86.81 304 TYR A O 1
ATOM 2393 N N . GLY A 1 305 ? 25.414 2.962 -30.530 1.00 80.69 305 GLY A N 1
ATOM 2394 C CA . GLY A 1 305 ? 26.365 2.668 -31.608 1.00 80.69 305 GLY A CA 1
ATOM 2395 C C . GLY A 1 305 ? 25.985 3.334 -32.932 1.00 80.69 305 GLY A C 1
ATOM 2396 O O . GLY A 1 305 ? 26.775 4.102 -33.479 1.00 80.69 305 GLY A O 1
ATOM 2397 N N . GLU A 1 306 ? 24.748 3.128 -33.395 1.00 79.50 306 GLU A N 1
ATOM 2398 C CA . GLU A 1 306 ? 24.264 3.673 -34.675 1.00 79.50 306 GLU A CA 1
ATOM 2399 C C . GLU A 1 306 ? 24.263 5.207 -34.712 1.00 79.50 306 GLU A C 1
ATOM 2401 O O . GLU A 1 306 ? 24.636 5.818 -35.714 1.00 79.50 306 GLU A O 1
ATOM 2406 N N . PHE A 1 307 ? 23.900 5.857 -33.600 1.00 78.38 307 PHE A N 1
ATOM 2407 C CA . PHE A 1 307 ? 23.902 7.321 -33.520 1.00 78.38 307 PHE A CA 1
ATOM 2408 C C . PHE A 1 307 ? 25.309 7.927 -33.574 1.00 78.38 307 PHE A C 1
ATOM 2410 O O . PHE A 1 307 ? 25.443 9.114 -33.870 1.00 78.38 307 PHE A O 1
ATOM 2417 N N . ASN A 1 308 ? 26.353 7.164 -33.251 1.00 78.94 308 ASN A N 1
ATOM 2418 C CA . ASN A 1 308 ? 27.710 7.690 -33.174 1.00 78.94 308 ASN A CA 1
ATOM 2419 C C . ASN A 1 308 ? 28.388 7.735 -34.555 1.00 78.94 308 ASN A C 1
ATOM 2421 O O . ASN A 1 308 ? 29.056 8.716 -34.868 1.00 78.94 308 ASN A O 1
ATOM 2425 N N . GLU A 1 309 ? 28.156 6.729 -35.406 1.00 78.75 309 GLU A N 1
ATOM 2426 C CA . GLU A 1 309 ? 28.804 6.633 -36.724 1.00 78.75 309 GLU A CA 1
ATOM 2427 C C . GLU A 1 309 ? 28.286 7.664 -37.742 1.00 78.75 309 GLU A C 1
ATOM 2429 O O . GLU A 1 309 ? 29.040 8.116 -38.600 1.00 78.75 309 GLU A O 1
ATOM 2434 N N . SER A 1 310 ? 27.024 8.097 -37.636 1.00 74.25 310 SER A N 1
ATOM 2435 C CA . SER A 1 310 ? 26.400 8.974 -38.641 1.00 74.25 310 SER A CA 1
ATOM 2436 C C . SER A 1 310 ? 26.866 10.441 -38.611 1.00 74.25 310 SER A C 1
ATOM 2438 O O . SER A 1 310 ? 26.600 11.163 -39.569 1.00 74.25 310 SER A O 1
ATOM 2440 N N . TYR A 1 311 ? 27.511 10.916 -37.539 1.00 70.12 311 TYR A N 1
ATOM 2441 C CA . TYR A 1 311 ? 27.765 12.356 -37.331 1.00 70.12 311 TYR A CA 1
ATOM 2442 C C . TYR A 1 311 ? 29.228 12.786 -37.480 1.00 70.12 311 TYR A C 1
ATOM 2444 O O . TYR A 1 311 ? 29.502 13.984 -37.570 1.00 70.12 311 TYR A O 1
ATOM 2452 N N . ASP A 1 312 ? 30.171 11.847 -37.549 1.00 69.19 312 ASP A N 1
ATOM 2453 C CA . ASP A 1 312 ? 31.596 12.184 -37.664 1.00 69.19 312 ASP A CA 1
ATOM 2454 C C . ASP A 1 312 ? 31.988 12.698 -39.068 1.00 69.19 312 ASP A C 1
ATOM 2456 O O . ASP A 1 312 ? 33.104 13.183 -39.260 1.00 69.19 312 ASP A O 1
ATOM 2460 N N . GLN A 1 313 ? 31.073 12.668 -40.047 1.00 69.94 313 GLN A N 1
ATOM 2461 C CA . GLN A 1 313 ? 31.358 13.039 -41.439 1.00 69.94 313 GLN A CA 1
ATOM 2462 C C . GLN A 1 313 ? 31.129 14.519 -41.810 1.00 69.94 313 GLN A C 1
ATOM 2464 O O . GLN A 1 313 ? 31.649 14.947 -42.836 1.00 69.94 313 GLN A O 1
ATOM 2469 N N . GLU A 1 314 ? 30.433 15.339 -41.011 1.00 70.69 314 GLU A N 1
ATOM 2470 C CA . GLU A 1 314 ? 29.920 16.635 -41.515 1.00 70.69 314 GLU A CA 1
ATOM 2471 C C . GLU A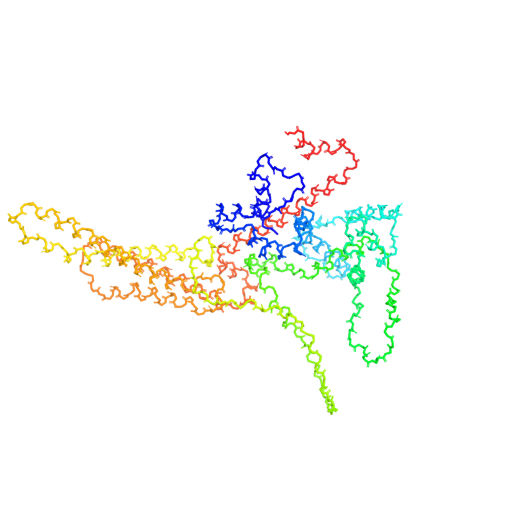 1 314 ? 30.793 17.890 -41.261 1.00 70.69 314 GLU A C 1
ATOM 2473 O O . GLU A 1 314 ? 30.639 18.874 -41.978 1.00 70.69 314 GLU A O 1
ATOM 2478 N N . CYS A 1 315 ? 31.754 17.907 -40.322 1.00 73.56 315 CYS A N 1
ATOM 2479 C CA . CYS A 1 315 ? 32.623 19.099 -40.115 1.00 73.56 315 CYS A CA 1
ATOM 2480 C C . CYS A 1 315 ? 33.945 19.072 -40.916 1.00 73.56 315 CYS A C 1
ATOM 2482 O O . CYS A 1 315 ? 34.771 19.973 -40.742 1.00 73.56 315 CYS A O 1
ATOM 2484 N N . VAL A 1 316 ? 34.212 18.044 -41.731 1.00 70.00 316 VAL A N 1
ATOM 2485 C CA . VAL A 1 316 ? 35.536 17.864 -42.367 1.00 70.00 316 VAL A CA 1
ATOM 2486 C C . VAL A 1 316 ? 35.774 18.848 -43.525 1.00 70.00 316 VAL A C 1
ATOM 2488 O O . VAL A 1 316 ? 36.913 19.262 -43.732 1.00 70.00 316 VAL A O 1
ATOM 2491 N N . ASP A 1 317 ? 34.723 19.332 -44.190 1.00 69.25 317 ASP A N 1
ATOM 2492 C CA . ASP A 1 317 ? 34.858 20.153 -45.407 1.00 69.25 317 ASP A CA 1
ATOM 2493 C C . ASP A 1 317 ? 35.132 21.655 -45.169 1.00 69.25 317 ASP A C 1
ATOM 2495 O O . ASP A 1 317 ? 35.401 22.393 -46.115 1.00 69.25 317 ASP A O 1
ATOM 2499 N N . TYR A 1 318 ? 35.140 22.136 -43.919 1.00 64.56 318 TYR A N 1
ATOM 2500 C CA . TYR A 1 318 ? 35.369 23.559 -43.588 1.00 64.56 318 TYR A CA 1
ATOM 2501 C C . TYR A 1 318 ? 36.814 23.886 -43.152 1.00 64.56 318 TYR A C 1
ATOM 2503 O O . TYR A 1 318 ? 37.071 24.912 -42.519 1.00 64.56 318 TYR A O 1
ATOM 2511 N N . SER A 1 319 ? 37.789 23.029 -43.476 1.00 56.94 319 SER A N 1
ATOM 2512 C CA . SER A 1 319 ? 39.139 23.061 -42.887 1.00 56.94 319 SER A CA 1
ATOM 2513 C C . SER A 1 319 ? 40.038 24.250 -43.265 1.00 56.94 319 SER A C 1
ATOM 2515 O O . SER A 1 319 ? 41.128 24.365 -42.706 1.00 56.94 319 SER A O 1
ATOM 2517 N N . GLU A 1 320 ? 39.646 25.138 -44.183 1.00 66.94 320 GLU A N 1
ATOM 2518 C CA . GLU A 1 320 ? 40.505 26.271 -44.580 1.00 66.94 320 GLU A CA 1
ATOM 2519 C C . GLU A 1 320 ? 40.346 27.522 -43.691 1.00 66.94 320 GLU A C 1
ATOM 2521 O O . GLU A 1 320 ? 41.251 28.355 -43.642 1.00 66.94 320 GLU A O 1
ATOM 2526 N N . ALA A 1 321 ? 39.275 27.627 -42.893 1.00 65.06 321 ALA A N 1
ATOM 2527 C CA . ALA A 1 321 ? 39.061 28.732 -41.953 1.00 65.06 321 ALA A CA 1
ATOM 2528 C C . ALA A 1 321 ? 39.172 28.244 -40.497 1.00 65.06 321 ALA A C 1
ATOM 2530 O O . ALA A 1 321 ? 38.203 27.819 -39.870 1.00 65.06 321 ALA A O 1
ATOM 2531 N N . TRP A 1 322 ? 40.379 28.323 -39.931 1.00 61.09 322 TRP A N 1
ATOM 2532 C CA . TRP A 1 322 ? 40.729 27.795 -38.601 1.00 61.09 322 TRP A CA 1
ATOM 2533 C C . TRP A 1 322 ? 39.858 28.311 -37.435 1.00 61.09 322 TRP A C 1
ATOM 2535 O O . TRP A 1 322 ? 39.809 27.670 -36.386 1.00 61.09 322 TRP A O 1
ATOM 2545 N N . GLY A 1 323 ? 39.160 29.441 -37.601 1.00 68.62 323 GLY A N 1
ATOM 2546 C CA . GLY A 1 323 ? 38.238 29.986 -36.596 1.00 68.62 323 GLY A CA 1
ATOM 2547 C C . GLY A 1 323 ? 36.872 29.290 -36.546 1.00 68.62 323 GLY A C 1
ATOM 2548 O O . GLY A 1 323 ? 36.313 29.125 -35.461 1.00 68.62 323 GLY A O 1
ATOM 2549 N N . ASP A 1 324 ? 36.362 28.813 -37.684 1.00 72.38 324 ASP A N 1
ATOM 2550 C CA . ASP A 1 324 ? 34.983 28.314 -37.797 1.00 72.38 324 ASP A CA 1
ATOM 2551 C C . ASP A 1 324 ? 34.865 26.824 -37.440 1.00 72.38 324 ASP A C 1
ATOM 2553 O O . ASP A 1 324 ? 33.834 26.364 -36.942 1.00 72.38 324 ASP A O 1
ATOM 2557 N N . ALA A 1 325 ? 35.958 26.068 -37.585 1.00 77.50 325 ALA A N 1
ATOM 2558 C CA . ALA A 1 325 ? 35.999 24.641 -37.268 1.00 77.50 325 ALA A CA 1
ATOM 2559 C C . ALA A 1 325 ? 35.769 24.342 -35.771 1.00 77.50 325 ALA A C 1
ATOM 2561 O O . ALA A 1 325 ? 35.145 23.336 -35.425 1.00 77.50 325 ALA A O 1
ATOM 2562 N N . PHE A 1 326 ? 36.238 25.214 -34.868 1.00 83.56 326 PHE A N 1
ATOM 2563 C CA . PHE A 1 326 ? 35.994 25.062 -33.429 1.00 83.56 326 PHE A CA 1
ATOM 2564 C C . PHE A 1 326 ? 34.516 25.287 -33.083 1.00 83.56 326 PHE A C 1
ATOM 2566 O O . PHE A 1 326 ? 33.925 24.497 -32.344 1.00 83.56 326 PHE A O 1
ATOM 2573 N N . GLY A 1 327 ? 33.902 26.316 -33.680 1.00 86.38 327 GLY A N 1
ATOM 2574 C CA . GLY A 1 327 ? 32.472 26.595 -33.543 1.00 86.38 327 GLY A CA 1
ATOM 2575 C C . GLY A 1 327 ? 31.604 25.441 -34.052 1.00 86.38 327 GLY A C 1
ATOM 2576 O O . GLY A 1 327 ? 30.725 24.986 -33.320 1.00 86.38 327 GLY A O 1
ATOM 2577 N N . CYS A 1 328 ? 31.912 24.904 -35.244 1.00 85.00 328 CYS A N 1
ATOM 2578 C CA . CYS A 1 328 ? 31.239 23.736 -35.840 1.00 85.00 328 CYS A CA 1
ATOM 2579 C C . CYS A 1 328 ? 31.200 22.553 -34.864 1.00 85.00 328 CYS A C 1
ATOM 2581 O O . CYS A 1 328 ? 30.132 22.021 -34.560 1.00 85.00 328 CYS A O 1
ATOM 2583 N N . ARG A 1 329 ? 32.358 22.194 -34.290 1.00 84.88 329 ARG A N 1
ATOM 2584 C CA . ARG A 1 329 ? 32.483 21.060 -33.359 1.00 84.88 329 ARG A CA 1
ATOM 2585 C C . ARG A 1 329 ? 31.694 21.252 -32.068 1.00 84.88 329 ARG A C 1
ATOM 2587 O O . ARG A 1 329 ? 31.082 20.299 -31.592 1.00 84.88 329 ARG A O 1
ATOM 2594 N N . ILE A 1 330 ? 31.693 22.459 -31.495 1.00 89.94 330 ILE A N 1
ATOM 2595 C CA . ILE A 1 330 ? 30.909 22.741 -30.283 1.00 89.94 330 ILE A CA 1
ATOM 2596 C C . ILE A 1 330 ? 29.416 22.633 -30.578 1.00 89.94 330 ILE A C 1
ATOM 2598 O O . ILE A 1 330 ? 28.702 21.957 -29.838 1.00 89.94 330 ILE A O 1
ATOM 2602 N N . VAL A 1 331 ? 28.945 23.274 -31.651 1.00 88.62 331 VAL A N 1
ATOM 2603 C CA . VAL A 1 331 ? 27.520 23.278 -32.004 1.00 88.62 331 VAL A CA 1
ATOM 2604 C C . VAL A 1 331 ? 27.039 21.858 -32.292 1.00 88.62 331 VAL A C 1
ATOM 2606 O O . VAL A 1 331 ? 26.038 21.438 -31.714 1.00 88.62 331 VAL A O 1
ATOM 2609 N N . ILE A 1 332 ? 27.778 21.084 -33.091 1.00 87.31 332 ILE A N 1
ATOM 2610 C CA . ILE A 1 332 ? 27.431 19.685 -33.375 1.00 87.31 332 ILE A CA 1
ATOM 2611 C C . ILE A 1 332 ? 27.471 18.827 -32.113 1.00 87.31 332 ILE A C 1
ATOM 2613 O O . ILE A 1 332 ? 26.562 18.028 -31.908 1.00 87.31 332 ILE A O 1
ATOM 2617 N N . SER A 1 333 ? 28.439 19.031 -31.216 1.00 88.81 333 SER A N 1
ATOM 2618 C CA . SER A 1 333 ? 28.472 18.327 -29.929 1.00 88.81 333 SER A CA 1
ATOM 2619 C C . SER A 1 333 ? 27.229 18.622 -29.078 1.00 88.81 333 SER A C 1
ATOM 2621 O O . SER A 1 333 ? 26.595 17.696 -28.573 1.00 88.81 333 SER A O 1
ATOM 2623 N N . ILE A 1 334 ? 26.815 19.890 -28.968 1.00 92.56 334 ILE A N 1
ATOM 2624 C CA . ILE A 1 334 ? 25.607 20.282 -28.221 1.00 92.56 334 ILE A CA 1
ATOM 2625 C C . ILE A 1 334 ? 24.354 19.662 -28.846 1.00 92.56 334 ILE A C 1
ATOM 2627 O O . ILE A 1 334 ? 23.553 19.050 -28.137 1.00 92.56 334 ILE A O 1
ATOM 2631 N N . VAL A 1 335 ? 24.190 19.795 -30.166 1.00 90.50 335 VAL A N 1
ATOM 2632 C CA . VAL A 1 335 ? 23.046 19.235 -30.901 1.00 90.50 335 VAL A CA 1
ATOM 2633 C C . VAL A 1 335 ? 22.993 17.719 -30.726 1.00 90.50 335 VAL A C 1
ATOM 2635 O O . VAL A 1 335 ? 21.937 17.167 -30.425 1.00 90.50 335 VAL A O 1
ATOM 2638 N N . ARG A 1 336 ? 24.141 17.047 -30.814 1.00 87.56 336 ARG A N 1
ATOM 2639 C CA . ARG A 1 336 ? 24.266 15.605 -30.613 1.00 87.56 336 ARG A CA 1
ATOM 2640 C C . ARG A 1 336 ? 23.846 15.179 -29.209 1.00 87.56 336 ARG A C 1
ATOM 2642 O O . ARG A 1 336 ? 23.059 14.245 -29.074 1.00 87.56 336 ARG A O 1
ATOM 2649 N N . TRP A 1 337 ? 24.324 15.854 -28.166 1.00 92.19 337 TRP A N 1
ATOM 2650 C CA . TRP A 1 337 ? 23.906 15.564 -26.790 1.00 92.19 337 TRP A CA 1
ATOM 2651 C C . TRP A 1 337 ? 22.411 15.806 -26.579 1.00 92.19 337 TRP A C 1
ATOM 2653 O O . TRP A 1 337 ? 21.761 15.024 -25.887 1.00 92.19 337 TRP A O 1
ATOM 2663 N N . PHE A 1 338 ? 21.847 16.840 -27.206 1.00 94.94 338 PHE A N 1
ATOM 2664 C CA . PHE A 1 338 ? 20.416 17.119 -27.137 1.00 94.94 338 PHE A CA 1
ATOM 2665 C C . PHE A 1 338 ? 19.580 16.021 -27.811 1.00 94.94 338 PHE A C 1
ATOM 2667 O O . PHE A 1 338 ? 18.628 15.523 -27.212 1.00 94.94 338 PHE A O 1
ATOM 2674 N N . ILE A 1 339 ? 19.964 15.591 -29.017 1.00 91.06 339 ILE A N 1
ATOM 2675 C CA . ILE A 1 339 ? 19.309 14.486 -29.737 1.00 91.06 339 ILE A CA 1
ATOM 2676 C C . ILE A 1 339 ? 19.433 13.185 -28.939 1.00 91.06 339 ILE A C 1
ATOM 2678 O O . ILE A 1 339 ? 18.443 12.475 -28.759 1.00 91.06 339 ILE A O 1
ATOM 2682 N N . MET A 1 340 ? 20.617 12.901 -28.391 1.00 91.00 340 MET A N 1
ATOM 2683 C CA . MET A 1 340 ? 20.845 11.733 -27.544 1.00 91.00 340 MET A CA 1
ATOM 2684 C C . MET A 1 340 ? 19.927 11.771 -26.318 1.00 91.00 340 MET A C 1
ATOM 2686 O O . MET A 1 340 ? 19.194 10.816 -26.081 1.00 91.00 340 MET A O 1
ATOM 2690 N N . PHE A 1 341 ? 19.872 12.890 -25.595 1.00 93.75 341 PHE A N 1
ATOM 2691 C CA . PHE A 1 341 ? 19.000 13.051 -24.431 1.00 93.75 341 PHE A CA 1
ATOM 2692 C C . PHE A 1 341 ? 17.513 12.888 -24.778 1.00 93.75 341 PHE A C 1
ATOM 2694 O O . PHE A 1 341 ? 16.784 12.192 -24.064 1.00 93.75 341 PHE A O 1
ATOM 2701 N N . ALA A 1 342 ? 17.063 13.488 -25.883 1.00 94.94 342 ALA A N 1
ATOM 2702 C CA . ALA A 1 342 ? 15.693 13.358 -26.366 1.00 94.94 342 ALA A CA 1
ATOM 2703 C C . ALA A 1 342 ? 15.366 11.901 -26.735 1.00 94.94 342 ALA A C 1
ATOM 2705 O O . ALA A 1 342 ? 14.314 11.395 -26.340 1.00 94.94 342 ALA A O 1
ATOM 2706 N N . SER A 1 343 ? 16.284 11.203 -27.414 1.00 92.62 343 SER A N 1
ATOM 2707 C CA . SER A 1 343 ? 16.124 9.791 -27.790 1.00 92.62 343 SER A CA 1
ATOM 2708 C C . SER A 1 343 ? 16.063 8.866 -26.571 1.00 92.62 343 SER A C 1
ATOM 2710 O O . SER A 1 343 ? 15.124 8.080 -26.462 1.00 92.62 343 SER A O 1
ATOM 2712 N N . VAL A 1 344 ? 16.985 9.015 -25.606 1.00 94.19 344 VAL A N 1
ATOM 2713 C CA . VAL A 1 344 ? 16.993 8.263 -24.339 1.00 94.19 344 VAL A CA 1
ATOM 2714 C C . VAL A 1 344 ? 15.697 8.504 -23.584 1.00 94.19 344 VAL A C 1
ATOM 2716 O O . VAL A 1 344 ? 15.099 7.561 -23.077 1.00 94.19 344 VAL A O 1
ATOM 2719 N N . SER A 1 345 ? 15.242 9.755 -23.514 1.00 94.69 345 SER A N 1
ATOM 2720 C CA . SER A 1 345 ? 14.027 10.111 -22.782 1.00 94.69 345 SER A CA 1
ATOM 2721 C C . SER A 1 345 ? 12.781 9.517 -23.439 1.00 94.69 345 SER A C 1
ATOM 2723 O O . SER A 1 345 ? 11.959 8.911 -22.753 1.00 94.69 345 SER A O 1
ATOM 2725 N N . ALA A 1 346 ? 12.649 9.633 -24.764 1.00 94.06 346 ALA A N 1
ATOM 2726 C CA . ALA A 1 346 ? 11.520 9.077 -25.502 1.00 94.06 346 ALA A CA 1
ATOM 2727 C C . ALA A 1 346 ? 11.498 7.543 -25.425 1.00 94.06 346 ALA A C 1
ATOM 2729 O O . ALA A 1 346 ? 10.477 6.954 -25.072 1.00 94.06 346 ALA A O 1
ATOM 2730 N N . MET A 1 347 ? 12.634 6.889 -25.681 1.00 92.56 347 MET A N 1
ATOM 2731 C CA . MET A 1 347 ? 12.747 5.431 -25.603 1.00 92.56 347 MET A CA 1
ATOM 2732 C C . MET A 1 347 ? 12.586 4.926 -24.175 1.00 92.56 347 MET A C 1
ATOM 2734 O O . MET A 1 347 ? 11.913 3.927 -23.968 1.00 92.56 347 MET A O 1
ATOM 2738 N N . GLY A 1 348 ? 13.144 5.621 -23.186 1.00 93.19 348 GLY A N 1
ATOM 2739 C CA . GLY A 1 348 ? 12.998 5.283 -21.774 1.00 93.19 348 GLY A CA 1
ATOM 2740 C C . GLY A 1 348 ? 11.550 5.388 -21.314 1.00 93.19 348 GLY A C 1
ATOM 2741 O O . GLY A 1 348 ? 11.054 4.480 -20.650 1.00 93.19 348 GLY A O 1
ATOM 2742 N N . LEU A 1 349 ? 10.831 6.435 -21.728 1.00 92.06 349 LEU A N 1
ATOM 2743 C CA . LEU A 1 349 ? 9.405 6.589 -21.440 1.00 92.06 349 LEU A CA 1
ATOM 2744 C C . LEU A 1 349 ? 8.576 5.469 -22.081 1.00 92.06 349 LEU A C 1
ATOM 2746 O O . LEU A 1 349 ? 7.703 4.901 -21.428 1.00 92.06 349 LEU A O 1
ATOM 2750 N N . VAL A 1 350 ? 8.873 5.103 -23.328 1.00 92.69 350 VAL A N 1
ATOM 2751 C CA . VAL A 1 350 ? 8.189 3.999 -24.015 1.00 92.69 350 VAL A CA 1
ATOM 2752 C C . VAL A 1 350 ? 8.564 2.644 -23.397 1.00 92.69 350 VAL A C 1
ATOM 2754 O O . VAL A 1 350 ? 7.686 1.812 -23.1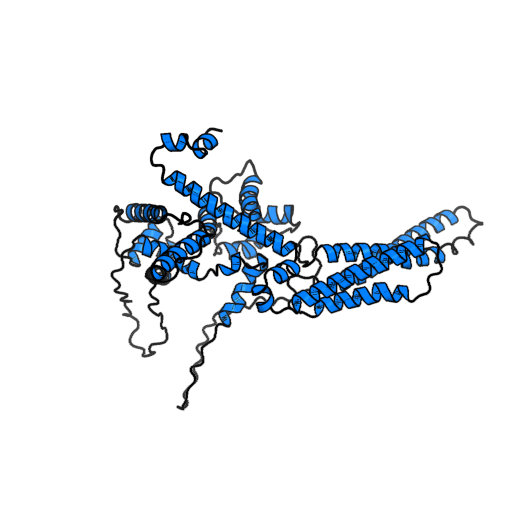84 1.00 92.69 350 VAL A O 1
ATOM 2757 N N . PHE A 1 351 ? 9.832 2.415 -23.051 1.00 94.31 351 PHE A N 1
ATOM 2758 C CA . PHE A 1 351 ? 10.325 1.146 -22.514 1.00 94.31 351 PHE A CA 1
ATOM 2759 C C . PHE A 1 351 ? 9.896 0.930 -21.072 1.00 94.31 351 PHE A C 1
ATOM 2761 O O . PHE A 1 351 ? 9.172 -0.011 -20.754 1.00 94.31 351 PHE A O 1
ATOM 2768 N N . VAL A 1 352 ? 10.314 1.824 -20.182 1.00 94.56 352 VAL A N 1
ATOM 2769 C CA . VAL A 1 352 ? 10.036 1.712 -18.751 1.00 94.56 352 VAL A CA 1
ATOM 2770 C C . VAL A 1 352 ? 8.563 1.995 -18.477 1.00 94.56 352 VAL A C 1
ATOM 2772 O O . VAL A 1 352 ? 7.960 1.302 -17.657 1.00 94.56 352 VAL A O 1
ATOM 2775 N N . GLY A 1 353 ? 7.956 2.958 -19.179 1.00 91.25 353 GLY A N 1
ATOM 2776 C CA . GLY A 1 353 ? 6.541 3.293 -19.019 1.00 91.25 353 GLY A CA 1
ATOM 2777 C C . GLY A 1 353 ? 5.623 2.148 -19.437 1.00 91.25 353 GLY A C 1
ATOM 2778 O O . GLY A 1 353 ? 4.863 1.655 -18.602 1.00 91.25 353 GLY A O 1
ATOM 2779 N N . LEU A 1 354 ? 5.720 1.668 -20.687 1.00 92.62 354 LEU A N 1
ATOM 2780 C CA . LEU A 1 354 ? 4.885 0.547 -21.148 1.00 92.62 354 LEU A CA 1
ATOM 2781 C C . LEU A 1 354 ? 5.268 -0.766 -20.464 1.00 92.62 354 LEU A C 1
ATOM 2783 O O . LEU A 1 354 ? 4.385 -1.526 -20.070 1.00 92.62 354 LEU A O 1
ATOM 2787 N N . GLY A 1 355 ? 6.564 -1.011 -20.259 1.00 93.94 355 GLY A N 1
ATOM 2788 C CA . GLY A 1 355 ? 7.058 -2.184 -19.545 1.00 93.94 355 GLY A CA 1
ATOM 2789 C C . GLY A 1 355 ? 6.566 -2.242 -18.102 1.00 93.94 355 GLY A C 1
ATOM 2790 O O . GLY A 1 355 ? 6.337 -3.315 -17.576 1.00 93.94 355 GLY A O 1
ATOM 2791 N N . SER A 1 356 ? 6.284 -1.118 -17.446 1.00 93.62 356 SER A N 1
ATOM 2792 C CA . SER A 1 356 ? 5.746 -1.154 -16.078 1.00 93.62 356 SER A CA 1
ATOM 2793 C C . SER A 1 356 ? 4.230 -1.327 -16.002 1.00 93.62 356 SER A C 1
ATOM 2795 O O . SER A 1 356 ? 3.682 -1.480 -14.901 1.00 93.62 356 SER A O 1
ATOM 2797 N N . VAL A 1 357 ? 3.526 -1.334 -17.139 1.00 91.88 357 VAL A N 1
ATOM 2798 C CA . VAL A 1 357 ? 2.076 -1.544 -17.173 1.00 91.88 357 VAL A CA 1
ATOM 2799 C C . VAL A 1 357 ? 1.737 -2.895 -16.539 1.00 91.88 357 VAL A C 1
ATOM 2801 O O . VAL A 1 357 ? 2.299 -3.942 -16.853 1.00 91.88 357 VAL A O 1
ATOM 2804 N N . GLY A 1 358 ? 0.806 -2.867 -15.583 1.00 89.06 358 GLY A N 1
ATOM 2805 C CA . GLY A 1 358 ? 0.412 -4.048 -14.816 1.00 89.06 358 GLY A CA 1
ATOM 2806 C C . GLY A 1 358 ? 1.302 -4.373 -13.615 1.00 89.06 358 GLY A C 1
ATOM 2807 O O . GLY A 1 358 ? 0.964 -5.288 -12.860 1.00 89.06 358 GLY A O 1
ATOM 2808 N N . ASN A 1 359 ? 2.372 -3.615 -13.354 1.00 90.12 359 ASN A N 1
ATOM 2809 C CA . ASN A 1 359 ? 3.119 -3.727 -12.098 1.00 90.12 359 ASN A CA 1
ATOM 2810 C C . ASN A 1 359 ? 2.483 -2.932 -10.943 1.00 90.12 359 ASN A C 1
ATOM 2812 O O . ASN A 1 359 ? 2.985 -2.986 -9.832 1.00 90.12 359 ASN A O 1
ATOM 2816 N N . ASN A 1 360 ? 1.372 -2.224 -11.154 1.00 85.81 360 ASN A N 1
ATOM 2817 C CA . ASN A 1 360 ? 0.662 -1.537 -10.071 1.00 85.81 360 ASN A CA 1
ATOM 2818 C C . ASN A 1 360 ? -0.045 -2.550 -9.142 1.00 85.81 360 ASN A C 1
ATOM 2820 O O . ASN A 1 360 ? -0.711 -3.481 -9.625 1.00 85.81 360 ASN A O 1
ATOM 2824 N N . ILE A 1 361 ? 0.097 -2.367 -7.824 1.00 79.75 361 ILE A N 1
ATOM 2825 C CA . ILE A 1 361 ? -0.582 -3.162 -6.791 1.00 79.75 361 ILE A CA 1
ATOM 2826 C C . ILE A 1 361 ? -2.109 -3.014 -6.840 1.00 79.75 361 ILE A C 1
ATOM 2828 O O . ILE A 1 361 ? -2.823 -3.979 -6.576 1.00 79.75 361 ILE A O 1
ATOM 2832 N N . GLU A 1 362 ? -2.605 -1.848 -7.257 1.00 73.69 362 GLU A N 1
ATOM 2833 C CA . GLU A 1 362 ? -4.035 -1.521 -7.309 1.00 73.69 362 GLU A CA 1
ATOM 2834 C C . GLU A 1 362 ? -4.731 -1.975 -8.593 1.00 73.69 362 GLU A C 1
ATOM 2836 O O . GLU A 1 362 ? -5.949 -1.885 -8.724 1.00 73.69 362 GLU A O 1
ATOM 2841 N N . SER A 1 363 ? -3.970 -2.445 -9.578 1.00 80.44 363 SER A N 1
ATOM 2842 C CA . SER A 1 363 ? -4.527 -2.837 -10.867 1.00 80.44 363 SER A CA 1
ATOM 2843 C C . SER A 1 363 ? -5.452 -4.054 -10.718 1.00 80.44 363 SER A C 1
ATOM 2845 O O . SER A 1 363 ? -4.973 -5.188 -10.662 1.00 80.44 363 SER A O 1
ATOM 2847 N N . GLU A 1 364 ? -6.767 -3.841 -10.791 1.00 81.25 364 GLU A N 1
ATOM 2848 C CA . GLU A 1 364 ? -7.774 -4.917 -10.780 1.00 81.25 364 GLU A CA 1
ATOM 2849 C C . GLU A 1 364 ? -7.712 -5.798 -12.040 1.00 81.25 364 GLU A C 1
ATOM 2851 O O . GLU A 1 364 ? -7.951 -7.008 -11.987 1.00 81.25 364 GLU A O 1
ATOM 2856 N N . ASN A 1 365 ? -7.316 -5.218 -13.178 1.00 89.19 365 ASN A N 1
ATOM 2857 C CA . ASN A 1 365 ? -7.237 -5.940 -14.443 1.00 89.19 365 ASN A CA 1
ATOM 2858 C C . ASN A 1 365 ? -6.121 -6.995 -14.418 1.00 89.19 365 ASN A C 1
ATOM 2860 O O . ASN A 1 365 ? -4.924 -6.693 -14.339 1.00 89.19 365 ASN A O 1
ATOM 2864 N N . LYS A 1 366 ? -6.523 -8.265 -14.540 1.00 93.06 366 LYS A N 1
ATOM 2865 C CA . LYS A 1 366 ? -5.613 -9.421 -14.530 1.00 93.06 366 LYS A CA 1
ATOM 2866 C C . LYS A 1 366 ? -4.691 -9.465 -15.749 1.00 93.06 366 LYS A C 1
ATOM 2868 O O . LYS A 1 366 ? -3.582 -9.966 -15.625 1.00 93.06 366 LYS A O 1
ATOM 2873 N N . CYS A 1 367 ? -5.122 -8.909 -16.883 1.00 95.19 367 CYS A N 1
ATOM 2874 C CA . CYS A 1 367 ? -4.391 -8.964 -18.151 1.00 95.19 367 CYS A CA 1
ATOM 2875 C C . CYS A 1 367 ? -3.359 -7.841 -18.339 1.00 95.19 367 CYS A C 1
ATOM 2877 O O . CYS A 1 367 ? -2.523 -7.950 -19.227 1.00 95.19 367 CYS A O 1
ATOM 2879 N N . LEU A 1 368 ? -3.359 -6.785 -17.515 1.00 93.19 368 LEU A N 1
ATOM 2880 C CA . LEU A 1 368 ? -2.407 -5.675 -17.680 1.00 93.19 368 LEU A CA 1
ATOM 2881 C C . LEU A 1 368 ? -0.921 -6.095 -17.639 1.00 93.19 368 LEU A C 1
ATOM 2883 O O . LEU A 1 368 ? -0.161 -5.565 -18.443 1.00 93.19 368 LEU A O 1
ATOM 2887 N N . PRO A 1 369 ? -0.476 -7.061 -16.807 1.00 94.81 369 PRO A N 1
ATOM 2888 C CA . PRO A 1 369 ? 0.908 -7.537 -16.857 1.00 94.81 369 PRO A CA 1
ATOM 2889 C C . PRO A 1 369 ? 1.308 -8.162 -18.199 1.00 94.81 369 PRO A C 1
ATOM 2891 O O . PRO A 1 369 ? 2.495 -8.166 -18.507 1.00 94.81 369 PRO A O 1
ATOM 2894 N N . LEU A 1 370 ? 0.351 -8.674 -18.988 1.00 96.19 370 LEU A N 1
ATOM 2895 C CA . LEU A 1 370 ? 0.618 -9.191 -20.335 1.00 96.19 370 LEU A CA 1
ATOM 2896 C C . LEU A 1 370 ? 0.904 -8.065 -21.333 1.00 96.19 370 LEU A C 1
ATOM 2898 O O . LEU A 1 370 ? 1.657 -8.275 -22.275 1.00 96.19 370 LEU A O 1
ATOM 2902 N N . VAL A 1 371 ? 0.343 -6.872 -21.116 1.00 95.56 371 VAL A N 1
ATOM 2903 C CA . VAL A 1 371 ? 0.667 -5.687 -21.924 1.00 95.56 371 VAL A CA 1
ATOM 2904 C C . VAL A 1 371 ? 2.115 -5.271 -21.670 1.00 95.56 371 VAL A C 1
ATOM 2906 O O . VAL A 1 371 ? 2.861 -5.089 -22.627 1.00 95.56 371 VAL A O 1
ATOM 2909 N N . GLY A 1 372 ? 2.533 -5.212 -20.399 1.00 95.06 372 GLY A N 1
ATOM 2910 C CA . GLY A 1 372 ? 3.935 -4.967 -20.042 1.00 95.06 372 GLY A CA 1
ATOM 2911 C C . GLY A 1 372 ? 4.874 -6.043 -20.597 1.00 95.06 372 GLY A C 1
ATOM 2912 O O . GLY A 1 372 ? 5.872 -5.714 -21.229 1.00 95.06 372 GLY A O 1
ATOM 2913 N N . LEU A 1 373 ? 4.490 -7.323 -20.481 1.00 96.88 373 LEU A N 1
ATOM 2914 C CA . LEU A 1 373 ? 5.215 -8.449 -21.082 1.00 96.88 373 LEU A CA 1
ATOM 2915 C C . LEU A 1 373 ? 5.415 -8.264 -22.589 1.00 96.88 373 LEU A C 1
ATOM 2917 O O . LEU A 1 373 ? 6.526 -8.428 -23.080 1.00 96.88 373 LEU A O 1
ATOM 2921 N N . PHE A 1 374 ? 4.342 -7.941 -23.314 1.00 97.00 374 PHE A N 1
ATOM 2922 C CA . PHE A 1 374 ? 4.379 -7.753 -24.760 1.00 97.00 374 PHE A CA 1
ATOM 2923 C C . PHE A 1 374 ? 5.235 -6.544 -25.154 1.00 97.00 374 PHE A C 1
ATOM 2925 O O . PHE A 1 374 ? 6.030 -6.645 -26.083 1.00 97.00 374 PHE A O 1
ATOM 2932 N N . ALA A 1 375 ? 5.135 -5.430 -24.425 1.00 95.62 375 ALA A N 1
ATOM 2933 C CA . ALA A 1 375 ? 5.973 -4.257 -24.662 1.00 95.62 375 ALA A CA 1
ATOM 2934 C C . ALA A 1 375 ? 7.467 -4.583 -24.492 1.00 95.62 375 ALA A C 1
ATOM 2936 O O . ALA A 1 375 ? 8.262 -4.284 -25.383 1.00 95.62 375 ALA A O 1
ATOM 2937 N N . THR A 1 376 ? 7.841 -5.267 -23.402 1.00 95.69 376 THR A N 1
ATOM 2938 C CA . THR A 1 376 ? 9.225 -5.718 -23.185 1.00 95.69 376 THR A CA 1
ATOM 2939 C C . THR A 1 376 ? 9.671 -6.717 -24.253 1.00 95.69 376 THR A C 1
ATOM 2941 O O . THR A 1 376 ? 10.788 -6.611 -24.748 1.00 95.69 376 THR A O 1
ATOM 2944 N N . LEU A 1 377 ? 8.809 -7.662 -24.645 1.00 96.06 377 LEU A N 1
ATOM 2945 C CA . LEU A 1 377 ? 9.095 -8.639 -25.700 1.00 96.06 377 LEU A CA 1
ATOM 2946 C C . LEU A 1 377 ? 9.458 -7.941 -27.013 1.00 96.06 377 LEU A C 1
ATOM 2948 O O . LEU A 1 377 ? 10.498 -8.238 -27.593 1.00 96.06 377 LEU A O 1
ATOM 2952 N N . VAL A 1 378 ? 8.623 -7.000 -27.459 1.00 95.38 378 VAL A N 1
ATOM 2953 C CA . VAL A 1 378 ? 8.850 -6.245 -28.698 1.00 95.38 378 VAL A CA 1
ATOM 2954 C C . VAL A 1 378 ? 10.170 -5.480 -28.619 1.00 95.38 378 VAL A C 1
ATOM 2956 O O . VAL A 1 378 ? 10.977 -5.563 -29.535 1.00 95.38 378 VAL A O 1
ATOM 2959 N N . GLN A 1 379 ? 10.436 -4.791 -27.512 1.00 92.31 379 GLN A N 1
ATOM 2960 C CA . GLN A 1 379 ? 11.620 -3.936 -27.387 1.00 92.31 379 GLN A CA 1
ATOM 2961 C C . GLN A 1 379 ? 12.933 -4.699 -27.197 1.00 92.31 379 GLN A C 1
ATOM 2963 O O . GLN A 1 379 ? 13.985 -4.160 -27.518 1.00 92.31 379 GLN A O 1
ATOM 2968 N N . VAL A 1 380 ? 12.895 -5.925 -26.671 1.00 92.81 380 VAL A N 1
ATOM 2969 C CA . VAL A 1 380 ? 14.094 -6.759 -26.488 1.00 92.81 380 VAL A CA 1
ATOM 2970 C C . VAL A 1 380 ? 14.338 -7.654 -27.707 1.00 92.81 380 VAL A C 1
ATOM 2972 O O . VAL A 1 380 ? 15.484 -7.826 -28.111 1.00 92.81 380 VAL A O 1
ATOM 2975 N N . ILE A 1 381 ? 13.285 -8.226 -28.307 1.00 92.44 381 ILE A N 1
ATOM 2976 C CA . ILE A 1 381 ? 13.418 -9.199 -29.406 1.00 92.44 381 ILE A CA 1
ATOM 2977 C C . ILE A 1 381 ? 13.453 -8.539 -30.784 1.00 92.44 381 ILE A C 1
ATOM 2979 O O . ILE A 1 381 ? 14.170 -9.030 -31.645 1.00 92.44 381 ILE A O 1
ATOM 2983 N N . VAL A 1 382 ? 12.715 -7.455 -31.046 1.00 91.62 382 VAL A N 1
ATOM 2984 C CA . VAL A 1 382 ? 12.744 -6.850 -32.394 1.00 91.62 382 VAL A CA 1
ATOM 2985 C C . VAL A 1 382 ? 14.153 -6.380 -32.765 1.00 91.62 382 VAL A C 1
ATOM 2987 O O . VAL A 1 382 ? 14.629 -6.808 -33.818 1.00 91.62 382 VAL A O 1
ATOM 2990 N N . PRO A 1 383 ? 14.883 -5.648 -31.898 1.00 86.75 383 PRO A N 1
ATOM 2991 C CA . PRO A 1 383 ? 16.272 -5.298 -32.187 1.00 86.75 383 PRO A CA 1
ATOM 2992 C C . PRO A 1 383 ? 17.167 -6.533 -32.374 1.00 86.75 383 PRO A C 1
ATOM 2994 O O . PRO A 1 383 ? 18.094 -6.510 -33.173 1.00 86.75 383 PRO A O 1
ATOM 2997 N N . TYR A 1 384 ? 16.844 -7.657 -31.718 1.00 83.56 384 TYR A N 1
ATOM 2998 C CA . TYR A 1 384 ? 17.586 -8.914 -31.864 1.00 83.56 384 TYR A CA 1
ATOM 2999 C C . TYR A 1 384 ? 17.520 -9.477 -33.294 1.00 83.56 384 TYR A C 1
ATOM 3001 O O . TYR A 1 384 ? 18.443 -10.159 -33.734 1.00 83.56 384 TYR A O 1
ATOM 3009 N N . THR A 1 385 ? 16.427 -9.226 -34.021 1.00 87.38 385 THR A N 1
ATOM 3010 C CA . THR A 1 385 ? 16.238 -9.781 -35.371 1.00 87.38 385 THR A CA 1
ATOM 3011 C C . THR A 1 385 ? 17.096 -9.108 -36.440 1.00 87.38 385 THR A C 1
ATOM 3013 O O . THR A 1 385 ? 17.338 -9.715 -37.486 1.00 87.38 385 THR A O 1
ATOM 3016 N N . GLU A 1 386 ? 17.599 -7.902 -36.177 1.00 84.50 386 GLU A N 1
ATOM 3017 C CA . GLU A 1 386 ? 18.517 -7.205 -37.071 1.00 84.50 386 GLU A CA 1
ATOM 3018 C C . GLU A 1 386 ? 19.961 -7.658 -36.791 1.00 84.50 386 GLU A C 1
ATOM 3020 O O . GLU A 1 386 ? 20.389 -7.862 -35.655 1.00 84.50 386 GLU A O 1
ATOM 3025 N N . ARG A 1 387 ? 20.687 -7.978 -37.865 1.00 64.75 387 ARG A N 1
ATOM 3026 C CA . ARG A 1 387 ? 21.903 -8.800 -37.830 1.00 64.75 387 ARG A CA 1
ATOM 3027 C C . ARG A 1 387 ? 23.040 -8.103 -37.074 1.00 64.75 387 ARG A C 1
ATOM 3029 O O . ARG A 1 387 ? 23.533 -7.075 -37.518 1.00 64.75 387 ARG A O 1
ATOM 3036 N N . ILE A 1 388 ? 23.538 -8.746 -36.018 1.00 69.12 388 ILE A N 1
ATOM 3037 C CA . ILE A 1 388 ? 24.707 -8.292 -35.255 1.00 69.12 388 ILE A CA 1
ATOM 3038 C C . ILE A 1 388 ? 25.976 -8.470 -36.098 1.00 69.12 388 ILE A C 1
ATOM 3040 O O . ILE A 1 388 ? 26.485 -9.582 -36.263 1.00 69.12 388 ILE A O 1
ATOM 3044 N N . SER A 1 389 ? 26.515 -7.379 -36.620 1.00 76.44 389 SER A N 1
ATOM 3045 C CA . SER A 1 389 ? 27.916 -7.300 -37.027 1.00 76.44 389 SER A CA 1
ATOM 3046 C C . SER A 1 389 ? 28.548 -6.160 -36.242 1.00 76.44 389 SER A C 1
ATOM 3048 O O . SER A 1 389 ? 28.331 -5.004 -36.577 1.00 76.44 389 SER A O 1
ATOM 3050 N N . GLY A 1 390 ? 29.273 -6.488 -35.175 1.00 81.81 390 GLY A N 1
ATOM 3051 C CA . GLY A 1 390 ? 29.876 -5.512 -34.270 1.00 81.81 390 GLY A CA 1
ATOM 3052 C C . GLY A 1 390 ? 31.080 -6.094 -33.539 1.00 81.81 390 GLY A C 1
ATOM 3053 O O . GLY A 1 390 ? 31.451 -7.255 -33.752 1.00 81.81 390 GLY A O 1
ATOM 3054 N N . ASN A 1 391 ? 31.697 -5.287 -32.680 1.00 89.94 391 ASN A N 1
ATOM 3055 C CA . ASN A 1 391 ? 32.828 -5.720 -31.870 1.00 89.94 391 ASN A CA 1
ATOM 3056 C C . ASN A 1 391 ? 32.373 -6.742 -30.813 1.00 89.94 391 ASN A C 1
ATOM 3058 O O . ASN A 1 391 ? 31.192 -6.851 -30.482 1.00 89.94 391 ASN A O 1
ATOM 3062 N N . ALA A 1 392 ? 33.316 -7.498 -30.243 1.00 92.50 392 ALA A N 1
ATOM 3063 C CA . ALA A 1 392 ? 33.006 -8.487 -29.203 1.00 92.50 392 ALA A CA 1
ATOM 3064 C C . ALA A 1 392 ? 32.281 -7.874 -27.982 1.00 92.50 392 ALA A C 1
ATOM 3066 O O . ALA A 1 392 ? 31.496 -8.557 -27.324 1.00 92.50 392 ALA A O 1
ATOM 3067 N N . GLU A 1 393 ? 32.524 -6.592 -27.698 1.00 90.94 393 GLU A N 1
ATOM 3068 C CA . GLU A 1 393 ? 31.870 -5.837 -26.624 1.00 90.94 393 GLU A CA 1
ATOM 3069 C C . GLU A 1 393 ? 30.378 -5.609 -26.900 1.00 90.94 393 GLU A C 1
ATOM 3071 O O . GLU A 1 393 ? 29.550 -5.841 -26.016 1.00 90.94 393 GLU A O 1
ATOM 3076 N N . ASP A 1 394 ? 30.019 -5.264 -28.139 1.00 87.62 394 ASP A N 1
ATOM 3077 C CA . ASP A 1 394 ? 28.627 -5.055 -28.554 1.00 87.62 394 ASP A CA 1
ATOM 3078 C C . ASP A 1 394 ? 27.844 -6.367 -28.463 1.00 87.62 394 ASP A C 1
ATOM 3080 O O . ASP A 1 394 ? 26.743 -6.415 -27.915 1.00 87.62 394 ASP A O 1
ATOM 3084 N N . VAL A 1 395 ? 28.464 -7.471 -28.901 1.00 90.25 395 VAL A N 1
ATOM 3085 C CA . VAL A 1 395 ? 27.904 -8.827 -28.789 1.00 90.25 395 VAL A CA 1
ATOM 3086 C C . VAL A 1 395 ? 27.663 -9.209 -27.321 1.00 90.25 395 VAL A C 1
ATOM 3088 O O . VAL A 1 395 ? 26.643 -9.823 -26.993 1.00 90.25 395 VAL A O 1
ATOM 3091 N N . LEU A 1 396 ? 28.567 -8.830 -26.410 1.00 93.38 396 LEU A N 1
ATOM 3092 C CA . LEU A 1 396 ? 28.406 -9.089 -24.978 1.00 93.38 396 LEU A CA 1
ATOM 3093 C C . LEU A 1 396 ? 27.247 -8.281 -24.377 1.00 93.38 396 LEU A C 1
ATOM 3095 O O . LEU A 1 396 ? 26.400 -8.860 -23.690 1.00 93.38 396 LEU A O 1
ATOM 3099 N N . LEU A 1 397 ? 27.190 -6.969 -24.635 1.00 91.94 397 LEU A N 1
ATOM 3100 C CA . LEU A 1 397 ? 26.106 -6.097 -24.161 1.00 91.94 397 LEU A CA 1
ATOM 3101 C C . LEU A 1 397 ? 24.748 -6.555 -24.696 1.00 91.94 397 LEU A C 1
ATOM 3103 O O . LEU A 1 397 ? 23.756 -6.582 -23.966 1.00 91.94 397 LEU A O 1
ATOM 3107 N N . TYR A 1 398 ? 24.724 -6.998 -25.944 1.00 90.56 398 TYR A N 1
ATOM 3108 C CA . TYR A 1 398 ? 23.558 -7.562 -26.596 1.00 90.56 398 TYR A CA 1
ATOM 3109 C C . TYR A 1 398 ? 23.052 -8.836 -25.904 1.00 90.56 398 TYR A C 1
ATOM 3111 O O . TYR A 1 398 ? 21.875 -8.932 -25.541 1.00 90.56 398 TYR A O 1
ATOM 3119 N N . HIS A 1 399 ? 23.931 -9.810 -25.641 1.00 93.44 399 HIS A N 1
ATOM 3120 C CA . HIS A 1 399 ? 23.541 -11.020 -24.912 1.00 93.44 399 HIS A CA 1
ATOM 3121 C C . HIS A 1 399 ? 23.107 -10.708 -23.476 1.00 93.44 399 HIS A C 1
ATOM 3123 O O . HIS A 1 399 ? 22.147 -11.306 -22.983 1.00 93.44 399 HIS A O 1
ATOM 3129 N N . ALA A 1 400 ? 23.762 -9.749 -22.817 1.00 95.12 400 ALA A N 1
ATOM 3130 C CA . ALA A 1 400 ? 23.364 -9.285 -21.493 1.00 95.12 400 ALA A CA 1
ATOM 3131 C C . ALA A 1 400 ? 21.954 -8.665 -21.506 1.00 95.12 400 ALA A C 1
ATOM 3133 O O . ALA A 1 400 ? 21.138 -9.006 -20.645 1.00 95.12 400 ALA A O 1
ATOM 3134 N N . SER A 1 401 ? 21.638 -7.826 -22.503 1.00 94.69 401 SER A N 1
ATOM 3135 C CA . SER A 1 401 ? 20.291 -7.275 -22.713 1.00 94.69 401 SER A CA 1
ATOM 3136 C C . SER A 1 401 ? 19.254 -8.389 -22.885 1.00 94.69 401 SER A C 1
ATOM 3138 O O . SER A 1 401 ? 18.244 -8.388 -22.181 1.00 94.69 401 SER A O 1
ATOM 3140 N N . LEU A 1 402 ? 19.521 -9.392 -23.731 1.00 95.06 402 LEU A N 1
ATOM 3141 C CA . LEU A 1 402 ? 18.586 -10.499 -23.964 1.00 95.06 402 LEU A CA 1
ATOM 3142 C C . LEU A 1 402 ? 18.314 -11.313 -22.691 1.00 95.06 402 LEU A C 1
ATOM 3144 O O . LEU A 1 402 ? 17.163 -11.655 -22.402 1.00 95.06 402 LEU A O 1
ATOM 3148 N N . VAL A 1 403 ? 19.360 -11.628 -21.921 1.00 96.56 403 VAL A N 1
ATOM 3149 C CA . VAL A 1 403 ? 19.232 -12.375 -20.660 1.00 96.56 403 VAL A CA 1
ATOM 3150 C C . VAL A 1 403 ? 18.413 -11.577 -19.647 1.00 96.56 403 VAL A C 1
ATOM 3152 O O . VAL A 1 403 ? 17.482 -12.117 -19.044 1.00 96.56 403 VAL A O 1
ATOM 3155 N N . LEU A 1 404 ? 18.703 -10.284 -19.483 1.00 96.69 404 LEU A N 1
ATOM 3156 C CA . LEU A 1 404 ? 17.965 -9.425 -18.556 1.00 96.69 404 LEU A CA 1
ATOM 3157 C C . LEU A 1 404 ? 16.516 -9.219 -18.996 1.00 96.69 404 LEU A C 1
ATOM 3159 O O . LEU A 1 404 ? 15.607 -9.381 -18.180 1.00 96.69 404 LEU A O 1
ATOM 3163 N N . GLY A 1 405 ? 16.284 -8.975 -20.284 1.00 96.50 405 GLY A N 1
ATOM 3164 C CA . GLY A 1 405 ? 14.950 -8.882 -20.863 1.00 96.50 405 GLY A CA 1
ATOM 3165 C C . GLY A 1 405 ? 14.146 -10.164 -20.663 1.00 96.50 405 GLY A C 1
ATOM 3166 O O . GLY A 1 405 ? 12.986 -10.105 -20.263 1.00 96.50 405 GLY A O 1
ATOM 3167 N N . SER A 1 406 ? 14.772 -11.333 -20.815 1.00 96.69 406 SER A N 1
ATOM 3168 C CA . SER A 1 406 ? 14.141 -12.631 -20.532 1.00 96.69 406 SER A CA 1
ATOM 3169 C C . SER A 1 406 ? 13.748 -12.782 -19.061 1.00 96.69 406 SER A C 1
ATOM 3171 O O . SER A 1 406 ? 12.638 -13.226 -18.758 1.00 96.69 406 SER A O 1
ATOM 3173 N N . CYS A 1 407 ? 14.605 -12.348 -18.135 1.00 97.19 407 CYS A N 1
ATOM 3174 C CA . CYS A 1 407 ? 14.282 -12.304 -16.708 1.00 97.19 407 CYS A CA 1
ATOM 3175 C C . CYS A 1 407 ? 13.113 -11.349 -16.410 1.00 97.19 407 CYS A C 1
ATOM 3177 O O . CYS A 1 407 ? 12.218 -11.693 -15.635 1.00 97.19 407 CYS A O 1
ATOM 3179 N N . VAL A 1 408 ? 13.080 -10.170 -17.039 1.00 97.12 408 VAL A N 1
ATOM 3180 C CA . VAL A 1 408 ? 11.977 -9.200 -16.917 1.00 97.12 408 VAL A CA 1
ATOM 3181 C C . VAL A 1 408 ? 10.666 -9.785 -17.444 1.00 97.12 408 VAL A C 1
ATOM 3183 O O . VAL A 1 408 ? 9.648 -9.735 -16.750 1.00 97.12 408 VAL A O 1
ATOM 3186 N N . MET A 1 409 ? 10.692 -10.431 -18.609 1.00 97.19 409 MET A N 1
ATOM 3187 C CA . MET A 1 409 ? 9.538 -11.137 -19.170 1.00 97.19 409 MET A CA 1
ATOM 3188 C C . MET A 1 409 ? 9.041 -12.252 -18.237 1.00 97.19 409 MET A C 1
ATOM 3190 O O . MET A 1 409 ? 7.842 -12.357 -17.969 1.00 97.19 409 MET A O 1
ATOM 3194 N N . ALA A 1 410 ? 9.950 -13.039 -17.655 1.00 96.94 410 ALA A N 1
ATOM 3195 C CA . ALA A 1 410 ? 9.593 -14.057 -16.670 1.00 96.94 410 ALA A CA 1
ATOM 3196 C C . ALA A 1 410 ? 8.934 -13.446 -15.420 1.00 96.94 410 ALA A C 1
ATOM 3198 O O . ALA A 1 410 ? 7.958 -13.996 -14.909 1.00 96.94 410 ALA A O 1
ATOM 3199 N N . MET A 1 411 ? 9.402 -12.283 -14.952 1.00 95.62 411 MET A N 1
ATOM 3200 C CA . MET A 1 411 ? 8.785 -11.556 -13.834 1.00 95.62 411 MET A CA 1
ATOM 3201 C C . MET A 1 411 ? 7.377 -11.035 -14.170 1.00 95.62 411 MET A C 1
ATOM 3203 O O . MET A 1 411 ? 6.478 -11.118 -13.325 1.00 95.62 411 MET A O 1
ATOM 3207 N N . HIS A 1 412 ? 7.142 -10.555 -15.395 1.00 95.56 412 HIS A N 1
ATOM 3208 C CA . HIS A 1 412 ? 5.798 -10.200 -15.864 1.00 95.56 412 HIS A CA 1
ATOM 3209 C C . HIS A 1 412 ? 4.858 -11.400 -15.882 1.00 95.56 412 HIS A C 1
ATOM 3211 O O . HIS A 1 412 ? 3.747 -11.333 -15.347 1.00 95.56 412 HIS A O 1
ATOM 3217 N N . 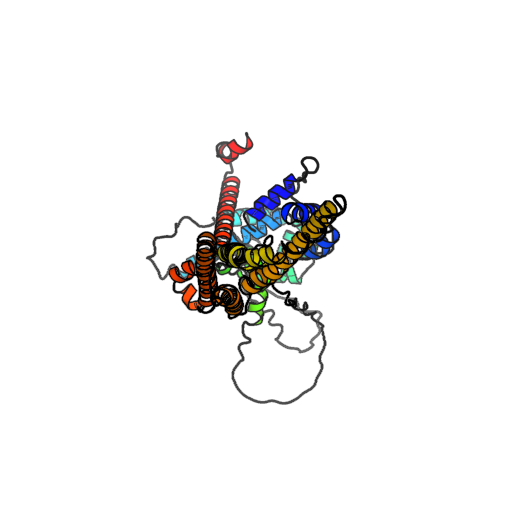PHE A 1 413 ? 5.318 -12.509 -16.459 1.00 96.25 413 PHE A N 1
ATOM 3218 C CA . PHE A 1 413 ? 4.547 -13.742 -16.522 1.00 96.25 413 PHE A CA 1
ATOM 3219 C C . PHE A 1 413 ? 4.239 -14.281 -15.122 1.00 96.25 413 PHE A C 1
ATOM 3221 O O . PHE A 1 413 ? 3.104 -14.639 -14.819 1.00 96.25 413 PHE A O 1
ATOM 3228 N N . TYR A 1 414 ? 5.218 -14.242 -14.221 1.00 95.38 414 TYR A N 1
ATOM 3229 C CA . TYR A 1 414 ? 5.038 -14.581 -12.816 1.00 95.38 414 TYR A CA 1
ATOM 3230 C C . TYR A 1 414 ? 3.956 -13.721 -12.135 1.00 95.38 414 TYR A C 1
ATOM 3232 O O . TYR A 1 414 ? 3.078 -14.250 -11.446 1.00 95.38 414 TYR A O 1
ATOM 3240 N N . SER A 1 415 ? 3.971 -12.404 -12.368 1.00 92.88 415 SER A N 1
ATOM 3241 C CA . SER A 1 415 ? 2.944 -11.478 -11.869 1.00 92.88 415 SER A CA 1
ATOM 3242 C C . SER A 1 415 ? 1.555 -11.811 -12.426 1.00 92.88 415 SER A C 1
ATOM 3244 O O . SER A 1 415 ? 0.577 -11.826 -11.674 1.00 92.88 415 SER A O 1
ATOM 3246 N N . PHE A 1 416 ? 1.468 -12.137 -13.719 1.00 95.38 416 PHE A N 1
ATOM 3247 C CA . PHE A 1 416 ? 0.236 -12.577 -14.375 1.00 95.38 416 PHE A CA 1
ATOM 3248 C C . PHE A 1 416 ? -0.313 -13.869 -13.756 1.00 95.38 416 PHE A C 1
ATOM 3250 O O . PHE A 1 416 ? -1.455 -13.889 -13.296 1.00 95.38 416 PHE A O 1
ATOM 3257 N N . VAL A 1 417 ? 0.510 -14.918 -13.649 1.00 95.56 417 VAL A N 1
ATOM 3258 C CA . VAL A 1 417 ? 0.116 -16.199 -13.041 1.00 95.56 417 VAL A CA 1
ATOM 3259 C C . VAL A 1 417 ? -0.390 -15.979 -11.617 1.00 95.56 417 VAL A C 1
ATOM 3261 O O . VAL A 1 417 ? -1.471 -16.451 -11.268 1.00 95.56 417 VAL A O 1
ATOM 3264 N N . GLY A 1 418 ? 0.314 -15.171 -10.819 1.00 92.31 418 GLY A N 1
ATOM 3265 C CA . GLY A 1 418 ? -0.114 -14.819 -9.465 1.00 92.31 418 GLY A CA 1
ATOM 3266 C C . GLY A 1 418 ? -1.475 -14.108 -9.387 1.00 92.31 418 GLY A C 1
ATOM 3267 O O . GLY A 1 418 ? -2.114 -14.155 -8.339 1.00 92.31 418 GLY A O 1
ATOM 3268 N N . ARG A 1 419 ? -1.941 -13.453 -10.462 1.00 90.81 419 ARG A N 1
ATOM 3269 C CA . ARG A 1 419 ? -3.286 -12.840 -10.558 1.00 90.81 419 ARG A CA 1
ATOM 3270 C C . ARG A 1 419 ? -4.359 -13.809 -11.048 1.00 90.81 419 ARG A C 1
ATOM 3272 O O . ARG A 1 419 ? -5.540 -13.609 -10.758 1.00 90.81 419 ARG A O 1
ATOM 3279 N N . CYS A 1 420 ? -3.969 -14.826 -11.807 1.00 94.69 420 CYS A N 1
ATOM 3280 C CA . CYS A 1 420 ? -4.883 -15.846 -12.308 1.00 94.69 420 CYS A CA 1
ATOM 3281 C C . CYS A 1 420 ? -5.262 -16.869 -11.234 1.00 94.69 420 CYS A C 1
ATOM 3283 O O . CYS A 1 420 ? -6.358 -17.421 -11.305 1.00 94.69 420 CYS A O 1
ATOM 3285 N N . ILE A 1 421 ? -4.408 -17.093 -10.228 1.00 94.81 421 ILE A N 1
ATOM 3286 C CA . ILE A 1 421 ? -4.697 -18.038 -9.143 1.00 94.81 421 ILE A CA 1
ATOM 3287 C C . ILE A 1 421 ? -5.879 -17.521 -8.292 1.00 94.81 421 ILE A C 1
ATOM 3289 O O . ILE A 1 421 ? -5.798 -16.426 -7.728 1.00 94.81 421 ILE A O 1
ATOM 3293 N N . PRO A 1 422 ? -6.974 -18.295 -8.157 1.00 93.94 422 PRO A N 1
ATOM 3294 C CA . PRO A 1 422 ? -8.093 -17.951 -7.284 1.00 93.94 422 PRO A CA 1
ATOM 3295 C C . PRO A 1 422 ? -7.664 -17.772 -5.823 1.00 93.94 422 PRO A C 1
ATOM 3297 O O . PRO A 1 422 ? -6.855 -18.545 -5.302 1.00 93.94 422 PRO A O 1
ATOM 3300 N N . LYS A 1 423 ? -8.268 -16.797 -5.128 1.00 87.25 423 LYS A N 1
ATOM 3301 C CA . LYS A 1 423 ? -7.986 -16.519 -3.707 1.00 87.25 423 LYS A CA 1
ATOM 3302 C C . LYS A 1 423 ? -8.197 -17.747 -2.815 1.00 87.25 423 LYS A C 1
ATOM 3304 O O . LYS A 1 423 ? -7.370 -17.994 -1.948 1.00 87.25 423 LYS A O 1
ATOM 3309 N N . SER A 1 424 ? -9.213 -18.563 -3.100 1.00 92.50 424 SER A N 1
ATOM 3310 C CA . SER A 1 424 ? -9.490 -19.808 -2.370 1.00 92.50 424 SER A CA 1
ATOM 3311 C C . SER A 1 424 ? -8.316 -20.793 -2.393 1.00 92.50 424 SER A C 1
ATOM 3313 O O . SER A 1 424 ? -8.017 -21.422 -1.383 1.00 92.50 424 SER A O 1
ATOM 3315 N N . ILE A 1 425 ? -7.597 -20.897 -3.517 1.00 94.38 425 ILE A N 1
ATOM 3316 C CA . ILE A 1 425 ? -6.422 -21.773 -3.634 1.00 94.38 425 ILE A CA 1
ATOM 3317 C C . ILE A 1 425 ? -5.239 -21.200 -2.848 1.00 94.38 425 ILE A C 1
ATOM 3319 O O . ILE A 1 425 ? -4.515 -21.953 -2.194 1.00 94.38 425 ILE A O 1
ATOM 3323 N N . LEU A 1 426 ? -5.041 -19.878 -2.896 1.00 89.81 426 LEU A N 1
ATOM 3324 C CA . LEU A 1 426 ? -3.993 -19.209 -2.119 1.00 89.81 426 LEU A CA 1
ATOM 3325 C C . LEU A 1 426 ? -4.241 -19.358 -0.611 1.00 89.81 426 LEU A C 1
ATOM 3327 O O . LEU A 1 426 ? -3.304 -19.614 0.140 1.00 89.81 426 LEU A O 1
ATOM 3331 N N . GLU A 1 427 ? -5.492 -19.242 -0.172 1.00 86.19 427 GLU A N 1
ATOM 3332 C CA . GLU A 1 427 ? -5.884 -19.430 1.227 1.00 86.19 427 GLU A CA 1
ATOM 3333 C C . GLU A 1 427 ? -5.725 -20.888 1.674 1.00 86.19 427 GLU A C 1
ATOM 3335 O O . GLU A 1 427 ? -5.157 -21.134 2.735 1.00 86.19 427 GLU A O 1
ATOM 3340 N N . ALA A 1 428 ? -6.108 -21.857 0.836 1.00 92.88 428 ALA A N 1
ATOM 3341 C CA . ALA A 1 428 ? -5.961 -23.280 1.143 1.00 92.88 428 ALA A CA 1
ATOM 3342 C C . ALA A 1 428 ? -4.496 -23.762 1.170 1.00 92.88 428 ALA A C 1
ATOM 3344 O O . ALA A 1 428 ? -4.180 -24.752 1.829 1.00 92.88 428 ALA A O 1
ATOM 3345 N N . LYS A 1 429 ? -3.586 -23.108 0.431 1.00 95.19 429 LYS A N 1
ATOM 3346 C CA . LYS A 1 429 ? -2.187 -23.549 0.275 1.00 95.19 429 LYS A CA 1
ATOM 3347 C C . LYS A 1 429 ? -1.194 -22.439 0.648 1.00 95.19 429 LYS A C 1
ATOM 3349 O O . LYS A 1 429 ? -0.703 -21.725 -0.236 1.00 95.19 429 LYS A O 1
ATOM 3354 N N . PRO A 1 430 ? -0.765 -22.348 1.923 1.00 88.12 430 PRO A N 1
ATOM 3355 C CA . PRO A 1 430 ? 0.074 -21.250 2.409 1.00 88.12 430 PRO A CA 1
ATOM 3356 C C . PRO A 1 430 ? 1.452 -21.184 1.740 1.00 88.12 430 PRO A C 1
ATOM 3358 O O . PRO A 1 430 ? 2.019 -20.101 1.624 1.00 88.12 430 PRO A O 1
ATOM 3361 N N . ARG A 1 431 ? 1.995 -22.308 1.244 1.00 92.44 431 ARG A N 1
ATOM 3362 C CA . ARG A 1 431 ? 3.257 -22.320 0.477 1.00 92.44 431 ARG A CA 1
ATOM 3363 C C . ARG A 1 431 ? 3.127 -21.592 -0.863 1.00 92.44 431 ARG A C 1
ATOM 3365 O O . ARG A 1 431 ? 4.012 -20.817 -1.214 1.00 92.44 431 ARG A O 1
ATOM 3372 N N . ILE A 1 432 ? 2.016 -21.807 -1.572 1.00 92.88 432 ILE A N 1
ATOM 3373 C CA . ILE A 1 432 ? 1.728 -21.143 -2.851 1.00 92.88 432 ILE A CA 1
ATOM 3374 C C . ILE A 1 432 ? 1.479 -19.658 -2.602 1.00 92.88 432 ILE A C 1
ATOM 3376 O O . ILE A 1 432 ? 2.083 -18.822 -3.270 1.00 92.88 432 ILE A O 1
ATOM 3380 N N . ARG A 1 433 ? 0.670 -19.323 -1.583 1.00 91.06 433 ARG A N 1
ATOM 3381 C CA . ARG A 1 433 ? 0.489 -17.932 -1.146 1.00 91.06 433 ARG A CA 1
ATOM 3382 C C . ARG A 1 433 ? 1.820 -17.283 -0.830 1.00 91.06 433 ARG A C 1
ATOM 3384 O O . ARG A 1 433 ? 2.095 -16.226 -1.371 1.00 91.06 433 ARG A O 1
ATOM 3391 N N . ARG A 1 434 ? 2.670 -17.922 -0.018 1.00 88.62 434 ARG A N 1
ATOM 3392 C CA . ARG A 1 434 ? 3.996 -17.392 0.297 1.00 88.62 434 ARG A CA 1
ATOM 3393 C C . ARG A 1 434 ? 4.735 -17.098 -0.996 1.00 88.62 434 ARG A C 1
ATOM 3395 O O . ARG A 1 434 ? 5.082 -15.943 -1.174 1.00 88.62 434 ARG A O 1
ATOM 3402 N N . PHE A 1 435 ? 4.883 -18.067 -1.900 1.00 91.06 435 PHE A N 1
ATOM 3403 C CA . PHE A 1 435 ? 5.571 -17.875 -3.179 1.00 91.06 435 PHE A CA 1
ATOM 3404 C C . PHE A 1 435 ? 5.067 -16.620 -3.909 1.00 91.06 435 PHE A C 1
ATOM 3406 O O . PHE A 1 435 ? 5.840 -15.676 -4.022 1.00 91.06 435 PHE A O 1
ATOM 3413 N N . PHE A 1 436 ? 3.771 -16.545 -4.238 1.00 90.56 436 PHE A N 1
ATOM 3414 C CA . PHE A 1 436 ? 3.169 -15.464 -5.037 1.00 90.56 436 PHE A CA 1
ATOM 3415 C C . PHE A 1 436 ? 2.935 -14.128 -4.314 1.00 90.56 436 PHE A C 1
ATOM 3417 O O . PHE A 1 436 ? 2.691 -13.119 -4.984 1.00 90.56 436 PHE A O 1
ATOM 3424 N N . THR A 1 437 ? 3.012 -14.081 -2.981 1.00 84.19 437 THR A N 1
ATOM 3425 C CA . THR A 1 437 ? 2.915 -12.824 -2.228 1.00 84.19 437 THR A CA 1
ATOM 3426 C C . THR A 1 437 ? 4.210 -12.026 -2.402 1.00 84.19 437 THR A C 1
ATOM 3428 O O . THR A 1 437 ? 5.269 -12.498 -1.964 1.00 84.19 437 THR A O 1
ATOM 3431 N N . PRO A 1 438 ? 4.144 -10.811 -2.981 1.00 79.56 438 PRO A N 1
ATOM 3432 C CA . PRO A 1 438 ? 5.313 -9.960 -3.158 1.00 79.56 438 PRO A CA 1
ATOM 3433 C C . PRO A 1 438 ? 6.012 -9.654 -1.834 1.00 79.56 438 PRO A C 1
ATOM 3435 O O . PRO A 1 438 ? 5.366 -9.540 -0.791 1.00 79.56 438 PRO A O 1
ATOM 3438 N N . SER A 1 439 ? 7.333 -9.471 -1.872 1.00 75.88 439 SER A N 1
ATOM 3439 C CA . SER A 1 439 ? 8.125 -9.139 -0.680 1.00 75.88 439 SER A CA 1
ATOM 3440 C C . SER A 1 439 ? 7.665 -7.845 -0.002 1.00 75.88 439 SER A C 1
ATOM 3442 O O . SER A 1 439 ? 7.709 -7.777 1.222 1.00 75.88 439 SER A O 1
ATOM 3444 N N . GLY A 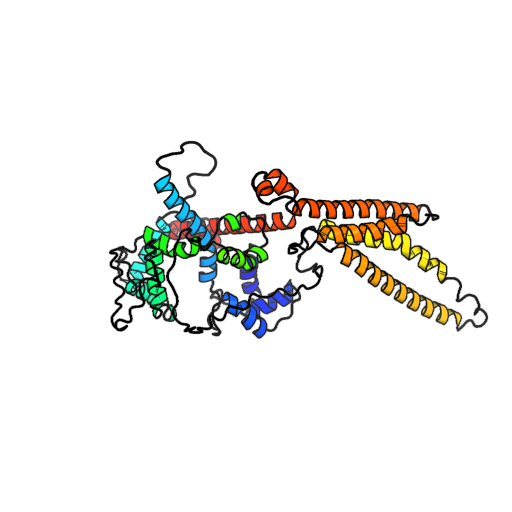1 440 ? 7.162 -6.868 -0.769 1.00 73.50 440 GLY A N 1
ATOM 3445 C CA . GLY A 1 440 ? 6.562 -5.636 -0.242 1.00 73.50 440 GLY A CA 1
ATOM 3446 C C . GLY A 1 440 ? 5.376 -5.919 0.681 1.00 73.50 440 GLY A C 1
ATOM 3447 O O . GLY A 1 440 ? 5.423 -5.570 1.855 1.00 73.50 440 GLY A O 1
ATOM 3448 N N . ASN A 1 441 ? 4.377 -6.662 0.196 1.00 71.56 441 ASN A N 1
ATOM 3449 C CA . ASN A 1 441 ? 3.209 -7.045 0.996 1.00 71.56 441 ASN A CA 1
ATOM 3450 C C . ASN A 1 441 ? 3.589 -7.887 2.221 1.00 71.56 441 ASN A C 1
ATOM 3452 O O . ASN A 1 441 ? 2.920 -7.815 3.247 1.00 71.56 441 ASN A O 1
ATOM 3456 N N . ARG A 1 442 ? 4.642 -8.714 2.128 1.00 77.19 442 ARG A N 1
ATOM 3457 C CA . ARG A 1 442 ? 5.135 -9.456 3.298 1.00 77.19 442 ARG A CA 1
ATOM 3458 C C . ARG A 1 442 ? 5.751 -8.517 4.326 1.00 77.19 442 ARG A C 1
ATOM 3460 O O . ARG A 1 442 ? 5.439 -8.653 5.498 1.00 77.19 442 ARG A O 1
ATOM 3467 N N . ALA A 1 443 ? 6.601 -7.585 3.897 1.00 72.81 443 ALA A N 1
ATOM 3468 C CA . ALA A 1 443 ? 7.221 -6.611 4.789 1.00 72.81 443 ALA A CA 1
ATOM 3469 C C . ALA A 1 443 ? 6.159 -5.765 5.501 1.00 72.81 443 ALA A C 1
ATOM 3471 O O . ALA A 1 443 ? 6.204 -5.633 6.716 1.00 72.81 443 ALA A O 1
ATOM 3472 N N . GLU A 1 444 ? 5.158 -5.281 4.770 1.00 67.75 444 GLU A N 1
ATOM 3473 C CA . GLU A 1 444 ? 4.041 -4.537 5.351 1.00 67.75 444 GLU A CA 1
ATOM 3474 C C . GLU A 1 444 ? 3.199 -5.395 6.305 1.00 67.75 444 GLU A C 1
ATOM 3476 O O . GLU A 1 444 ? 2.874 -4.965 7.406 1.00 67.75 444 GLU A O 1
ATOM 3481 N N . SER A 1 445 ? 2.916 -6.650 5.948 1.00 69.06 445 SER A N 1
ATOM 3482 C CA . SER A 1 445 ? 2.239 -7.590 6.848 1.00 69.06 445 SER A CA 1
ATOM 3483 C C . SER A 1 445 ? 3.047 -7.854 8.126 1.00 69.06 445 SER A C 1
ATOM 3485 O O . SER A 1 445 ? 2.469 -7.900 9.208 1.00 69.06 445 SER A O 1
ATOM 3487 N N . HIS A 1 446 ? 4.375 -7.972 8.033 1.00 72.44 446 HIS A N 1
ATOM 3488 C CA . HIS A 1 446 ? 5.249 -8.095 9.200 1.00 72.44 446 HIS A CA 1
ATOM 3489 C C . HIS A 1 446 ? 5.240 -6.835 10.062 1.00 72.44 446 HIS A C 1
ATOM 3491 O O . HIS A 1 446 ? 5.233 -6.941 11.283 1.00 72.44 446 HIS A O 1
ATOM 3497 N N . ILE A 1 447 ? 5.201 -5.656 9.444 1.00 68.06 447 ILE A N 1
ATOM 3498 C CA . ILE A 1 447 ? 5.081 -4.381 10.150 1.00 68.06 447 ILE A CA 1
ATOM 3499 C C . ILE A 1 447 ? 3.743 -4.306 10.900 1.00 68.06 447 ILE A C 1
ATOM 3501 O O . ILE A 1 447 ? 3.738 -3.979 12.085 1.00 68.06 447 ILE A O 1
ATOM 3505 N N . LYS A 1 448 ? 2.627 -4.698 10.269 1.00 67.06 448 LYS A N 1
ATOM 3506 C CA . LYS A 1 448 ? 1.309 -4.791 10.925 1.00 67.06 448 LYS A CA 1
ATOM 3507 C C . LYS A 1 448 ? 1.327 -5.760 12.111 1.00 67.06 448 LYS A C 1
ATOM 3509 O O . LYS A 1 448 ? 0.846 -5.426 13.191 1.00 67.06 448 LYS A O 1
ATOM 3514 N N . GLN A 1 449 ? 1.937 -6.934 11.941 1.00 68.94 449 GLN A N 1
ATOM 3515 C CA . GLN A 1 449 ? 2.095 -7.916 13.020 1.00 68.94 449 GLN A CA 1
ATOM 3516 C C . GLN A 1 449 ? 2.963 -7.384 14.165 1.00 68.94 449 GLN A C 1
ATOM 3518 O O . GLN A 1 449 ? 2.607 -7.549 15.329 1.00 68.94 449 GLN A O 1
ATOM 3523 N N . ALA A 1 450 ? 4.073 -6.713 13.850 1.00 68.31 450 ALA A N 1
ATOM 3524 C CA . ALA A 1 450 ? 4.948 -6.101 14.842 1.00 68.31 450 ALA A CA 1
ATOM 3525 C C . ALA A 1 450 ? 4.243 -4.967 15.601 1.00 68.31 450 ALA A C 1
ATOM 3527 O O . ALA A 1 450 ? 4.379 -4.883 16.819 1.00 68.31 450 ALA A O 1
ATOM 3528 N N . ALA A 1 451 ? 3.452 -4.137 14.911 1.00 63.28 451 ALA A N 1
ATOM 3529 C CA . ALA A 1 451 ? 2.636 -3.094 15.528 1.00 63.28 451 ALA A CA 1
ATOM 3530 C C . ALA A 1 451 ? 1.599 -3.692 16.492 1.00 63.28 451 ALA A C 1
ATOM 3532 O O . ALA A 1 451 ? 1.525 -3.275 17.646 1.00 63.28 451 ALA A O 1
ATOM 3533 N N . SER A 1 452 ? 0.867 -4.723 16.054 1.00 64.06 452 SER A N 1
ATOM 3534 C CA . SER A 1 452 ? -0.104 -5.441 16.892 1.00 64.06 452 SER A CA 1
ATOM 3535 C C . SER A 1 452 ? 0.560 -6.067 18.125 1.00 64.06 452 SER A C 1
ATOM 3537 O O . SER A 1 452 ? 0.082 -5.905 19.247 1.00 64.06 452 SER A O 1
ATOM 3539 N N . HIS A 1 453 ? 1.718 -6.710 17.946 1.00 70.81 453 HIS A N 1
ATOM 3540 C CA . HIS A 1 453 ? 2.493 -7.282 19.047 1.00 70.81 453 HIS A CA 1
ATOM 3541 C C . HIS A 1 453 ? 2.986 -6.210 20.028 1.00 70.81 453 HIS A C 1
ATOM 3543 O O . HIS A 1 453 ? 2.855 -6.371 21.238 1.00 70.81 453 HIS A O 1
ATOM 3549 N N . LYS A 1 454 ? 3.536 -5.097 19.528 1.00 68.00 454 LYS A N 1
ATOM 3550 C CA . LYS A 1 454 ? 3.995 -3.989 20.375 1.00 68.00 454 LYS A CA 1
ATOM 3551 C C . LYS A 1 454 ? 2.841 -3.404 21.182 1.00 68.00 454 LYS A C 1
ATOM 3553 O O . LYS A 1 454 ? 3.011 -3.174 22.373 1.00 68.00 454 LYS A O 1
ATOM 3558 N N . MET A 1 455 ? 1.678 -3.216 20.561 1.00 62.97 455 MET A N 1
ATOM 3559 C CA . MET A 1 455 ? 0.493 -2.718 21.253 1.00 62.97 455 MET A CA 1
ATOM 3560 C C . MET A 1 455 ? 0.074 -3.641 22.392 1.00 62.97 455 MET A C 1
ATOM 3562 O O . MET A 1 455 ? -0.107 -3.192 23.517 1.00 62.97 455 MET A O 1
ATOM 3566 N N . LYS A 1 456 ? 0.056 -4.951 22.134 1.00 63.97 456 LYS A N 1
ATOM 3567 C CA . LYS A 1 456 ? -0.207 -5.962 23.160 1.00 63.97 456 LYS A CA 1
ATOM 3568 C C . LYS A 1 456 ? 0.752 -5.854 24.350 1.00 63.97 456 LYS A C 1
ATOM 3570 O O . LYS A 1 456 ? 0.312 -5.917 25.495 1.00 63.97 456 LYS A O 1
ATOM 3575 N N . VAL A 1 457 ? 2.049 -5.676 24.090 1.00 67.62 457 VAL A N 1
ATOM 3576 C CA . VAL A 1 457 ? 3.060 -5.493 25.146 1.00 67.62 457 VAL A CA 1
ATOM 3577 C C . VAL A 1 457 ? 2.809 -4.203 25.927 1.00 67.62 457 VAL A C 1
ATOM 3579 O O . VAL A 1 457 ? 2.798 -4.239 27.150 1.00 67.62 457 VAL A O 1
ATOM 3582 N N . VAL A 1 458 ? 2.544 -3.081 25.250 1.00 65.25 458 VAL A N 1
ATOM 3583 C CA . VAL A 1 458 ? 2.238 -1.796 25.906 1.00 65.25 458 VAL A CA 1
ATOM 3584 C C . VAL A 1 458 ? 1.010 -1.918 26.809 1.00 65.25 458 VAL A C 1
ATOM 3586 O O . VAL A 1 458 ? 1.068 -1.512 27.966 1.00 65.25 458 VAL A O 1
ATOM 3589 N N . THR A 1 459 ? -0.068 -2.538 26.324 1.00 62.88 459 THR A N 1
ATOM 3590 C CA . THR A 1 459 ? -1.274 -2.806 27.117 1.00 62.88 459 THR A CA 1
ATOM 3591 C C . THR A 1 459 ? -0.969 -3.656 28.351 1.00 62.88 459 THR A C 1
ATOM 3593 O O . THR A 1 459 ? -1.435 -3.337 29.444 1.00 62.88 459 THR A O 1
ATOM 3596 N N . ARG A 1 460 ? -0.166 -4.719 28.203 1.00 67.94 460 ARG A N 1
ATOM 3597 C CA . ARG A 1 460 ? 0.224 -5.585 29.325 1.00 67.94 460 ARG A CA 1
ATOM 3598 C C . ARG A 1 460 ? 1.043 -4.828 30.368 1.00 67.94 460 ARG A C 1
ATOM 3600 O O . ARG A 1 460 ? 0.786 -4.953 31.557 1.00 67.94 460 ARG A O 1
ATOM 3607 N N . ASN A 1 461 ? 1.989 -4.017 29.917 1.00 68.94 461 ASN A N 1
ATOM 3608 C CA . ASN A 1 461 ? 2.866 -3.245 30.785 1.00 68.94 461 ASN A CA 1
ATOM 3609 C C . ASN A 1 461 ? 2.090 -2.165 31.554 1.00 68.94 461 ASN A C 1
ATOM 3611 O O . ASN A 1 461 ? 2.252 -2.028 32.763 1.00 68.94 461 ASN A O 1
ATOM 3615 N N . ALA A 1 462 ? 1.203 -1.432 30.871 1.00 64.12 462 ALA A N 1
ATOM 3616 C CA . ALA A 1 462 ? 0.339 -0.432 31.500 1.00 64.12 462 ALA A CA 1
ATOM 3617 C C . ALA A 1 462 ? -0.543 -1.060 32.585 1.00 64.12 462 ALA A C 1
ATOM 3619 O O . ALA A 1 462 ? -0.698 -0.517 33.677 1.00 64.12 462 ALA A O 1
ATOM 3620 N N . LEU A 1 463 ? -1.075 -2.246 32.304 1.00 64.06 463 LEU A N 1
ATOM 3621 C CA . LEU A 1 463 ? -1.823 -3.013 33.279 1.00 64.06 463 LEU A CA 1
ATOM 3622 C C . LEU A 1 463 ? -0.971 -3.425 34.486 1.00 64.06 463 LEU A C 1
ATOM 3624 O O . LEU A 1 463 ? -1.429 -3.264 35.613 1.00 64.06 463 LEU A O 1
ATOM 3628 N N . GLU A 1 464 ? 0.227 -3.977 34.266 1.00 67.62 464 GLU A N 1
ATOM 3629 C CA . GLU A 1 464 ? 1.136 -4.368 35.352 1.00 67.62 464 GLU A CA 1
ATOM 3630 C C . GLU A 1 464 ? 1.356 -3.182 36.304 1.00 67.62 464 GLU A C 1
ATOM 3632 O O . GLU A 1 464 ? 1.165 -3.327 37.510 1.00 67.62 464 GLU A O 1
ATOM 3637 N N . VAL A 1 465 ? 1.631 -1.991 35.757 1.00 67.75 465 VAL A N 1
ATOM 3638 C CA . VAL A 1 465 ? 1.790 -0.742 36.523 1.00 67.75 465 VAL A CA 1
ATOM 3639 C C . VAL A 1 465 ? 0.545 -0.412 37.348 1.00 67.75 465 VAL A C 1
ATOM 3641 O O . VAL A 1 465 ? 0.663 -0.172 38.545 1.00 67.75 465 VAL A O 1
ATOM 3644 N N . VAL A 1 466 ? -0.647 -0.446 36.743 1.00 64.19 466 VAL A N 1
ATOM 3645 C CA . VAL A 1 466 ? -1.911 -0.136 37.441 1.00 64.19 466 VAL A CA 1
ATOM 3646 C C . VAL A 1 466 ? -2.228 -1.156 38.540 1.00 64.19 466 VAL A C 1
ATOM 3648 O O . VAL A 1 466 ? -2.802 -0.803 39.565 1.00 64.19 466 VAL A O 1
ATOM 3651 N N . THR A 1 467 ? -1.864 -2.427 38.356 1.00 65.12 467 THR A N 1
ATOM 3652 C CA . THR A 1 467 ? -2.128 -3.473 39.360 1.00 65.12 467 THR A CA 1
ATOM 3653 C C . THR A 1 467 ? -1.198 -3.421 40.570 1.00 65.12 467 THR A C 1
ATOM 3655 O O . THR A 1 467 ? -1.523 -3.986 41.619 1.00 65.12 467 THR A O 1
ATOM 3658 N N . ILE A 1 468 ? -0.051 -2.749 40.458 1.00 74.94 468 ILE A N 1
ATOM 3659 C CA . ILE A 1 468 ? 0.887 -2.580 41.565 1.00 74.94 468 ILE A CA 1
ATOM 3660 C C . ILE A 1 468 ? 0.388 -1.427 42.444 1.00 74.94 468 ILE A C 1
ATOM 3662 O O . ILE A 1 468 ? 0.698 -0.263 42.225 1.00 74.94 468 ILE A O 1
ATOM 3666 N N . ASN A 1 469 ? -0.386 -1.766 43.477 1.00 64.44 469 ASN A N 1
ATOM 3667 C CA . ASN A 1 469 ? -0.922 -0.795 44.442 1.00 64.44 469 ASN A CA 1
ATOM 3668 C C . ASN A 1 469 ? 0.138 -0.198 45.391 1.00 64.44 469 ASN A C 1
ATOM 3670 O O . ASN A 1 469 ? -0.175 0.717 46.148 1.00 64.44 469 ASN A O 1
ATOM 3674 N N . ASP A 1 470 ? 1.361 -0.736 45.402 1.00 80.06 470 ASP A N 1
ATOM 3675 C CA . ASP A 1 470 ? 2.435 -0.304 46.297 1.00 80.06 470 ASP A CA 1
ATOM 3676 C C . ASP A 1 470 ? 3.506 0.480 45.513 1.00 80.06 470 ASP A C 1
ATOM 3678 O O . ASP A 1 470 ? 4.210 -0.119 44.688 1.00 80.06 470 ASP A O 1
ATOM 3682 N N . PRO A 1 471 ? 3.656 1.796 45.753 1.00 73.25 471 PRO A N 1
ATOM 3683 C CA . PRO A 1 471 ? 4.625 2.626 45.044 1.00 73.25 471 PRO A CA 1
ATOM 3684 C C . PRO A 1 471 ? 6.068 2.138 45.229 1.00 73.25 471 PRO A C 1
ATOM 3686 O O . PRO A 1 471 ? 6.854 2.232 44.287 1.00 73.25 471 PRO A O 1
ATOM 3689 N N . ASP A 1 472 ? 6.416 1.534 46.369 1.00 78.50 472 ASP A N 1
ATOM 3690 C CA . ASP A 1 472 ? 7.763 0.995 46.588 1.00 78.50 472 ASP A CA 1
ATOM 3691 C C . ASP A 1 472 ? 8.026 -0.241 45.717 1.00 78.50 472 ASP A C 1
ATOM 3693 O O . ASP A 1 472 ? 9.143 -0.454 45.237 1.00 78.50 472 ASP A O 1
ATOM 3697 N N . ASN A 1 473 ? 6.991 -1.045 45.457 1.00 74.94 473 ASN A N 1
ATOM 3698 C CA . ASN A 1 473 ? 7.092 -2.169 44.529 1.00 74.94 473 ASN A CA 1
ATOM 3699 C C . ASN A 1 473 ? 7.129 -1.701 43.076 1.00 74.94 473 ASN A C 1
ATOM 3701 O O . ASN A 1 473 ? 7.860 -2.293 42.284 1.00 74.94 473 ASN A O 1
ATOM 3705 N N . LEU A 1 474 ? 6.422 -0.620 42.731 1.00 71.44 474 LEU A N 1
ATOM 3706 C CA . LEU A 1 474 ? 6.490 -0.029 41.395 1.00 71.44 474 LEU A CA 1
ATOM 3707 C C . LEU A 1 474 ? 7.906 0.480 41.098 1.00 71.44 474 LEU A C 1
ATOM 3709 O O . LEU A 1 474 ? 8.457 0.180 40.038 1.00 71.44 474 LEU A O 1
ATOM 3713 N N . MET A 1 475 ? 8.531 1.153 42.068 1.00 72.94 475 MET A N 1
ATOM 3714 C CA . MET A 1 475 ? 9.905 1.657 41.960 1.00 72.94 475 MET A CA 1
ATOM 3715 C C . MET A 1 475 ? 10.953 0.544 41.815 1.00 72.94 475 MET A C 1
ATOM 3717 O O . MET A 1 475 ? 12.013 0.776 41.242 1.00 72.94 475 MET A O 1
ATOM 3721 N N . ARG A 1 476 ? 10.653 -0.674 42.287 1.00 75.62 476 ARG A N 1
ATOM 3722 C CA . ARG A 1 476 ? 11.505 -1.869 42.129 1.00 75.62 476 ARG A CA 1
ATOM 3723 C C . ARG A 1 476 ? 11.290 -2.615 40.814 1.00 75.62 476 ARG A C 1
ATOM 3725 O O . ARG A 1 476 ? 12.028 -3.554 40.523 1.00 75.62 476 ARG A O 1
ATOM 3732 N N . THR A 1 477 ? 10.277 -2.250 40.032 1.00 75.62 477 THR A N 1
ATOM 3733 C CA . THR A 1 477 ? 10.119 -2.798 38.683 1.00 75.62 477 THR A CA 1
ATOM 3734 C C . THR A 1 477 ? 11.049 -2.094 37.700 1.00 75.62 477 THR A C 1
ATOM 3736 O O . THR A 1 477 ? 11.486 -0.965 37.920 1.00 75.62 477 THR A O 1
ATOM 3739 N N . HIS A 1 478 ? 11.288 -2.731 36.554 1.00 73.62 478 HIS A N 1
ATOM 3740 C CA . HIS A 1 478 ? 12.043 -2.127 35.456 1.00 73.62 478 HIS A CA 1
ATOM 3741 C C . HIS A 1 478 ? 11.427 -0.808 34.937 1.00 73.62 478 HIS A C 1
ATOM 3743 O O . HIS A 1 478 ? 12.134 -0.017 34.318 1.00 73.62 478 HIS A O 1
ATOM 3749 N N . TYR A 1 479 ? 10.142 -0.538 35.211 1.00 63.94 479 TYR A N 1
ATOM 3750 C CA . TYR A 1 479 ? 9.495 0.743 34.905 1.00 63.94 479 TYR A CA 1
ATOM 3751 C C . TYR A 1 479 ? 9.914 1.857 35.879 1.00 63.94 479 TYR A C 1
ATOM 3753 O O . TYR A 1 479 ? 10.116 2.996 35.464 1.00 63.94 479 TYR A O 1
ATOM 3761 N N . GLY A 1 480 ? 10.090 1.528 37.163 1.00 63.88 480 GLY A N 1
ATOM 3762 C CA . GLY A 1 480 ? 10.568 2.456 38.189 1.00 63.88 480 GLY A CA 1
ATOM 3763 C C . GLY A 1 480 ? 12.019 2.883 37.972 1.00 63.88 480 GLY A C 1
ATOM 3764 O O . GLY A 1 480 ? 12.341 4.066 38.058 1.00 63.88 480 GLY A O 1
ATOM 3765 N N . GLU A 1 481 ? 12.884 1.937 37.595 1.00 65.31 481 GLU A N 1
ATOM 3766 C CA . GLU A 1 481 ? 14.282 2.225 37.244 1.00 65.31 481 GLU A CA 1
ATOM 3767 C C . GLU A 1 481 ? 14.417 3.090 35.981 1.00 65.31 481 GLU A C 1
ATOM 3769 O O . GLU A 1 481 ? 15.363 3.871 35.876 1.00 65.31 481 GLU A O 1
ATOM 3774 N N . ALA A 1 482 ? 13.484 2.971 35.029 1.00 62.34 482 ALA A N 1
ATOM 3775 C CA . ALA A 1 482 ? 13.480 3.765 33.803 1.00 62.34 482 ALA A CA 1
ATOM 3776 C C . ALA A 1 482 ? 13.063 5.227 34.035 1.00 62.34 482 ALA A C 1
ATOM 3778 O O . ALA A 1 482 ? 13.599 6.096 33.365 1.00 62.34 482 ALA A O 1
ATOM 3779 N N . ASN A 1 483 ? 12.169 5.506 34.991 1.00 47.81 483 ASN A N 1
ATOM 3780 C CA . ASN A 1 483 ? 11.777 6.876 35.364 1.00 47.81 483 ASN A CA 1
ATOM 3781 C C . ASN A 1 483 ? 12.826 7.607 36.220 1.00 47.81 483 ASN A C 1
ATOM 3783 O O . ASN A 1 483 ? 12.758 8.824 36.375 1.00 47.81 483 ASN A O 1
ATOM 3787 N N . LEU A 1 484 ? 13.766 6.871 36.818 1.00 48.53 484 LEU A N 1
ATOM 3788 C CA . LEU A 1 484 ? 14.872 7.433 37.598 1.00 48.53 484 LEU A CA 1
ATOM 3789 C C . LEU A 1 484 ? 16.104 7.781 36.745 1.00 48.53 484 LEU A C 1
ATOM 3791 O O . LEU A 1 484 ? 17.036 8.399 37.263 1.00 48.53 484 LEU A O 1
ATOM 3795 N N . ARG A 1 485 ? 16.130 7.359 35.477 1.00 43.53 485 ARG A N 1
ATOM 3796 C CA . ARG A 1 485 ? 17.162 7.705 34.492 1.00 43.53 485 ARG A CA 1
ATOM 3797 C C . ARG A 1 485 ? 16.663 8.812 33.584 1.00 43.53 485 ARG A C 1
ATOM 3799 O O . ARG A 1 485 ? 17.514 9.652 33.219 1.00 43.53 485 ARG A O 1
#

Sequence (485 aa):
ADVKEFEYVSALHQTDLTALRMDGSIQDVDIVRLLSSRYGIRVTRSEVRENIMRDLGGGDDEEECIDLMEMVAILFIPTFIKAAGQNTAAVDEERTFANDNILDKDERVPGSLLSYVLKMILHDVTGSSLPKRLSPELIRSILISYGETSLARDEGLLCEMVAGAKGCSCGLDSQSSEKAVDVEDRQYKCDCNILLNTDTFARALSHDALLYDVKNEMRCTTTYFDVFNTHKSTSRRKSVEPTDAEHVAESSERTSNEEQKETRPVKKVWTASSIDFAAGTYRLKMLVVGLWATFVITYFAYYYGEFNESYDQECVDYSEAWGDAFGCRIVISIVRWFIMFASVSAMGLVFVGLGSVGNNIESENKCLPLVGLFATLVQVIVPYTERISGNAEDVLLYHASLVLGSCVMAMHFYSFVGRCIPKSILEAKPRIRRFFTPSGNRAESHIKQAASHKMKVVTRNALEVVTINDPDNLMRTHYGEANLR

Organism: NCBI:txid265563

Secondary structure (DSSP, 8-state):
--HHHHHHHHHHTTS-TTS--TT----HHHHHHHHHHHH-----HHHHIIIIIHHHH-SSSTT----HHHHHHHHHHHHHHHHHHHHHHHHHGGGT------S-TT-PPPHHHHHHHHHHHHHHHHS--S-EE--HHHHHHHHHHTT-TTGGG-HHHHHHHHHHHHT------TTS------GGG---------EE-HHHHHHHHHHGGGGS-GGGTTS---HHHHHHSTHHHHTTS---------------------------------------TTTT-BS-HHHHHHHHHHHHHHIIIIIHHHHHHTSTTSSGGGTT-TTHHHHHHHHHHHHHHHHHHHHHHHHHIIIIIHHTTT-BTT---TTHHHHHHHHHHHHHHHHHHS---S-HHHHHHHHHHHHHHHHHHHHHHHHHHHHHS-HHHHHH-HHHHHHHS-HHHHHHHHHHHHHHHHHHHHHHHHHHHHH---HHHHHTSHHHHHHT-

Foldseek 3Di:
DFPVVVVLLVVLQVPDPPPRDPQSFHALVSVQCCCCPQQVDHDDSVCCCVPPVCVVQPDPDRPRTCTPVNVLLVLCLLVLLVLLVVVVVVVVVVPDDDDDDPDDPVPHPDLVVLLVVQLVLCCQQPVGSDWDFQDLVSVLSSCVSVPNNVCSPPPPNSVVLSCQLVVDCPDPPVPPDPPPDPPPDPPVCPPDRDTPGSSSSSSSSNSVVVVPDPVVLVDLDFPCCVVQVPVVPVVPPDPPPPDDDDDDDDDDDDDPPPPPVPVPNPPPDDDLDDPPPSVNQFQAPVLLVLLVVLLVLLCVLFVVVVLVVPQPPPLPVVPPDPVVSVVVVVVSVVVSVVVSVVVSVVSSCQRSSQLCFLRGPPDPDLCRLVSNLVSLCCSLVVSVVPDDDDDPVSVVSNVVSNVSSVVSSVVSVLSSVLSVDDPVVCVVDVVVVVVSRGPVSVVSSVSSVVSSVVSSVVSVVVVVLVPPPDVVVSCVDPNVVVVVD

Radius of gyration: 32.66 Å; chains: 1; bounding box: 93×62×92 Å

pLDDT: mean 72.08, std 18.3, range [36.31, 97.19]